Protein AF-A0A355DN98-F1 (afdb_monomer_lite)

Sequence (402 aa):
MEKRGKTINILSRFSSFFDSNSTSLLYQFIDVFGYMLEQAETDLLKIMASHHVDKADNQDSQCFSTTQKGDLDKIFALYLEAVGGTSQLMQVNPKDDSYRERLKILIQILRRGASTKQGIIDIAAANLGIIGSDEKSQTAKKQIKIEEYYPQITIIYESKLALGDEFEVNNPNPRFETPEVSITLSSPTPIRLVNPRLVNLQTGQVVEYLGEVKTPQVRLNCLTEETIPLLPPGKSRWRLESLIMAANNQPYPVACFDSSTQSFDDAIFISTEAVVTLKIRLYKLTPGTFTVKIPWHIPGFTEKFDELDKSPRHQIPAIVNRVKAAGVLAVIAYEQRFQEQHQLTDSLFFARQLVLQEEQGQEIHFQLTSQQGYRIEHQISDTLITSGVFDCTYFDSDNRFG

Structure (mmCIF, N/CA/C/O backbone):
data_AF-A0A355DN98-F1
#
_entry.id   AF-A0A355DN98-F1
#
loop_
_atom_site.group_PDB
_atom_site.id
_atom_site.type_symbol
_atom_site.label_atom_id
_atom_site.label_alt_id
_atom_site.label_comp_id
_atom_site.label_asym_id
_atom_site.label_entity_id
_atom_site.label_seq_id
_atom_site.pdbx_PDB_ins_code
_atom_site.Cartn_x
_atom_site.Cartn_y
_atom_site.Cartn_z
_atom_site.occupancy
_atom_site.B_iso_or_equiv
_atom_site.auth_seq_id
_atom_site.auth_comp_id
_atom_site.auth_asym_id
_atom_site.auth_atom_id
_atom_site.pdbx_PDB_model_num
ATOM 1 N N . MET A 1 1 ? -37.803 4.083 57.764 1.00 50.09 1 MET A N 1
ATOM 2 C CA . MET A 1 1 ? -37.881 3.804 56.316 1.00 50.09 1 MET A CA 1
ATOM 3 C C . MET A 1 1 ? -37.576 5.095 55.587 1.00 50.09 1 MET A C 1
ATOM 5 O O . MET A 1 1 ? -38.304 6.062 55.780 1.00 50.09 1 MET A O 1
ATOM 9 N N . GLU A 1 2 ? -36.474 5.137 54.843 1.00 52.38 2 GLU A N 1
ATOM 10 C CA . GLU A 1 2 ? -36.189 6.243 53.922 1.00 52.38 2 GLU A CA 1
ATOM 11 C C . GLU A 1 2 ? -37.317 6.337 52.894 1.00 52.38 2 GLU A C 1
ATOM 13 O O . GLU A 1 2 ? -37.722 5.329 52.314 1.00 52.38 2 GLU A O 1
ATOM 18 N N . LYS A 1 3 ? -37.874 7.536 52.708 1.00 60.72 3 LYS A N 1
ATOM 19 C CA . LYS A 1 3 ? -38.922 7.755 51.712 1.00 60.72 3 LYS A CA 1
ATOM 20 C C . LYS A 1 3 ? -38.268 7.867 50.335 1.00 60.72 3 LYS A C 1
ATOM 22 O O . LYS A 1 3 ? -37.460 8.765 50.115 1.00 60.72 3 LYS A O 1
ATOM 27 N N . ARG A 1 4 ? -38.625 6.964 49.420 1.00 76.50 4 ARG A N 1
ATOM 28 C CA . ARG A 1 4 ? -38.100 6.924 48.046 1.00 76.50 4 ARG A CA 1
ATOM 29 C C . ARG A 1 4 ? -38.695 8.036 47.180 1.00 76.50 4 ARG A C 1
ATOM 31 O O . ARG A 1 4 ? -39.863 8.405 47.337 1.00 76.50 4 ARG A O 1
ATOM 38 N N . GLY A 1 5 ? -37.894 8.564 46.257 1.00 80.38 5 GLY A N 1
ATOM 39 C CA . GLY A 1 5 ? -38.235 9.747 45.464 1.00 80.38 5 GLY A CA 1
ATOM 40 C C . GLY A 1 5 ? -39.434 9.532 44.538 1.00 80.38 5 GLY A C 1
ATOM 41 O O . GLY A 1 5 ? -40.313 10.396 44.461 1.00 80.38 5 GLY A O 1
ATOM 42 N N . LYS A 1 6 ? -39.530 8.372 43.871 1.00 83.62 6 LYS A N 1
ATOM 43 C CA . LYS A 1 6 ? -40.670 8.076 42.984 1.00 83.62 6 LYS A CA 1
ATOM 44 C C . LYS A 1 6 ? -41.941 7.723 43.739 1.00 83.62 6 LYS A C 1
ATOM 46 O O . LYS A 1 6 ? -43.009 8.160 43.318 1.00 83.62 6 LYS A O 1
ATOM 51 N N . THR A 1 7 ? -41.835 7.053 44.885 1.00 84.56 7 THR A N 1
ATOM 52 C CA . THR A 1 7 ? -42.971 6.805 45.788 1.00 84.56 7 THR A CA 1
ATOM 53 C C . THR A 1 7 ? -43.636 8.125 46.197 1.00 84.56 7 THR A C 1
ATOM 55 O O . THR A 1 7 ? -44.849 8.277 46.059 1.00 84.56 7 THR A O 1
ATOM 58 N N . ILE A 1 8 ? -42.846 9.127 46.608 1.00 84.81 8 ILE A N 1
ATOM 59 C CA . ILE A 1 8 ? -43.357 10.460 46.974 1.00 84.81 8 ILE A CA 1
ATOM 60 C C . ILE A 1 8 ? -43.976 11.180 45.767 1.00 84.81 8 ILE A C 1
ATOM 62 O O . ILE A 1 8 ? -45.058 11.751 45.887 1.00 84.81 8 ILE A O 1
ATOM 66 N N . ASN A 1 9 ? -43.319 11.144 44.604 1.00 85.56 9 ASN A N 1
ATOM 67 C CA . ASN A 1 9 ? -43.817 11.789 43.382 1.00 85.56 9 ASN A CA 1
ATOM 68 C C . ASN A 1 9 ? -45.117 11.178 42.848 1.00 85.56 9 ASN A C 1
ATOM 70 O O . ASN A 1 9 ? -45.882 11.861 42.169 1.00 85.56 9 ASN A O 1
ATOM 74 N N . ILE A 1 10 ? -45.351 9.892 43.096 1.00 85.81 10 ILE A N 1
ATOM 75 C CA . ILE A 1 10 ? -46.599 9.226 42.727 1.00 85.81 10 ILE A CA 1
ATOM 76 C C . ILE A 1 10 ? -47.684 9.599 43.736 1.00 85.81 10 ILE A C 1
ATOM 78 O O . ILE A 1 10 ? -48.760 10.029 43.330 1.00 85.81 10 ILE A O 1
ATOM 82 N N . LEU A 1 11 ? -47.383 9.524 45.037 1.00 85.19 11 LEU A N 1
ATOM 83 C CA . LEU A 1 11 ? -48.310 9.903 46.109 1.00 85.19 11 LEU A CA 1
ATOM 84 C C . LEU A 1 11 ? -48.767 11.363 46.014 1.00 85.19 11 LEU A C 1
ATOM 86 O O . LEU A 1 11 ? -49.936 11.639 46.259 1.00 85.19 11 LEU A O 1
ATOM 90 N N . SER A 1 12 ? -47.894 12.287 45.604 1.00 84.31 12 SER A N 1
ATOM 91 C CA . SER A 1 12 ? -48.244 13.707 45.441 1.00 84.31 12 SER A CA 1
ATOM 92 C C . SER A 1 12 ? -49.243 13.979 44.311 1.00 84.31 12 SER A C 1
ATOM 94 O O . SER A 1 12 ? -49.835 15.055 44.266 1.00 84.31 12 SER A O 1
ATOM 96 N N . ARG A 1 13 ? -49.446 13.016 43.403 1.00 86.12 13 ARG A N 1
ATOM 97 C CA . ARG A 1 13 ? -50.433 13.095 42.315 1.00 86.12 13 ARG A CA 1
ATOM 98 C C . ARG A 1 13 ? -51.794 12.522 42.703 1.00 86.12 13 ARG A C 1
ATOM 100 O O . ARG A 1 13 ? -52.754 12.711 41.959 1.00 86.12 13 ARG A O 1
ATOM 107 N N . PHE A 1 14 ? -51.888 11.825 43.834 1.00 82.62 14 PHE A N 1
ATOM 108 C CA . PHE A 1 14 ? -53.159 11.345 44.360 1.00 82.62 14 PHE A CA 1
ATOM 109 C C . PHE A 1 14 ? -53.879 12.455 45.132 1.00 82.62 14 PHE A C 1
ATOM 111 O O . PHE A 1 14 ? -53.266 13.309 45.769 1.00 82.62 14 PHE A O 1
ATOM 118 N N . SER A 1 15 ? -55.210 12.446 45.071 1.00 81.44 15 SER A N 1
ATOM 119 C CA . SER A 1 15 ? -56.051 13.363 45.844 1.00 81.44 15 SER A CA 1
ATOM 120 C C . SER A 1 15 ? -55.847 13.177 47.352 1.00 81.44 15 SER A C 1
ATOM 122 O O . SER A 1 15 ? -55.664 12.050 47.811 1.00 81.44 15 SER A O 1
ATOM 124 N N . SER A 1 16 ? -55.998 14.252 48.132 1.00 77.31 16 SER A N 1
ATOM 125 C CA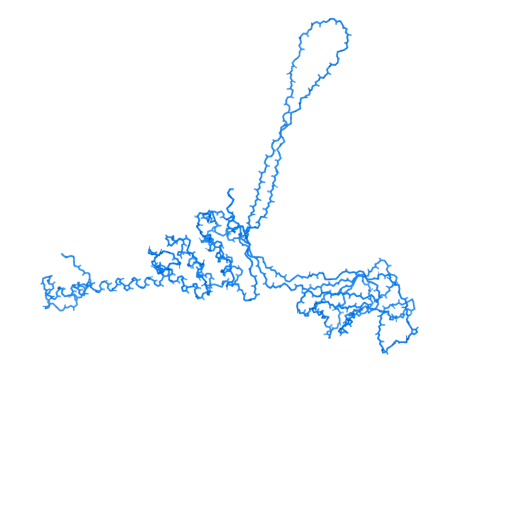 . SER A 1 16 ? -55.793 14.286 49.595 1.00 77.31 16 SER A CA 1
ATOM 126 C C . SER A 1 16 ? -56.647 13.308 50.415 1.00 77.31 16 SER A C 1
ATOM 128 O O . SER A 1 16 ? -56.370 13.104 51.592 1.00 77.31 16 SER A O 1
ATOM 130 N N . PHE A 1 17 ? -57.672 12.701 49.811 1.00 77.25 17 PHE A N 1
ATOM 131 C CA . PHE A 1 17 ? -58.485 11.645 50.420 1.00 77.25 17 PHE A CA 1
ATOM 132 C C . PHE A 1 17 ? -57.703 10.345 50.681 1.00 77.25 17 PHE A C 1
ATOM 134 O O . PHE A 1 17 ? -58.065 9.571 51.563 1.00 77.25 17 PHE A O 1
ATOM 141 N N . PHE A 1 18 ? -56.642 10.081 49.918 1.00 76.12 18 PHE A N 1
ATOM 142 C CA . PHE A 1 18 ? -55.855 8.864 50.065 1.00 76.12 18 PHE A CA 1
ATOM 143 C C . PHE A 1 18 ? -54.837 8.990 51.205 1.00 76.12 18 PHE A C 1
ATOM 145 O O . PHE A 1 18 ? -54.026 9.916 51.225 1.00 76.12 18 PHE A O 1
ATOM 152 N N . ASP A 1 19 ? -54.862 8.038 52.143 1.00 72.44 19 ASP A N 1
ATOM 153 C CA . ASP A 1 19 ? -53.947 8.035 53.285 1.00 72.44 19 ASP A CA 1
ATOM 154 C C . ASP A 1 19 ? -52.502 7.768 52.830 1.00 72.44 19 ASP A C 1
ATOM 156 O O . ASP A 1 19 ? -52.163 6.687 52.335 1.00 72.44 19 ASP A O 1
ATOM 160 N N . SER A 1 20 ? -51.651 8.778 53.008 1.00 69.81 20 SER A N 1
ATOM 161 C CA . SER A 1 20 ? -50.230 8.777 52.647 1.00 69.81 20 SER A CA 1
ATOM 162 C C . SER A 1 20 ? -49.320 8.313 53.791 1.00 69.81 20 SER A C 1
ATOM 164 O O . SER A 1 20 ? -48.092 8.363 53.665 1.00 69.81 20 SER A O 1
ATOM 166 N N . ASN A 1 21 ? -49.898 7.848 54.903 1.00 79.75 21 ASN A N 1
ATOM 167 C CA . ASN A 1 21 ? -49.143 7.249 55.995 1.00 79.75 21 ASN A CA 1
ATOM 168 C C . ASN A 1 21 ? -48.441 5.963 55.555 1.00 79.75 21 ASN A C 1
ATOM 170 O O . ASN A 1 21 ? -49.008 5.131 54.854 1.00 79.75 21 ASN A O 1
ATOM 174 N N . SER A 1 22 ? -47.222 5.748 56.057 1.00 74.31 22 SER A N 1
ATOM 175 C CA . SER A 1 22 ? -46.389 4.585 55.714 1.00 74.31 22 SER A CA 1
ATOM 176 C C . SER A 1 22 ? -46.975 3.230 56.132 1.00 74.31 22 SER A C 1
ATOM 178 O O . SER A 1 22 ? -46.481 2.180 55.729 1.00 74.31 22 SER A O 1
ATOM 180 N N . THR A 1 23 ? -48.008 3.248 56.971 1.00 79.88 23 THR A N 1
ATOM 181 C CA . THR A 1 23 ? -48.762 2.077 57.425 1.00 79.88 23 THR A CA 1
ATOM 182 C C . THR A 1 23 ? -49.963 1.757 56.536 1.00 79.88 23 THR A C 1
ATOM 184 O O . THR A 1 23 ? -50.540 0.683 56.688 1.00 79.88 23 THR A O 1
ATOM 187 N N . SER A 1 24 ? -50.352 2.650 55.618 1.00 85.00 24 SER A N 1
ATOM 188 C CA . SER A 1 24 ? -51.492 2.423 54.734 1.00 85.00 24 SER A CA 1
ATOM 189 C C . SER A 1 24 ? -51.141 1.386 53.660 1.00 85.00 24 SER A C 1
ATOM 191 O O . SER A 1 24 ? -50.040 1.379 53.102 1.00 85.00 24 SER A O 1
ATOM 193 N N . LEU A 1 25 ? -52.092 0.500 53.345 1.00 84.12 25 LEU A N 1
ATOM 194 C CA . LEU A 1 25 ? -51.934 -0.495 52.273 1.00 84.12 25 LEU A CA 1
ATOM 195 C C . LEU A 1 25 ? -51.647 0.173 50.923 1.00 84.12 25 LEU A C 1
ATOM 197 O O . LEU A 1 25 ? -50.867 -0.342 50.125 1.00 84.12 25 LEU A O 1
ATOM 201 N N . LEU A 1 26 ? -52.244 1.344 50.690 1.00 83.88 26 LEU A N 1
ATOM 202 C CA . LEU A 1 26 ? -52.003 2.133 49.491 1.00 83.88 26 LEU A CA 1
ATOM 203 C C . LEU A 1 26 ? -50.554 2.628 49.429 1.00 83.88 26 LEU A C 1
ATOM 205 O O . LEU A 1 26 ? -49.921 2.493 48.387 1.00 83.88 26 LEU A O 1
ATOM 209 N N . TYR A 1 27 ? -50.017 3.166 50.529 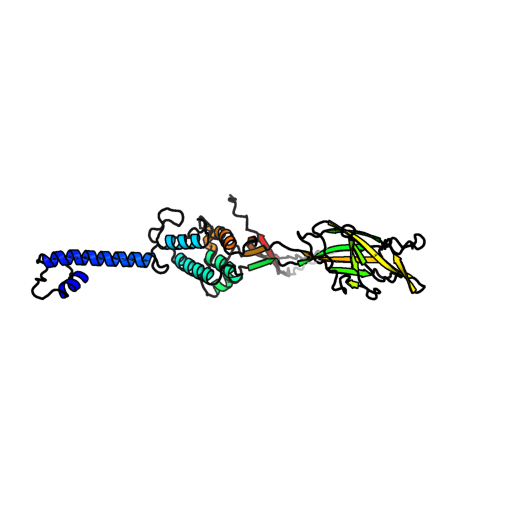1.00 86.25 27 TYR A N 1
ATOM 210 C CA . TYR A 1 27 ? -48.623 3.596 50.583 1.00 86.25 27 TYR A CA 1
ATOM 211 C C . TYR A 1 27 ? -47.682 2.421 50.326 1.00 86.25 27 TYR A C 1
ATOM 213 O O . TYR A 1 27 ? -46.773 2.546 49.516 1.00 86.25 27 TYR A O 1
ATOM 221 N N . GLN A 1 28 ? -47.909 1.272 50.970 1.00 86.00 28 GLN A N 1
ATOM 222 C CA . GLN A 1 28 ? -47.073 0.080 50.781 1.00 86.00 28 GLN A CA 1
ATOM 223 C C . GLN A 1 28 ? -47.104 -0.414 49.329 1.00 86.00 28 GLN A C 1
ATOM 225 O O . GLN A 1 28 ? -46.059 -0.736 48.766 1.00 86.00 28 GLN A O 1
ATOM 230 N N . PHE A 1 29 ? -48.282 -0.417 48.697 1.00 87.00 29 PHE A N 1
ATOM 231 C CA . PHE A 1 29 ? -48.418 -0.757 47.282 1.00 87.00 29 PHE A CA 1
ATOM 232 C C . PHE A 1 29 ? -47.672 0.235 46.379 1.00 87.00 29 PHE A C 1
ATOM 234 O O . PHE A 1 29 ? -46.901 -0.173 45.508 1.00 87.00 29 PHE A O 1
ATOM 241 N N . ILE A 1 30 ? -47.859 1.539 46.606 1.00 88.06 30 ILE A N 1
ATOM 242 C CA . ILE A 1 30 ? -47.183 2.586 45.833 1.00 88.06 30 ILE A CA 1
ATOM 243 C C . ILE A 1 30 ? -45.672 2.561 46.078 1.00 88.06 30 ILE A C 1
ATOM 245 O O . ILE A 1 30 ? -44.919 2.867 45.160 1.00 88.06 30 ILE A O 1
ATOM 249 N N . ASP A 1 31 ? -45.204 2.154 47.257 1.00 87.56 31 ASP A N 1
ATOM 250 C CA . ASP A 1 31 ? -43.776 2.045 47.550 1.00 87.56 31 ASP A CA 1
ATOM 251 C C . ASP A 1 31 ? -43.107 0.879 46.816 1.00 87.56 31 ASP A C 1
ATOM 253 O O . ASP A 1 31 ? -42.021 1.047 46.259 1.00 87.56 31 ASP A O 1
ATOM 257 N N . VAL A 1 32 ? -43.771 -0.279 46.730 1.00 88.94 32 VAL A N 1
ATOM 258 C CA . VAL A 1 32 ? -43.299 -1.398 45.896 1.00 88.94 32 VAL A CA 1
ATOM 259 C C . VAL A 1 32 ? -43.279 -0.989 44.424 1.00 88.94 32 VAL A C 1
ATOM 261 O O . VAL A 1 32 ? -42.291 -1.224 43.728 1.00 88.94 32 VAL A O 1
ATOM 264 N N . PHE A 1 33 ? -44.337 -0.334 43.945 1.00 88.25 33 PHE A N 1
ATOM 265 C CA . PHE A 1 33 ? -44.407 0.130 42.561 1.00 88.25 33 PHE A CA 1
ATOM 266 C C . PHE A 1 33 ? -43.367 1.220 42.252 1.00 88.25 33 PHE A C 1
ATOM 268 O O . PHE A 1 33 ? -42.702 1.170 41.218 1.00 88.25 33 PHE A O 1
ATOM 275 N N . GLY A 1 34 ? -43.175 2.175 43.163 1.00 88.75 34 GLY A N 1
ATOM 276 C CA . GLY A 1 34 ? -42.166 3.227 43.070 1.00 88.75 34 GLY A CA 1
ATOM 277 C C . GLY A 1 34 ? -40.752 2.657 43.017 1.00 88.75 34 GLY A C 1
ATOM 278 O O . GLY A 1 34 ? -39.965 3.070 42.168 1.00 88.75 34 GLY A O 1
ATOM 279 N N . TYR A 1 35 ? -40.462 1.646 43.839 1.00 89.19 35 TYR A N 1
ATOM 280 C CA . TYR A 1 35 ? -39.198 0.915 43.791 1.00 89.19 35 TYR A CA 1
ATOM 281 C C . TYR A 1 35 ? -38.984 0.201 42.454 1.00 89.19 35 TYR A C 1
ATOM 283 O O . TYR A 1 35 ? -37.920 0.337 41.855 1.00 89.19 35 TYR A O 1
ATOM 291 N N . MET A 1 36 ? -39.996 -0.511 41.950 1.00 89.94 36 MET A N 1
ATOM 292 C CA . MET A 1 36 ? -39.909 -1.178 40.646 1.00 89.94 36 MET A CA 1
ATOM 293 C C . MET A 1 36 ? -39.672 -0.179 39.507 1.00 89.94 36 MET A C 1
ATOM 295 O O . MET A 1 36 ? -38.906 -0.472 38.593 1.00 89.94 36 MET A O 1
ATOM 299 N N . LEU A 1 37 ? -40.277 1.012 39.566 1.00 90.62 37 LEU A N 1
ATOM 300 C CA . LEU A 1 37 ? -40.038 2.075 38.587 1.00 90.62 37 LEU A CA 1
ATOM 301 C C . LEU A 1 37 ? -38.636 2.688 38.689 1.00 90.62 37 LEU A C 1
ATOM 303 O O . LEU A 1 37 ? -38.056 3.020 37.658 1.00 90.62 37 LEU A O 1
ATOM 307 N N . GLU A 1 38 ? -38.089 2.850 39.895 1.00 90.69 38 GLU A N 1
ATOM 308 C CA . GLU A 1 38 ? -36.702 3.302 40.093 1.00 90.69 38 GLU A CA 1
ATOM 309 C C . GLU A 1 38 ? -35.698 2.269 39.562 1.00 90.69 38 GLU A C 1
ATOM 311 O O . GLU A 1 38 ? -34.734 2.636 38.887 1.00 90.69 38 GLU A O 1
ATOM 316 N N . GLN A 1 39 ? -35.950 0.976 39.794 1.00 90.12 39 GLN A N 1
ATOM 317 C CA . GLN A 1 39 ? -35.142 -0.103 39.217 1.00 90.12 39 GLN A CA 1
ATOM 318 C C . GLN A 1 39 ? -35.245 -0.114 37.689 1.00 90.12 39 GLN A C 1
ATOM 320 O O . GLN A 1 39 ? -34.222 -0.082 37.014 1.00 90.12 39 GLN A O 1
ATOM 325 N N . ALA A 1 40 ? -36.459 -0.044 37.135 1.00 90.38 40 ALA A N 1
ATOM 326 C CA . ALA A 1 40 ? -36.666 -0.022 35.689 1.00 90.38 40 ALA A CA 1
ATOM 327 C C . ALA A 1 40 ? -35.998 1.188 35.011 1.00 90.38 40 ALA A C 1
ATOM 329 O O . ALA A 1 40 ? -35.423 1.052 33.934 1.00 90.38 40 ALA A O 1
ATOM 330 N N . GLU A 1 41 ? -36.040 2.372 35.629 1.00 91.44 41 GLU A N 1
ATOM 331 C CA . GLU A 1 41 ? -35.318 3.551 35.136 1.00 91.44 41 GLU A CA 1
ATOM 332 C C . GLU A 1 41 ? -33.802 3.352 35.193 1.00 91.44 41 GLU A C 1
ATOM 334 O O . GLU A 1 41 ? -33.106 3.677 34.232 1.00 91.44 41 GLU A O 1
ATOM 339 N N . THR A 1 42 ? -33.290 2.787 36.287 1.00 90.00 42 THR A N 1
ATOM 340 C CA . THR A 1 42 ? -31.861 2.485 36.437 1.00 90.00 42 THR A CA 1
ATOM 341 C C . THR A 1 42 ? -31.393 1.495 35.371 1.00 90.00 42 THR A C 1
ATOM 343 O O . THR A 1 42 ? -30.356 1.708 34.741 1.00 90.00 42 THR A O 1
ATOM 346 N N . ASP A 1 43 ? -32.173 0.447 35.121 1.00 88.62 43 ASP A N 1
ATOM 347 C CA . ASP A 1 43 ? -31.885 -0.551 34.095 1.00 88.62 43 ASP A CA 1
ATOM 348 C C . ASP A 1 43 ? -31.950 0.051 32.690 1.00 88.62 43 ASP A C 1
ATOM 350 O O . ASP A 1 43 ? -31.058 -0.180 31.874 1.00 88.62 43 ASP A O 1
ATOM 354 N N . LEU A 1 44 ? -32.942 0.900 32.409 1.00 90.12 44 LEU A N 1
ATOM 355 C CA . LEU A 1 44 ? -33.051 1.583 31.123 1.00 90.12 44 LEU A CA 1
ATOM 356 C C . LEU A 1 44 ? -31.875 2.541 30.890 1.00 90.12 44 LEU A C 1
ATOM 358 O O . LEU A 1 44 ? -31.314 2.562 29.795 1.00 90.12 44 LEU A O 1
ATOM 362 N N . LEU A 1 45 ? -31.441 3.280 31.915 1.00 88.56 45 LEU A N 1
ATOM 363 C CA . LEU A 1 45 ? -30.249 4.129 31.843 1.00 88.56 45 LEU A CA 1
ATOM 364 C C . LEU A 1 45 ? -28.974 3.312 31.597 1.00 88.56 45 LEU A C 1
ATOM 366 O O . LEU A 1 45 ? -28.141 3.735 30.792 1.00 88.56 45 LEU A O 1
ATOM 370 N N . LYS A 1 46 ? -28.831 2.138 32.228 1.00 86.56 46 LYS A N 1
ATOM 371 C CA . LYS A 1 46 ? -27.718 1.210 31.962 1.00 86.56 46 LYS A CA 1
ATOM 372 C C . LYS A 1 46 ? -27.739 0.706 30.521 1.00 86.56 46 LYS A C 1
ATOM 374 O O . LYS A 1 46 ? -26.713 0.760 29.847 1.00 86.56 46 LYS A O 1
ATOM 379 N N . ILE A 1 47 ? -28.902 0.294 30.014 1.00 87.31 47 ILE A N 1
ATOM 380 C CA . ILE A 1 47 ? -29.053 -0.146 28.621 1.00 87.31 47 ILE A CA 1
ATOM 381 C C . ILE A 1 47 ? -28.696 0.996 27.668 1.00 87.31 47 ILE A C 1
ATOM 383 O O . ILE A 1 47 ? -27.896 0.799 26.758 1.00 87.31 47 ILE A O 1
ATOM 387 N N . MET A 1 48 ? -29.208 2.208 27.883 1.00 85.69 48 MET A N 1
ATOM 388 C CA . MET A 1 48 ? -28.843 3.357 27.051 1.00 85.69 48 MET A CA 1
ATOM 389 C C . MET A 1 48 ? -27.333 3.632 27.092 1.00 85.69 48 MET A C 1
ATOM 391 O O . MET A 1 48 ? -26.718 3.835 26.048 1.00 85.69 48 MET A O 1
ATOM 395 N N . ALA A 1 49 ? -26.714 3.589 28.275 1.00 85.38 49 ALA A N 1
ATOM 396 C CA . ALA A 1 49 ? -25.274 3.777 28.435 1.00 85.38 49 ALA A CA 1
ATOM 397 C C . ALA A 1 49 ? -24.448 2.704 27.702 1.00 85.38 49 ALA A C 1
ATOM 399 O O . ALA A 1 49 ? -23.456 3.051 27.062 1.00 85.38 49 ALA A O 1
ATOM 400 N N . SER A 1 50 ? -24.888 1.440 27.724 1.00 85.19 50 SER A N 1
ATOM 401 C CA . SER A 1 50 ? -24.203 0.308 27.078 1.00 85.19 50 SER A CA 1
ATOM 402 C C . SER A 1 50 ? -24.060 0.435 25.556 1.00 85.19 50 SER A C 1
ATOM 404 O O . SER A 1 50 ? -23.175 -0.188 24.983 1.00 85.19 50 SER A O 1
ATOM 406 N N . HIS A 1 51 ? -24.875 1.272 24.901 1.00 83.56 51 HIS A N 1
ATOM 407 C CA . HIS A 1 51 ? -24.835 1.491 23.448 1.00 83.56 51 HIS A CA 1
ATOM 408 C C . HIS A 1 51 ? -23.958 2.681 23.026 1.00 83.56 51 HIS A C 1
ATOM 410 O O . HIS A 1 51 ? -23.756 2.911 21.832 1.00 83.56 51 HIS A O 1
ATOM 416 N N . HIS A 1 52 ? -23.424 3.453 23.976 1.00 81.50 52 HIS A N 1
ATOM 417 C CA . HIS A 1 52 ? -22.603 4.627 23.688 1.00 81.50 52 HIS A CA 1
ATOM 418 C C . HIS A 1 52 ? -21.138 4.384 24.051 1.00 81.50 52 HIS A C 1
ATOM 420 O O . HIS A 1 52 ? -20.823 4.111 25.204 1.00 81.50 52 HIS A O 1
ATOM 426 N N . VAL A 1 53 ? -20.220 4.602 23.100 1.00 78.00 53 VAL A N 1
ATOM 427 C CA . VAL A 1 53 ? -18.761 4.439 23.304 1.00 78.00 53 VAL A CA 1
ATOM 428 C C . VAL A 1 53 ? -18.234 5.248 24.492 1.00 78.00 53 VAL A C 1
ATOM 430 O O . VAL A 1 53 ? -17.260 4.837 25.107 1.00 78.00 53 VAL A O 1
ATOM 433 N N . ASP A 1 54 ? -18.865 6.364 24.860 1.00 79.56 54 ASP A N 1
ATOM 434 C CA . ASP A 1 54 ? -18.456 7.185 26.009 1.00 79.56 54 ASP A CA 1
ATOM 435 C C . ASP A 1 54 ? -18.857 6.607 27.372 1.00 79.56 54 ASP A C 1
ATOM 437 O O . ASP A 1 54 ? -18.205 6.905 28.367 1.00 79.56 54 ASP A O 1
ATOM 441 N N . LYS A 1 55 ? -19.925 5.802 27.428 1.00 81.25 55 LYS A N 1
ATOM 442 C CA . LYS A 1 55 ? -20.550 5.354 28.685 1.00 81.25 55 LYS A CA 1
ATOM 443 C C . LYS A 1 55 ? -20.644 3.838 28.838 1.00 81.25 55 LYS A C 1
ATOM 445 O O . LYS A 1 55 ? -20.928 3.375 29.935 1.00 81.25 55 LYS A O 1
ATOM 450 N N . ALA A 1 56 ? -20.402 3.080 27.769 1.00 81.56 56 ALA A N 1
ATOM 451 C CA . ALA A 1 56 ? -20.457 1.627 27.789 1.00 81.56 56 ALA A CA 1
ATOM 452 C C . ALA A 1 56 ? -19.429 1.072 28.774 1.00 81.56 56 ALA A C 1
ATOM 454 O O . ALA A 1 56 ? -18.282 1.533 28.793 1.00 81.56 56 ALA A O 1
ATOM 455 N N . ASP A 1 57 ? -19.851 0.113 29.589 1.00 78.75 57 ASP A N 1
ATOM 456 C CA . ASP A 1 57 ? -19.008 -0.504 30.605 1.00 78.75 57 ASP A CA 1
ATOM 457 C C . ASP A 1 57 ? -18.179 -1.656 30.011 1.00 78.75 57 ASP A C 1
ATOM 459 O O . ASP A 1 57 ? -18.547 -2.271 29.003 1.00 78.75 57 ASP A O 1
ATOM 463 N N . ASN A 1 58 ? -17.035 -1.926 30.633 1.00 74.31 58 ASN A N 1
ATOM 464 C CA . ASN A 1 58 ? -16.130 -3.016 30.291 1.00 74.31 58 ASN A CA 1
ATOM 465 C C . ASN A 1 58 ? -15.629 -3.801 31.521 1.00 74.31 58 ASN A C 1
ATOM 467 O O . ASN A 1 58 ? -14.724 -4.621 31.377 1.00 74.31 58 ASN A O 1
ATOM 471 N N . GLN A 1 59 ? -16.186 -3.555 32.717 1.00 66.25 59 GLN A N 1
ATOM 472 C CA . GLN A 1 59 ? -15.696 -4.100 33.996 1.00 66.25 59 GLN A CA 1
ATOM 473 C C . GLN A 1 59 ? -15.591 -5.635 34.047 1.00 66.25 59 GLN A C 1
ATOM 475 O O . GLN A 1 59 ? -14.631 -6.145 34.629 1.00 66.25 59 GLN A O 1
ATOM 480 N N . ASP A 1 60 ? -16.494 -6.356 33.376 1.00 64.44 60 ASP A N 1
ATOM 481 C CA . ASP A 1 60 ? -16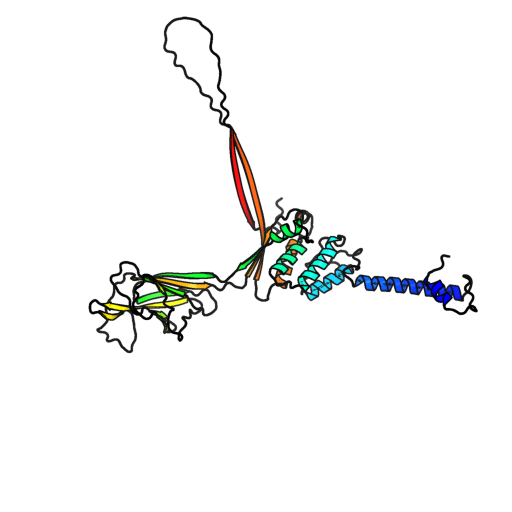.539 -7.828 33.373 1.00 64.44 60 ASP A CA 1
ATOM 482 C C . ASP A 1 60 ? -15.959 -8.473 32.101 1.00 64.44 60 ASP A C 1
ATOM 484 O O . ASP A 1 60 ? -16.081 -9.683 31.899 1.00 64.44 60 ASP A O 1
ATOM 488 N N . SER A 1 61 ? -15.343 -7.689 31.210 1.00 67.31 61 SER A N 1
ATOM 489 C CA . SER A 1 61 ? -14.829 -8.239 29.956 1.00 67.31 61 SER A CA 1
ATOM 490 C C . SER A 1 61 ? -13.551 -9.049 30.168 1.00 67.31 61 SER A C 1
ATOM 492 O O . SER A 1 61 ? -12.552 -8.539 30.680 1.00 67.31 61 SER A O 1
ATOM 494 N N . GLN A 1 62 ? -13.553 -10.300 29.703 1.00 60.66 62 GLN A N 1
ATOM 495 C CA . GLN A 1 62 ? -12.376 -11.178 29.680 1.00 60.66 62 GLN A CA 1
ATOM 496 C C . GLN A 1 62 ? -11.695 -11.179 28.306 1.00 60.66 62 GLN A C 1
ATOM 498 O O . GLN A 1 62 ? -11.246 -12.214 27.813 1.00 60.66 62 GLN A O 1
ATOM 503 N N . CYS A 1 63 ? -11.635 -10.018 27.664 1.00 56.12 63 CYS A N 1
ATOM 504 C CA . CYS A 1 63 ? -11.087 -9.827 26.328 1.00 56.12 63 CYS A CA 1
ATOM 505 C C . CYS A 1 63 ? -11.961 -10.295 25.160 1.00 56.12 63 CYS A C 1
ATOM 507 O O . CYS A 1 63 ? -12.855 -11.130 25.268 1.00 56.12 63 CYS A O 1
ATOM 509 N N . PHE A 1 64 ? -11.645 -9.758 23.978 1.00 57.81 64 PHE A N 1
ATOM 510 C CA . PHE A 1 64 ? -12.413 -9.927 22.741 1.00 57.81 64 PHE A CA 1
ATOM 511 C C . PHE A 1 64 ? -12.584 -11.391 22.271 1.00 57.81 64 PHE A C 1
ATOM 513 O O . PHE A 1 64 ? -13.473 -11.676 21.465 1.00 57.81 64 PHE A O 1
ATOM 520 N N . SER A 1 65 ? -11.745 -12.321 22.750 1.00 55.09 65 SER A N 1
ATOM 521 C CA . SER A 1 65 ? -11.757 -13.737 22.346 1.00 55.09 65 SER A CA 1
ATOM 522 C C . SER A 1 65 ? -12.607 -14.653 23.226 1.00 55.09 65 SER A C 1
ATOM 524 O O . SER A 1 65 ? -12.700 -15.839 22.919 1.00 55.09 65 SER A O 1
ATOM 526 N N . THR A 1 66 ? -13.198 -14.155 24.311 1.00 58.69 66 THR A N 1
ATOM 527 C CA . THR A 1 66 ? -14.071 -14.961 25.174 1.00 58.69 66 THR A CA 1
ATOM 528 C C . THR A 1 66 ? -15.543 -14.696 24.855 1.00 58.69 66 THR A C 1
ATOM 530 O O . THR A 1 66 ? -15.911 -13.709 24.212 1.00 58.69 66 THR A O 1
ATOM 533 N N . THR A 1 67 ? -16.420 -15.607 25.277 1.00 61.97 67 THR A N 1
ATOM 534 C CA . THR A 1 67 ? -17.878 -15.423 25.201 1.00 61.97 67 THR A CA 1
ATOM 535 C C . THR A 1 67 ? -18.375 -14.318 26.141 1.00 61.97 67 THR A C 1
ATOM 537 O O . THR A 1 67 ? -19.471 -13.799 25.940 1.00 61.97 67 THR A O 1
ATOM 540 N N . GLN A 1 68 ? -17.568 -13.915 27.129 1.00 66.19 68 GLN A N 1
ATOM 541 C CA . GLN A 1 68 ? -17.859 -12.836 28.073 1.00 66.19 68 GLN A CA 1
ATOM 542 C C . GLN A 1 68 ? -17.257 -11.511 27.593 1.00 66.19 68 GLN A C 1
ATOM 544 O O . GLN A 1 68 ? -16.199 -11.074 28.043 1.00 66.19 68 GLN A O 1
ATOM 549 N N . LYS A 1 69 ? -17.967 -10.872 26.659 1.00 70.88 69 LYS A N 1
ATOM 550 C CA . LYS A 1 69 ? -17.640 -9.530 26.163 1.00 70.88 69 LYS A CA 1
ATOM 551 C C . LYS A 1 69 ? -18.349 -8.467 26.997 1.00 70.88 69 LYS A C 1
ATOM 553 O O . LYS A 1 69 ? -19.569 -8.544 27.167 1.00 70.88 69 LYS A O 1
ATOM 558 N N . GLY A 1 70 ? -17.606 -7.453 27.438 1.00 77.12 70 GLY A N 1
ATOM 559 C CA . GLY A 1 70 ? -18.181 -6.205 27.945 1.00 77.12 70 GLY A CA 1
ATOM 560 C C . GLY A 1 70 ? -18.936 -5.443 26.853 1.00 77.12 70 GLY A C 1
ATOM 561 O O . GLY A 1 70 ? -18.819 -5.745 25.662 1.00 77.12 70 GLY A O 1
ATOM 562 N N . ASP A 1 71 ? -19.729 -4.446 27.232 1.00 80.38 71 ASP A N 1
ATOM 563 C CA . ASP A 1 71 ? -20.572 -3.720 26.277 1.00 80.38 71 ASP A CA 1
ATOM 564 C C . ASP A 1 71 ? -19.740 -2.897 25.288 1.00 80.38 71 ASP A C 1
ATOM 566 O O . ASP A 1 71 ? -20.025 -2.889 24.087 1.00 80.38 71 ASP A O 1
ATOM 570 N N . LEU A 1 72 ? -18.637 -2.304 25.756 1.00 77.25 72 LEU A N 1
ATOM 571 C CA . LEU A 1 72 ? -17.678 -1.616 24.889 1.00 77.25 72 LEU A CA 1
ATOM 572 C C . LEU A 1 72 ? -17.071 -2.562 23.836 1.00 77.25 72 LEU A C 1
ATOM 574 O O . LEU A 1 72 ? -16.886 -2.176 22.681 1.00 77.25 72 LEU A O 1
ATOM 578 N N . ASP A 1 73 ? -16.829 -3.821 24.203 1.00 74.00 73 ASP A N 1
ATOM 579 C CA . ASP A 1 73 ? -16.296 -4.835 23.290 1.00 74.00 73 ASP A CA 1
ATOM 580 C C . ASP A 1 73 ? -17.316 -5.363 22.302 1.00 74.00 73 ASP A C 1
ATOM 582 O O . ASP A 1 73 ? -16.950 -5.708 21.179 1.00 74.00 73 ASP A O 1
ATOM 586 N N . LYS A 1 74 ? -18.594 -5.404 22.679 1.00 77.81 74 LYS A N 1
ATOM 587 C CA . LYS A 1 74 ? -19.677 -5.701 21.737 1.00 77.81 74 LYS A CA 1
ATOM 588 C C . LYS A 1 74 ? -19.796 -4.592 20.693 1.00 77.81 74 LYS A C 1
ATOM 590 O O . LYS A 1 74 ? -19.873 -4.901 19.506 1.00 77.81 74 LYS A O 1
ATOM 595 N N . ILE A 1 75 ? -19.730 -3.320 21.106 1.00 77.12 75 ILE A N 1
ATOM 596 C CA . ILE A 1 75 ? -19.702 -2.184 20.169 1.00 77.12 75 ILE A CA 1
ATOM 597 C C . ILE A 1 75 ? -18.484 -2.289 19.252 1.00 77.12 75 ILE A C 1
ATOM 599 O O . ILE A 1 75 ? -18.609 -2.145 18.034 1.00 77.12 75 ILE A O 1
ATOM 603 N N . PHE A 1 76 ? -17.309 -2.573 19.816 1.00 73.19 76 PHE A N 1
ATOM 604 C CA . PHE A 1 76 ? -16.115 -2.745 19.004 1.00 73.19 76 PHE A CA 1
ATOM 605 C C . PHE A 1 76 ? -16.246 -3.929 18.048 1.00 73.19 76 PHE A C 1
ATOM 607 O O . PHE A 1 76 ? -15.853 -3.813 16.895 1.00 73.19 76 PHE A O 1
ATOM 614 N N . ALA A 1 77 ? -16.855 -5.037 18.467 1.00 70.69 77 ALA A N 1
ATOM 615 C CA . ALA A 1 77 ? -17.040 -6.199 17.608 1.00 70.69 77 ALA A CA 1
ATOM 616 C C . ALA A 1 77 ? -17.894 -5.890 16.383 1.00 70.69 77 ALA A C 1
ATOM 618 O O . ALA A 1 77 ? -17.498 -6.237 15.274 1.00 70.69 77 ALA A O 1
ATOM 619 N N . LEU A 1 78 ? -19.003 -5.177 16.579 1.00 71.06 78 LEU A N 1
ATOM 620 C CA . LEU A 1 78 ? -19.842 -4.694 15.483 1.00 71.06 78 LEU A CA 1
ATOM 621 C C . LEU A 1 78 ? -19.062 -3.762 14.553 1.00 71.06 78 LEU A C 1
ATOM 623 O O . LEU A 1 78 ? -19.192 -3.829 13.334 1.00 71.06 78 LEU A O 1
ATOM 627 N N . TYR A 1 79 ? -18.219 -2.905 15.126 1.00 68.44 79 TYR A N 1
ATOM 628 C CA . TYR A 1 79 ? -17.373 -2.005 14.356 1.00 68.44 79 TYR A CA 1
ATOM 629 C C . TYR A 1 79 ? -16.337 -2.761 13.516 1.00 68.44 79 TYR A C 1
ATOM 631 O O . TYR A 1 79 ? -16.134 -2.444 12.347 1.00 68.44 79 TYR A O 1
ATOM 639 N N . LEU A 1 80 ? -15.714 -3.793 14.085 1.00 63.75 80 LEU A N 1
ATOM 640 C CA . LEU A 1 80 ? -14.809 -4.667 13.353 1.00 63.75 80 LEU A CA 1
ATOM 641 C C . LEU A 1 80 ? -15.535 -5.397 12.235 1.00 63.75 80 LEU A C 1
ATOM 643 O O . LEU A 1 80 ? -15.053 -5.380 11.110 1.00 63.75 80 LEU A O 1
ATOM 647 N N . GLU A 1 81 ? -16.694 -5.980 12.520 1.00 64.31 81 GLU A N 1
ATOM 648 C CA . GLU A 1 81 ? -17.507 -6.698 11.541 1.00 64.31 81 GLU A CA 1
ATOM 649 C C . GLU A 1 81 ? -17.909 -5.799 10.364 1.00 64.31 81 GLU A C 1
ATOM 651 O O . GLU A 1 81 ? -17.715 -6.178 9.209 1.00 64.31 81 GLU A O 1
ATOM 656 N N . ALA A 1 82 ? -18.347 -4.565 10.633 1.00 57.72 82 ALA A N 1
ATOM 657 C CA . ALA A 1 82 ? -18.691 -3.583 9.603 1.00 57.72 82 ALA A CA 1
ATOM 658 C C . ALA A 1 82 ? -17.492 -3.173 8.724 1.00 57.72 82 ALA A C 1
ATOM 660 O O . ALA A 1 82 ? -17.658 -2.837 7.553 1.00 57.72 82 ALA A O 1
ATOM 661 N N . VAL A 1 83 ? -16.275 -3.227 9.269 1.00 56.16 83 VAL A N 1
ATOM 662 C CA . VAL A 1 83 ? -15.013 -2.963 8.551 1.00 56.16 83 VAL A CA 1
ATOM 663 C C . VAL A 1 83 ? -14.476 -4.245 7.880 1.00 56.16 83 VAL A C 1
ATOM 665 O O . VAL A 1 83 ? -13.424 -4.240 7.244 1.00 56.16 83 VAL A O 1
ATOM 668 N N . GLY A 1 84 ? -15.207 -5.361 7.983 1.00 45.50 84 GLY A N 1
ATOM 669 C CA . GLY A 1 84 ? -14.860 -6.671 7.427 1.00 45.50 84 GLY A CA 1
ATOM 670 C C . GLY A 1 84 ? -13.879 -7.484 8.282 1.00 45.50 84 GLY A C 1
ATOM 671 O O . GLY A 1 84 ? -13.310 -8.451 7.778 1.00 45.50 84 GLY A O 1
ATOM 672 N N . GLY A 1 85 ? -13.653 -7.064 9.531 1.00 42.69 85 GLY A N 1
ATOM 673 C CA . GLY A 1 85 ? -12.671 -7.456 10.549 1.00 42.69 85 GLY A CA 1
ATOM 674 C C . GLY A 1 85 ? -12.763 -8.879 11.113 1.00 42.69 85 GLY A C 1
ATOM 675 O O . GLY A 1 85 ? -13.805 -9.313 11.582 1.00 42.69 85 GLY A O 1
ATOM 676 N N . THR A 1 86 ? -11.629 -9.579 11.143 1.00 40.66 86 THR A N 1
ATOM 677 C CA . THR A 1 86 ? -11.402 -10.861 11.829 1.00 40.66 86 THR A CA 1
ATOM 678 C C . THR A 1 86 ? -11.116 -10.625 13.315 1.00 40.66 86 THR A C 1
ATOM 680 O O . THR A 1 86 ? -10.657 -9.552 13.705 1.00 40.66 86 THR A O 1
ATOM 683 N N . SER A 1 87 ? -11.303 -11.668 14.126 1.00 40.12 87 SER A N 1
ATOM 684 C CA . SER A 1 87 ? -11.071 -11.801 15.580 1.00 40.12 87 SER A CA 1
ATOM 685 C C . SER A 1 87 ? -9.664 -11.448 16.111 1.00 40.12 87 SER A C 1
ATOM 687 O O . SER A 1 87 ? -9.352 -11.729 17.265 1.00 40.12 87 SER A O 1
ATOM 689 N N . GLN A 1 88 ? -8.802 -10.842 15.292 1.00 39.25 88 GLN A N 1
ATOM 690 C CA . GLN A 1 88 ? -7.386 -10.582 15.574 1.00 39.25 88 GLN A CA 1
ATOM 691 C C . GLN A 1 88 ? -7.111 -9.185 16.137 1.00 39.25 88 GLN A C 1
ATOM 693 O O . GLN A 1 88 ? -6.010 -8.930 16.619 1.00 39.25 88 GLN A O 1
ATOM 698 N N . LEU A 1 89 ? -8.100 -8.290 16.127 1.00 46.62 89 LEU A N 1
ATOM 699 C CA . LEU A 1 89 ? -8.048 -7.014 16.843 1.00 46.62 89 LEU A CA 1
ATOM 700 C C . LEU A 1 89 ? -8.340 -7.262 18.318 1.00 46.62 89 LEU A C 1
ATOM 702 O O . LEU A 1 89 ? -9.391 -6.923 18.851 1.00 46.62 89 LEU A O 1
ATOM 706 N N . MET A 1 90 ? -7.414 -7.976 18.949 1.00 49.00 90 MET A N 1
ATOM 707 C CA . MET A 1 90 ? -7.500 -8.317 20.354 1.00 49.00 90 MET A CA 1
ATOM 708 C C . MET A 1 90 ? -7.038 -7.137 21.201 1.00 49.00 90 MET A C 1
ATOM 710 O O . MET A 1 90 ? -6.067 -6.447 20.879 1.00 49.00 90 MET A O 1
ATOM 714 N N . GLN A 1 91 ? -7.769 -6.924 22.289 1.00 50.59 91 GLN A N 1
ATOM 715 C CA . GLN A 1 91 ? -7.447 -5.950 23.315 1.00 50.59 91 GLN A CA 1
ATOM 716 C C . GLN A 1 91 ? -6.022 -6.111 23.827 1.00 50.59 91 GLN A C 1
ATOM 718 O O . GLN A 1 91 ? -5.557 -7.222 24.073 1.00 50.59 91 GLN A O 1
ATOM 723 N N . VAL A 1 92 ? -5.382 -4.966 24.041 1.00 48.69 92 VAL A N 1
ATOM 724 C CA . VAL A 1 92 ? -4.102 -4.871 24.742 1.00 48.69 92 VAL A CA 1
ATOM 725 C C . VAL A 1 92 ? -4.323 -4.900 26.260 1.00 48.69 92 VAL A C 1
ATOM 727 O O . VAL A 1 92 ? -3.494 -5.448 26.971 1.00 48.69 92 VAL A O 1
ATOM 730 N N . ASN A 1 93 ? -5.470 -4.403 26.750 1.00 51.53 93 ASN A N 1
ATOM 731 C CA . ASN A 1 93 ? -5.981 -4.622 28.109 1.00 51.53 93 ASN A CA 1
ATOM 732 C C . ASN A 1 93 ? -7.433 -4.077 28.218 1.00 51.53 93 ASN A C 1
ATOM 734 O O . ASN A 1 93 ? -7.627 -2.899 27.912 1.00 51.53 93 ASN A O 1
ATOM 738 N N . PRO A 1 94 ? -8.457 -4.852 28.633 1.00 50.66 94 PRO A N 1
ATOM 739 C CA . PRO A 1 94 ? -9.846 -4.370 28.761 1.00 50.66 94 PRO A CA 1
ATOM 740 C C . PRO A 1 94 ? -10.043 -3.251 29.791 1.00 50.66 94 PRO A C 1
ATOM 742 O O . PRO A 1 94 ? -11.034 -2.524 29.719 1.00 50.66 94 PRO A O 1
ATOM 745 N N . LYS A 1 95 ? -9.129 -3.132 30.762 1.00 52.97 95 LYS A N 1
ATOM 746 C CA . LYS A 1 95 ? -9.252 -2.230 31.920 1.00 52.97 95 LYS A CA 1
ATOM 747 C C . LYS A 1 95 ? -8.519 -0.897 31.763 1.00 52.97 95 LYS A C 1
ATOM 749 O O . LYS A 1 95 ? -8.505 -0.111 32.703 1.00 52.97 95 LYS A O 1
ATOM 754 N N . ASP A 1 96 ? -7.887 -0.659 30.619 1.00 60.19 96 ASP A N 1
ATOM 755 C CA . ASP A 1 96 ? -7.121 0.562 30.383 1.00 60.19 96 ASP A CA 1
ATOM 756 C C . ASP A 1 96 ? -8.014 1.646 29.759 1.00 60.19 96 ASP A C 1
ATOM 758 O O . ASP A 1 96 ? -8.628 1.430 28.710 1.00 60.19 96 ASP A O 1
ATOM 762 N N . ASP A 1 97 ? -8.066 2.830 30.376 1.00 61.31 97 ASP A N 1
ATOM 763 C CA . ASP A 1 97 ? -8.756 4.010 29.837 1.00 61.31 97 ASP A CA 1
ATOM 764 C C . ASP A 1 97 ? -8.259 4.364 28.421 1.00 61.31 97 ASP A C 1
ATOM 766 O O . ASP A 1 97 ? -9.017 4.886 27.593 1.00 61.31 97 ASP A O 1
ATOM 770 N N . SER A 1 98 ? -7.013 3.992 28.093 1.00 64.06 98 SER A N 1
ATOM 771 C CA . SER A 1 98 ? -6.431 4.145 26.756 1.00 64.06 98 SER A CA 1
ATOM 772 C C . SER A 1 98 ? -7.196 3.376 25.668 1.00 64.06 98 SER A C 1
ATOM 774 O O . SER A 1 98 ? -7.215 3.798 24.508 1.00 64.06 98 SER A O 1
ATOM 776 N N . TYR A 1 99 ? -7.889 2.285 26.017 1.00 69.06 99 TYR A N 1
ATOM 777 C CA . TYR A 1 99 ? -8.648 1.471 25.068 1.00 69.06 99 TYR A CA 1
ATOM 778 C C . TYR A 1 99 ? -9.861 2.222 24.513 1.00 69.06 99 TYR A C 1
ATOM 780 O O . TYR A 1 99 ? -10.073 2.250 23.297 1.00 69.06 99 TYR A O 1
ATOM 788 N N . ARG A 1 100 ? -10.630 2.893 25.381 1.00 74.50 100 ARG A N 1
ATOM 789 C CA . ARG A 1 100 ? -11.795 3.688 24.961 1.00 74.50 100 ARG A CA 1
ATOM 790 C C . ARG A 1 100 ? -11.371 4.830 24.039 1.00 74.50 100 ARG A C 1
ATOM 792 O O . ARG A 1 100 ? -12.001 5.058 23.006 1.00 74.50 100 ARG A O 1
ATOM 799 N N . GLU A 1 101 ? -10.281 5.515 24.372 1.00 73.69 101 GLU A N 1
ATOM 800 C CA . GLU A 1 101 ? -9.747 6.600 23.543 1.00 73.69 101 GLU A CA 1
ATOM 801 C C . GLU A 1 101 ? -9.194 6.092 22.203 1.00 73.69 101 GLU A C 1
ATOM 803 O O . GLU A 1 101 ? -9.488 6.671 21.153 1.00 73.69 101 GLU A O 1
ATOM 808 N N . ARG A 1 102 ? -8.508 4.943 22.185 1.00 72.06 102 ARG A N 1
ATOM 809 C CA . ARG A 1 102 ? -8.084 4.280 20.941 1.00 72.06 102 ARG A CA 1
ATOM 810 C C . ARG A 1 102 ? -9.270 3.967 20.028 1.00 72.06 102 ARG A C 1
ATOM 812 O O . ARG A 1 102 ? -9.195 4.229 18.827 1.00 72.06 102 ARG A O 1
ATOM 819 N N . LEU A 1 103 ? -10.372 3.456 20.582 1.00 73.81 103 LEU A N 1
ATOM 820 C CA . LEU A 1 103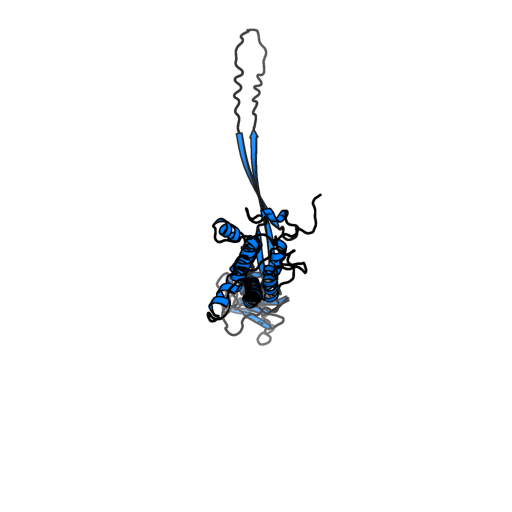 ? -11.597 3.172 19.826 1.00 73.81 103 LEU A CA 1
ATOM 821 C C . LEU A 1 103 ? -12.200 4.430 19.205 1.00 73.81 103 LEU A C 1
ATOM 823 O O . LEU A 1 103 ? -12.522 4.434 18.016 1.00 73.81 103 LEU A O 1
ATOM 827 N N . LYS A 1 104 ? -12.311 5.517 19.976 1.00 78.19 104 LYS A N 1
ATOM 828 C CA . LYS A 1 104 ? -12.807 6.803 19.465 1.00 78.19 104 LYS A CA 1
ATOM 829 C C . LYS A 1 104 ? -11.959 7.310 18.306 1.00 78.19 104 LYS A C 1
ATOM 831 O O . LYS A 1 104 ? -12.511 7.744 17.294 1.00 78.19 104 LYS A O 1
ATOM 836 N N . ILE A 1 105 ? -10.636 7.232 18.430 1.00 76.31 105 ILE A N 1
ATOM 837 C CA . ILE A 1 105 ? -9.713 7.661 17.377 1.00 76.31 105 ILE A CA 1
ATOM 838 C C . ILE A 1 105 ? -9.874 6.792 16.130 1.00 76.31 105 ILE A C 1
ATOM 840 O O . ILE A 1 105 ? -10.022 7.336 15.038 1.00 76.31 105 ILE A O 1
ATOM 844 N N . LEU A 1 106 ? -9.924 5.464 16.270 1.00 75.00 106 LEU A N 1
ATOM 845 C CA . LEU A 1 106 ? -10.155 4.561 15.137 1.00 75.00 106 LEU A CA 1
ATOM 846 C C . LEU A 1 106 ? -11.479 4.876 14.424 1.00 75.00 106 LEU A C 1
ATOM 848 O O . LEU A 1 106 ? -11.500 4.952 13.195 1.00 75.00 106 LEU A O 1
ATOM 852 N N . ILE A 1 107 ? -12.554 5.144 15.176 1.00 74.56 107 ILE A N 1
ATOM 853 C CA . ILE A 1 107 ? -13.847 5.609 14.643 1.00 74.56 107 ILE A CA 1
ATOM 854 C C . ILE A 1 107 ? -13.701 6.907 13.854 1.00 74.56 107 ILE A C 1
ATOM 856 O O . ILE A 1 107 ? -14.195 7.020 12.730 1.00 74.56 107 ILE A O 1
ATOM 860 N N . GLN A 1 108 ? -12.999 7.893 14.405 1.00 79.69 108 GLN A N 1
ATOM 861 C CA . GLN A 1 108 ? -12.776 9.160 13.715 1.00 79.69 108 GLN A CA 1
ATOM 862 C C . GLN A 1 108 ? -11.945 8.999 12.437 1.00 79.69 108 GLN A C 1
ATOM 864 O O . GLN A 1 108 ? -12.260 9.646 11.437 1.00 79.69 108 GLN A O 1
ATOM 869 N N . ILE A 1 109 ? -10.920 8.141 12.441 1.00 77.94 109 ILE A N 1
ATOM 870 C CA . ILE A 1 109 ? -10.073 7.916 11.266 1.00 77.94 109 ILE A CA 1
ATOM 871 C C . ILE A 1 109 ? -10.877 7.261 10.143 1.00 77.94 109 ILE A C 1
ATOM 873 O O . ILE A 1 109 ? -10.845 7.755 9.015 1.00 77.94 109 ILE A O 1
ATOM 877 N N . LEU A 1 110 ? -11.653 6.208 10.433 1.00 72.50 110 LEU A N 1
ATOM 878 C CA . LEU A 1 110 ? -12.455 5.573 9.382 1.00 72.50 110 LEU A CA 1
ATOM 879 C C . LEU A 1 110 ? -13.521 6.529 8.834 1.00 72.50 110 LEU A C 1
ATOM 881 O O . LEU A 1 110 ? -13.709 6.579 7.621 1.00 72.50 110 LEU A O 1
ATOM 885 N N . ARG A 1 111 ? -14.144 7.359 9.687 1.00 75.75 111 ARG A N 1
ATOM 886 C CA . ARG A 1 111 ? -15.094 8.399 9.245 1.00 75.75 111 ARG A CA 1
ATOM 887 C C . ARG A 1 111 ? -14.471 9.442 8.315 1.00 75.75 111 ARG A C 1
ATOM 889 O O . ARG A 1 111 ? -15.179 9.988 7.476 1.00 75.75 111 ARG A O 1
ATOM 896 N N . ARG A 1 112 ? -13.182 9.756 8.481 1.00 79.44 112 ARG A N 1
ATOM 897 C CA . ARG A 1 112 ? -12.454 10.732 7.647 1.00 79.44 112 ARG A CA 1
ATOM 898 C C . ARG A 1 112 ? -11.909 10.136 6.347 1.00 79.44 112 ARG A C 1
ATOM 900 O O . ARG A 1 112 ? -11.590 10.895 5.440 1.00 79.44 112 ARG A O 1
ATOM 907 N N . GLY A 1 113 ? -11.812 8.811 6.254 1.00 76.88 113 GLY A N 1
ATOM 908 C CA . GLY A 1 113 ? -11.272 8.107 5.092 1.00 76.88 113 GLY A CA 1
ATOM 909 C C . GLY A 1 113 ? -9.986 7.352 5.421 1.00 76.88 113 GLY A C 1
ATOM 910 O O . GLY A 1 113 ? -8.877 7.879 5.317 1.00 76.88 113 GLY A O 1
ATOM 911 N N . ALA A 1 114 ? -10.153 6.076 5.757 1.00 78.00 114 ALA A N 1
ATOM 912 C CA . ALA A 1 114 ? -9.083 5.151 6.131 1.00 78.00 114 ALA A CA 1
ATOM 913 C C . ALA A 1 114 ? -8.114 4.800 4.995 1.00 78.00 114 ALA A C 1
ATOM 915 O O . ALA A 1 114 ? -6.958 4.479 5.241 1.00 78.00 114 ALA A O 1
ATOM 916 N N . SER A 1 115 ? -8.597 4.859 3.753 1.00 77.50 115 SER A N 1
ATOM 917 C CA . SER A 1 115 ? -7.870 4.446 2.547 1.00 77.50 115 SER A CA 1
ATOM 918 C C . SER A 1 115 ? -6.888 5.495 2.021 1.00 77.50 115 SER A C 1
ATOM 920 O O . SER A 1 115 ? -6.313 5.322 0.951 1.00 77.50 115 SER A O 1
ATOM 922 N N . THR A 1 116 ? -6.714 6.607 2.736 1.00 83.81 116 THR A N 1
ATOM 923 C CA . THR A 1 116 ? -5.745 7.651 2.387 1.00 83.81 116 THR A CA 1
ATOM 924 C C . THR A 1 116 ? -4.381 7.346 3.006 1.00 83.81 116 THR A C 1
ATOM 926 O O . THR A 1 116 ? -4.301 6.679 4.037 1.00 83.81 116 THR A O 1
ATOM 929 N N . LYS A 1 117 ? -3.297 7.890 2.435 1.00 85.06 117 LYS A N 1
ATOM 930 C CA . LYS A 1 117 ? -1.941 7.780 3.009 1.00 85.06 117 LYS A CA 1
ATOM 931 C C . LYS A 1 117 ? -1.915 8.176 4.490 1.00 85.06 117 LYS A C 1
ATOM 933 O O . LYS A 1 117 ? -1.374 7.453 5.321 1.00 85.06 117 LYS A O 1
ATOM 938 N N . GLN A 1 118 ? -2.555 9.297 4.819 1.00 86.56 118 GLN A N 1
ATOM 939 C CA . GLN A 1 118 ? -2.651 9.781 6.192 1.00 86.56 118 GLN A CA 1
ATOM 940 C C . GLN A 1 118 ? -3.532 8.872 7.063 1.00 86.56 118 GLN A C 1
ATOM 942 O O . GLN A 1 118 ? -3.144 8.554 8.181 1.00 86.56 118 GLN A O 1
ATOM 947 N N . GLY A 1 119 ? -4.661 8.382 6.539 1.00 83.88 119 GLY A N 1
ATOM 948 C CA . GLY A 1 119 ? -5.538 7.447 7.246 1.00 83.88 119 GLY A CA 1
ATOM 949 C C . GLY A 1 119 ? -4.843 6.136 7.625 1.00 83.88 119 GLY A C 1
ATOM 950 O O . GLY A 1 119 ? -4.978 5.681 8.758 1.00 83.88 119 GLY A O 1
ATOM 951 N N . ILE A 1 120 ? -4.035 5.568 6.725 1.00 84.06 120 ILE A N 1
ATOM 952 C CA . ILE A 1 120 ? -3.248 4.353 6.991 1.00 84.06 120 ILE A CA 1
ATOM 953 C C . ILE A 1 120 ? -2.199 4.609 8.083 1.00 84.06 120 ILE A C 1
ATOM 955 O O . ILE A 1 120 ? -2.062 3.793 8.997 1.00 84.06 120 ILE A O 1
ATOM 959 N N . ILE A 1 121 ? -1.495 5.748 8.029 1.00 88.00 121 ILE A N 1
ATOM 960 C CA . ILE A 1 121 ? -0.540 6.155 9.074 1.00 88.00 121 ILE A CA 1
ATOM 961 C C . ILE A 1 121 ? -1.254 6.310 10.418 1.00 88.00 121 ILE A C 1
ATOM 963 O O . ILE A 1 121 ? -0.778 5.799 11.428 1.00 88.00 121 ILE A O 1
ATOM 967 N N . ASP A 1 122 ? -2.406 6.980 10.440 1.00 84.50 122 ASP A N 1
ATOM 968 C CA . ASP A 1 122 ? -3.155 7.232 11.668 1.00 84.50 122 ASP A CA 1
ATOM 969 C C . ASP A 1 122 ? -3.705 5.943 12.290 1.00 84.50 122 ASP A C 1
ATOM 971 O O . ASP A 1 122 ? -3.700 5.810 13.512 1.00 84.50 122 ASP A O 1
ATOM 975 N N . ILE A 1 123 ? -4.121 4.970 11.476 1.00 80.94 123 ILE A N 1
ATOM 976 C CA . ILE A 1 123 ? -4.544 3.645 11.948 1.00 80.94 123 ILE A CA 1
ATOM 977 C C . ILE A 1 123 ? -3.368 2.876 12.545 1.00 80.94 123 ILE A C 1
ATOM 979 O O . ILE A 1 123 ? -3.489 2.321 13.639 1.00 80.94 123 ILE A O 1
ATOM 983 N N . ALA A 1 124 ? -2.228 2.847 11.846 1.00 82.31 124 ALA A N 1
ATOM 984 C CA . ALA A 1 124 ? -1.022 2.203 12.354 1.00 82.31 124 ALA A CA 1
ATOM 985 C C . ALA A 1 124 ? -0.581 2.852 13.676 1.00 82.31 124 ALA A C 1
ATOM 987 O O . ALA A 1 124 ? -0.321 2.150 14.649 1.00 82.31 124 ALA A O 1
ATOM 988 N N . ALA A 1 125 ? -0.592 4.184 13.750 1.00 83.38 125 ALA A N 1
ATOM 989 C CA . ALA A 1 125 ? -0.240 4.941 14.945 1.00 83.38 125 ALA A CA 1
ATOM 990 C C . ALA A 1 125 ? -1.197 4.686 16.119 1.00 83.38 125 ALA A C 1
ATOM 992 O O . ALA A 1 125 ? -0.744 4.411 17.229 1.00 83.38 125 ALA A O 1
ATOM 993 N N . ALA A 1 126 ? -2.512 4.715 15.878 1.00 78.38 126 ALA A N 1
ATOM 994 C CA . ALA A 1 126 ? -3.515 4.428 16.901 1.00 78.38 126 ALA A CA 1
ATOM 995 C C . ALA A 1 126 ? -3.359 3.005 17.459 1.00 78.38 126 ALA A C 1
ATOM 997 O O . ALA A 1 126 ? -3.531 2.782 18.657 1.00 78.38 126 ALA A O 1
ATOM 998 N N . ASN A 1 127 ? -2.977 2.044 16.612 1.00 76.25 127 ASN A N 1
ATOM 999 C CA . ASN A 1 127 ? -2.681 0.684 17.053 1.00 76.25 127 ASN A CA 1
ATOM 1000 C C . ASN A 1 127 ? -1.440 0.559 17.926 1.00 76.25 127 ASN A C 1
ATOM 1002 O O . ASN A 1 127 ? -1.414 -0.287 18.817 1.00 76.25 127 ASN A O 1
ATOM 1006 N N . LEU A 1 128 ? -0.441 1.402 17.686 1.00 75.69 128 LEU A N 1
ATOM 1007 C CA . LEU A 1 128 ? 0.770 1.492 18.496 1.00 75.69 128 LEU A CA 1
ATOM 1008 C C . LEU A 1 128 ? 0.560 2.340 19.765 1.00 75.69 128 LEU A C 1
ATOM 1010 O O . LEU A 1 128 ? 1.529 2.684 20.430 1.00 75.69 128 LEU A O 1
ATOM 1014 N N . GLY A 1 129 ? -0.681 2.707 20.104 1.00 72.19 129 GLY A N 1
ATOM 1015 C CA . GLY A 1 129 ? -0.977 3.509 21.294 1.00 72.19 129 GLY A CA 1
ATOM 1016 C C . GLY A 1 129 ? -0.575 4.981 21.172 1.00 72.19 129 GLY A C 1
ATOM 1017 O O . GLY A 1 129 ? -0.589 5.699 22.168 1.00 72.19 129 GLY A O 1
ATOM 1018 N N . ILE A 1 130 ? -0.256 5.462 19.964 1.00 76.88 130 ILE A N 1
ATOM 1019 C CA . ILE A 1 130 ? 0.066 6.870 19.703 1.00 76.88 130 ILE A CA 1
ATOM 1020 C C . ILE A 1 130 ? -1.247 7.662 19.605 1.00 76.88 130 ILE A C 1
ATOM 1022 O O . ILE A 1 130 ? -1.770 7.951 18.523 1.00 76.88 130 ILE A O 1
ATOM 1026 N N . ILE A 1 131 ? -1.814 7.940 20.778 1.00 69.94 131 ILE A N 1
ATOM 1027 C CA . ILE A 1 131 ? -3.142 8.516 21.002 1.00 69.94 131 ILE A CA 1
ATOM 1028 C C . ILE A 1 131 ? -2.942 9.962 21.469 1.00 69.94 131 ILE A C 1
ATOM 1030 O O . ILE A 1 131 ? -2.690 10.210 22.642 1.00 69.94 131 ILE A O 1
ATOM 1034 N N . GLY A 1 132 ? -3.032 10.927 20.551 1.00 69.44 132 GLY A N 1
ATOM 1035 C CA . GLY A 1 132 ? -2.912 12.340 20.911 1.00 69.44 132 GLY A CA 1
ATOM 1036 C C . GLY A 1 132 ? -2.449 13.255 19.783 1.00 69.44 132 GLY A C 1
ATOM 1037 O O . GLY A 1 132 ? -1.961 12.814 18.739 1.00 69.44 132 GLY A O 1
ATOM 1038 N N . SER A 1 133 ? -2.628 14.555 20.016 1.00 71.69 133 SER A N 1
ATOM 1039 C CA . SER A 1 133 ? -2.129 15.648 19.166 1.00 71.69 133 SER A CA 1
ATOM 1040 C C . SER A 1 133 ? -0.936 16.370 19.799 1.00 71.69 133 SER A C 1
ATOM 1042 O O . SER A 1 133 ? -0.519 17.410 19.293 1.00 71.69 133 SER A O 1
ATOM 1044 N N . ASP A 1 134 ? -0.415 15.849 20.908 1.00 83.25 134 ASP A N 1
ATOM 1045 C CA . ASP A 1 134 ? 0.765 16.359 21.593 1.00 83.25 134 ASP A CA 1
ATOM 1046 C C . ASP A 1 134 ? 2.023 16.213 20.727 1.00 83.25 134 ASP A C 1
ATOM 1048 O O . ASP A 1 134 ? 2.090 15.412 19.791 1.00 83.25 134 ASP A O 1
ATOM 1052 N N . GLU A 1 135 ? 3.042 17.009 21.040 1.00 83.56 135 GLU A N 1
ATOM 1053 C CA . GLU A 1 135 ? 4.267 17.086 20.244 1.00 83.56 135 GLU A CA 1
ATOM 1054 C C . GLU A 1 135 ? 5.009 15.740 20.178 1.00 83.56 135 GLU A C 1
ATOM 1056 O O . GLU A 1 135 ? 5.564 15.391 19.130 1.00 83.56 135 GLU A O 1
ATOM 1061 N N . LYS A 1 136 ? 4.947 14.928 21.246 1.00 83.69 136 LYS A N 1
ATOM 1062 C CA . LYS A 1 136 ? 5.538 13.581 21.267 1.00 83.69 136 LYS A CA 1
ATOM 1063 C C . LYS A 1 136 ? 4.787 12.642 20.328 1.00 83.69 136 LYS A C 1
ATOM 1065 O O . LYS A 1 136 ? 5.423 12.014 19.482 1.00 83.69 136 LYS A O 1
ATOM 1070 N N . SER A 1 137 ? 3.455 12.607 20.395 1.00 82.25 137 SER A N 1
ATOM 1071 C CA . SER A 1 137 ? 2.629 11.802 19.485 1.00 82.25 137 SER A CA 1
ATOM 1072 C C . SER A 1 137 ? 2.786 12.214 18.022 1.00 82.25 137 SER A C 1
ATOM 1074 O O . SER A 1 137 ? 2.892 11.357 17.145 1.00 82.25 137 SER A O 1
ATOM 1076 N N . GLN A 1 138 ? 2.859 13.514 17.725 1.00 83.81 138 GLN A N 1
ATOM 1077 C CA . GLN A 1 138 ? 3.093 13.983 16.356 1.00 83.81 138 GLN A CA 1
ATOM 1078 C C . GLN A 1 138 ? 4.481 13.590 15.846 1.00 83.81 138 GLN A C 1
ATOM 1080 O O . GLN A 1 138 ? 4.624 13.176 14.693 1.00 83.81 138 GLN A O 1
ATOM 1085 N N . THR A 1 139 ? 5.502 13.700 16.697 1.00 85.12 139 THR A N 1
ATOM 1086 C CA . THR A 1 139 ? 6.868 13.299 16.351 1.00 85.12 139 THR A CA 1
ATOM 1087 C C . THR A 1 139 ? 6.942 11.798 16.104 1.00 85.12 139 THR A C 1
ATOM 1089 O O . THR A 1 139 ? 7.504 11.389 15.094 1.00 85.12 139 THR A O 1
ATOM 1092 N N . ALA A 1 140 ? 6.303 10.987 16.950 1.00 84.56 140 ALA A N 1
ATOM 1093 C CA . ALA A 1 140 ? 6.185 9.543 16.778 1.00 84.56 140 ALA A CA 1
ATOM 1094 C C . ALA A 1 140 ? 5.460 9.167 15.473 1.00 84.56 140 ALA A C 1
ATOM 1096 O O . ALA A 1 140 ? 5.972 8.369 14.688 1.00 84.56 140 ALA A O 1
ATOM 1097 N N . LYS A 1 141 ? 4.317 9.804 15.173 1.00 85.81 141 LYS A N 1
ATOM 1098 C CA . LYS A 1 141 ? 3.567 9.587 13.922 1.00 85.81 141 LYS A CA 1
ATOM 1099 C C . LYS A 1 141 ? 4.400 9.869 12.674 1.00 85.81 141 LYS A C 1
ATOM 1101 O O . LYS A 1 141 ? 4.333 9.102 11.721 1.00 85.81 141 LYS A O 1
ATOM 1106 N N . LYS A 1 142 ? 5.213 10.932 12.680 1.00 87.00 142 LYS A N 1
ATOM 1107 C CA . LYS A 1 142 ? 6.092 11.295 11.551 1.00 87.00 142 LYS A CA 1
ATOM 1108 C C . LYS A 1 142 ? 7.178 10.254 11.260 1.00 87.00 142 LYS A C 1
ATOM 1110 O O . LYS A 1 142 ? 7.760 10.279 10.174 1.00 87.00 142 LYS A O 1
ATOM 1115 N N . GLN A 1 143 ? 7.474 9.362 12.205 1.00 86.25 143 GLN A N 1
ATOM 1116 C CA . GLN A 1 143 ? 8.430 8.280 11.981 1.00 86.25 143 GLN A CA 1
ATOM 1117 C C . GLN A 1 143 ? 7.829 7.136 11.153 1.00 86.25 143 GLN A C 1
ATOM 1119 O O . GLN A 1 143 ? 8.581 6.428 10.487 1.00 86.25 143 GLN A O 1
ATOM 1124 N N . ILE A 1 144 ? 6.498 6.983 11.146 1.00 87.00 144 ILE A N 1
ATOM 1125 C CA . ILE A 1 144 ? 5.793 6.018 10.296 1.00 87.00 144 ILE A CA 1
ATOM 1126 C C . ILE A 1 144 ? 5.720 6.587 8.880 1.00 87.00 144 ILE A C 1
ATOM 1128 O O . ILE A 1 144 ? 5.193 7.680 8.659 1.00 87.00 144 ILE A O 1
ATOM 1132 N N . LYS A 1 145 ? 6.246 5.850 7.901 1.00 88.62 145 LYS A N 1
ATOM 1133 C CA . LYS A 1 145 ? 6.338 6.311 6.510 1.00 88.62 145 LYS A CA 1
ATOM 1134 C C . LYS A 1 145 ? 5.648 5.345 5.569 1.00 88.62 145 LYS A C 1
ATOM 1136 O O . LYS A 1 145 ? 5.694 4.140 5.769 1.00 88.62 145 LYS A O 1
ATOM 1141 N N . ILE A 1 146 ? 5.040 5.882 4.516 1.00 86.50 146 ILE A N 1
ATOM 1142 C CA . ILE A 1 146 ? 4.508 5.086 3.410 1.00 86.50 146 ILE A CA 1
ATOM 1143 C C . ILE A 1 146 ? 5.321 5.403 2.161 1.00 86.50 146 ILE A C 1
ATOM 1145 O O . ILE A 1 146 ? 5.357 6.558 1.719 1.00 86.50 146 ILE A O 1
ATOM 1149 N N . GLU A 1 147 ? 5.963 4.371 1.626 1.00 83.88 147 GLU A N 1
ATOM 1150 C CA . GLU A 1 147 ? 6.691 4.379 0.361 1.00 83.88 147 GLU A CA 1
ATOM 1151 C C . GLU A 1 147 ? 5.802 3.755 -0.717 1.00 83.88 147 GLU A C 1
ATOM 1153 O O . GLU A 1 147 ? 5.442 2.582 -0.644 1.00 83.88 147 GLU A O 1
ATOM 1158 N N . GLU A 1 148 ? 5.410 4.560 -1.700 1.00 80.19 148 GLU A N 1
ATOM 1159 C CA . GLU A 1 148 ? 4.589 4.129 -2.833 1.00 80.19 148 GLU A CA 1
ATOM 1160 C C . GLU A 1 148 ? 5.499 3.795 -4.016 1.00 80.19 148 GLU A C 1
ATOM 1162 O O . GLU A 1 148 ? 6.434 4.541 -4.323 1.00 80.19 148 GLU A O 1
ATOM 1167 N N . TYR A 1 149 ? 5.224 2.682 -4.694 1.00 70.62 149 TYR A N 1
ATOM 1168 C CA . TYR A 1 149 ? 5.977 2.291 -5.880 1.00 70.62 149 TYR A CA 1
ATOM 1169 C C . TYR A 1 149 ? 5.318 2.894 -7.122 1.00 70.62 149 TYR A C 1
ATOM 1171 O O . TYR A 1 149 ? 4.267 2.441 -7.576 1.00 70.62 149 TYR A O 1
ATOM 1179 N N . TYR A 1 150 ? 5.941 3.945 -7.654 1.00 65.31 150 TYR A N 1
ATOM 1180 C CA . TYR A 1 150 ? 5.517 4.604 -8.887 1.00 65.31 150 TYR A CA 1
ATOM 1181 C C . TYR A 1 150 ? 6.101 3.898 -10.121 1.00 65.31 150 TYR A C 1
ATOM 1183 O O . TYR A 1 150 ? 7.224 3.394 -10.047 1.00 65.31 150 TYR A O 1
ATOM 1191 N N . PRO A 1 151 ? 5.401 3.904 -11.272 1.00 68.06 151 PRO A N 1
ATOM 1192 C CA . PRO A 1 151 ? 5.966 3.435 -12.532 1.00 68.06 151 PRO A CA 1
ATOM 1193 C C . PRO A 1 151 ? 7.250 4.204 -12.857 1.00 68.06 151 PRO A C 1
ATOM 1195 O O . PRO A 1 151 ? 7.248 5.434 -12.919 1.00 68.06 151 PRO A O 1
ATOM 1198 N N . GLN A 1 152 ? 8.350 3.484 -13.072 1.00 75.88 152 GLN A N 1
ATOM 1199 C CA . GLN A 1 152 ? 9.645 4.080 -13.400 1.00 75.88 152 GLN A CA 1
ATOM 1200 C C . GLN A 1 152 ? 9.992 3.828 -14.866 1.00 75.88 152 GLN A C 1
ATOM 1202 O O . GLN A 1 152 ? 9.851 2.709 -15.373 1.00 75.88 152 GLN A O 1
ATOM 1207 N N . ILE A 1 153 ? 10.491 4.869 -15.539 1.00 82.56 153 ILE A N 1
ATOM 1208 C CA . ILE A 1 153 ? 11.092 4.726 -16.867 1.00 82.56 153 ILE A CA 1
ATOM 1209 C C . ILE A 1 153 ? 12.368 3.903 -16.703 1.00 82.56 153 ILE A C 1
ATOM 1211 O O . ILE A 1 153 ? 13.321 4.339 -16.060 1.00 82.56 153 ILE A O 1
ATOM 1215 N N . THR A 1 154 ? 12.383 2.713 -17.292 1.00 85.75 154 THR A N 1
ATOM 1216 C CA . THR A 1 154 ? 13.517 1.788 -17.239 1.00 85.75 154 THR A CA 1
ATOM 1217 C C . THR A 1 154 ? 14.080 1.591 -18.639 1.00 85.75 154 THR A C 1
ATOM 1219 O O . THR A 1 154 ? 13.333 1.558 -19.617 1.00 85.75 154 THR A O 1
ATOM 1222 N N . ILE A 1 155 ? 15.403 1.459 -18.745 1.00 89.88 155 ILE A N 1
ATOM 1223 C CA . ILE A 1 155 ? 16.072 1.087 -19.995 1.00 89.88 155 ILE A CA 1
ATOM 1224 C C . ILE A 1 155 ? 15.919 -0.423 -20.160 1.00 89.88 155 ILE A C 1
ATOM 1226 O O . ILE A 1 155 ? 16.388 -1.186 -19.320 1.00 89.88 155 ILE A O 1
ATOM 1230 N N . ILE A 1 156 ? 15.248 -0.845 -21.225 1.00 89.69 156 ILE A N 1
ATOM 1231 C CA . ILE A 1 156 ? 15.012 -2.266 -21.521 1.00 89.69 156 ILE A CA 1
ATOM 1232 C C . ILE A 1 156 ? 15.950 -2.822 -22.582 1.00 89.69 156 ILE A C 1
ATOM 1234 O O . ILE A 1 156 ? 16.104 -4.034 -22.693 1.00 89.69 156 ILE A O 1
ATOM 1238 N N . TYR A 1 157 ? 16.565 -1.939 -23.363 1.00 89.94 157 TYR A N 1
ATOM 1239 C CA . TYR A 1 157 ? 17.525 -2.309 -24.382 1.00 89.94 157 TYR A CA 1
ATOM 1240 C C . TYR A 1 157 ? 18.503 -1.159 -24.603 1.00 89.94 157 TYR A C 1
ATOM 1242 O O . TYR A 1 157 ? 18.091 -0.006 -24.762 1.00 89.94 157 TYR A O 1
ATOM 1250 N N . GLU A 1 158 ? 19.791 -1.483 -24.614 1.00 92.81 158 GLU A N 1
ATOM 1251 C CA . GLU A 1 158 ? 20.876 -0.571 -24.957 1.00 92.81 158 GLU A CA 1
ATOM 1252 C C . GLU A 1 158 ? 21.985 -1.380 -25.628 1.00 92.81 158 GLU A C 1
ATOM 1254 O O . GLU A 1 158 ? 22.595 -2.238 -24.993 1.00 92.81 158 GLU A O 1
ATOM 1259 N N . SER A 1 159 ? 22.213 -1.151 -26.920 1.00 90.38 159 SER A N 1
ATOM 1260 C CA . SER A 1 159 ? 23.268 -1.839 -27.670 1.00 90.38 159 SER A CA 1
ATOM 1261 C C . SER A 1 159 ? 23.760 -1.002 -28.840 1.00 90.38 159 SER A C 1
ATOM 1263 O O . SER A 1 159 ? 23.048 -0.136 -29.351 1.00 90.38 159 SER A O 1
ATOM 1265 N N . LYS A 1 160 ? 24.985 -1.293 -29.277 1.00 89.31 160 LYS A N 1
ATOM 1266 C CA . LYS A 1 160 ? 25.542 -0.798 -30.533 1.00 89.31 160 LYS A CA 1
ATOM 1267 C C . LYS A 1 160 ? 25.096 -1.727 -31.661 1.00 89.31 160 LYS A C 1
ATOM 1269 O O . LYS A 1 160 ? 25.256 -2.935 -31.530 1.00 89.31 160 LYS A O 1
ATOM 1274 N N . LEU A 1 161 ? 24.539 -1.161 -32.726 1.00 86.56 161 LEU A N 1
ATOM 1275 C CA . LEU A 1 161 ? 23.964 -1.884 -33.856 1.00 86.56 161 LEU A CA 1
ATOM 1276 C C . LEU A 1 161 ? 24.537 -1.366 -35.177 1.00 86.56 161 LEU A C 1
ATOM 1278 O O . LEU A 1 161 ? 24.718 -0.155 -35.363 1.00 86.56 161 LEU A O 1
ATOM 1282 N N . ALA A 1 162 ? 24.811 -2.293 -36.088 1.00 85.50 162 ALA A N 1
ATOM 1283 C CA . ALA A 1 162 ? 25.004 -2.031 -37.505 1.00 85.50 162 ALA A CA 1
ATOM 1284 C C . ALA A 1 162 ? 23.644 -1.947 -38.221 1.00 85.50 162 ALA A C 1
ATOM 1286 O O . ALA A 1 162 ? 22.594 -2.298 -37.677 1.00 85.50 162 ALA A O 1
ATOM 1287 N N . LEU A 1 163 ? 23.646 -1.433 -39.450 1.00 83.31 163 LEU A N 1
ATOM 1288 C CA . LEU A 1 163 ? 22.435 -1.398 -40.270 1.00 83.31 163 LEU A CA 1
ATOM 1289 C C . LEU A 1 163 ? 22.099 -2.817 -40.740 1.00 83.31 163 LEU A C 1
ATOM 1291 O O . LEU A 1 163 ? 22.958 -3.512 -41.270 1.00 83.31 163 LEU A O 1
ATOM 1295 N N . GLY A 1 164 ? 20.847 -3.230 -40.557 1.00 81.19 164 GLY A N 1
ATOM 1296 C CA . GLY A 1 164 ? 20.377 -4.586 -40.835 1.00 81.19 164 GLY A CA 1
ATOM 1297 C C . GLY A 1 164 ? 20.477 -5.559 -39.666 1.00 81.19 164 GLY A C 1
ATOM 1298 O O . GLY A 1 164 ? 19.931 -6.655 -39.778 1.00 81.19 164 GLY A O 1
ATOM 1299 N N . ASP A 1 165 ? 21.085 -5.163 -38.543 1.00 85.75 165 ASP A N 1
ATOM 1300 C CA . ASP A 1 165 ? 21.131 -6.006 -37.351 1.00 85.75 165 ASP A CA 1
ATOM 1301 C C . ASP A 1 165 ? 19.722 -6.287 -36.819 1.00 85.75 165 ASP A C 1
ATOM 1303 O O . ASP A 1 165 ? 18.888 -5.386 -36.654 1.00 85.75 165 ASP A O 1
ATOM 1307 N N . GLU A 1 166 ? 19.490 -7.559 -36.506 1.00 89.94 166 GLU A N 1
ATOM 1308 C CA . GLU A 1 166 ? 18.308 -8.021 -35.794 1.00 89.94 166 GLU A CA 1
ATOM 1309 C C . GLU A 1 166 ? 18.592 -8.089 -34.294 1.00 89.94 166 GLU A C 1
ATOM 1311 O O . GLU A 1 166 ? 19.634 -8.576 -33.851 1.00 89.94 166 GLU A O 1
ATOM 1316 N N . PHE A 1 167 ? 17.640 -7.633 -33.489 1.00 90.06 167 PHE A N 1
ATOM 1317 C CA . PHE A 1 167 ? 17.751 -7.649 -32.039 1.00 90.06 167 PHE A CA 1
ATOM 1318 C C . PHE A 1 167 ? 16.423 -8.002 -31.375 1.00 90.06 167 PHE A C 1
ATOM 1320 O O . PHE A 1 167 ? 15.338 -7.825 -31.931 1.00 90.06 167 PHE A O 1
ATOM 1327 N N . GLU A 1 168 ? 16.517 -8.527 -30.155 1.00 91.69 168 GLU A N 1
ATOM 1328 C CA . GLU A 1 168 ? 15.362 -8.904 -29.349 1.00 91.69 168 GLU A CA 1
ATOM 1329 C C . GLU A 1 168 ? 15.148 -7.892 -28.223 1.00 91.69 168 GLU A C 1
ATOM 1331 O O . GLU A 1 168 ? 16.069 -7.550 -27.480 1.00 91.69 168 GLU A O 1
ATOM 1336 N N . VAL A 1 169 ? 13.907 -7.438 -28.086 1.00 89.88 169 VAL A N 1
ATOM 1337 C CA . VAL A 1 169 ? 13.469 -6.515 -27.044 1.00 89.88 169 VAL A CA 1
ATOM 1338 C C . VAL A 1 169 ? 12.411 -7.205 -26.199 1.00 89.88 169 VAL A C 1
ATOM 1340 O O . VAL A 1 169 ? 11.434 -7.734 -26.731 1.00 89.88 169 VAL A O 1
ATOM 1343 N N . ASN A 1 170 ? 12.591 -7.181 -24.880 1.00 89.69 170 ASN A N 1
ATOM 1344 C CA . ASN A 1 170 ? 11.643 -7.761 -23.937 1.00 89.69 170 ASN A CA 1
ATOM 1345 C C . ASN A 1 170 ? 10.807 -6.668 -23.260 1.00 89.69 170 ASN A C 1
ATOM 1347 O O . ASN A 1 170 ? 11.348 -5.855 -22.509 1.00 89.69 170 ASN A O 1
ATOM 1351 N N . ASN A 1 171 ? 9.494 -6.677 -23.483 1.00 88.75 171 ASN A N 1
ATOM 1352 C CA . ASN A 1 171 ? 8.549 -5.897 -22.696 1.00 88.75 171 ASN A CA 1
ATOM 1353 C C . ASN A 1 171 ? 8.207 -6.663 -21.403 1.00 88.75 171 ASN A C 1
ATOM 1355 O O . ASN A 1 171 ? 7.551 -7.705 -21.474 1.00 88.75 171 ASN A O 1
ATOM 1359 N N . PRO A 1 172 ? 8.610 -6.169 -20.216 1.00 83.62 172 PRO A N 1
ATOM 1360 C CA . PRO A 1 172 ? 8.290 -6.810 -18.947 1.00 83.62 172 PRO A CA 1
ATOM 1361 C C . PRO A 1 172 ? 6.828 -6.599 -18.520 1.00 83.62 172 PRO A C 1
ATOM 1363 O O . PRO A 1 172 ? 6.401 -7.200 -17.535 1.00 83.62 172 PRO A O 1
ATOM 1366 N N . ASN A 1 173 ? 6.071 -5.733 -19.202 1.00 85.31 173 ASN A N 1
ATOM 1367 C CA . ASN A 1 173 ? 4.680 -5.457 -18.870 1.00 85.31 173 ASN A CA 1
ATOM 1368 C C . ASN A 1 173 ? 3.746 -6.529 -19.461 1.00 85.31 173 ASN A C 1
ATOM 1370 O O . ASN A 1 173 ? 3.999 -7.044 -20.551 1.00 85.31 173 ASN A O 1
ATOM 1374 N N . PRO A 1 174 ? 2.614 -6.826 -18.796 1.00 80.81 174 PRO A N 1
ATOM 1375 C CA . PRO A 1 174 ? 1.634 -7.801 -19.280 1.00 80.81 174 PRO A CA 1
ATOM 1376 C C . PRO A 1 174 ? 0.757 -7.279 -20.432 1.00 80.81 174 PRO A C 1
ATOM 1378 O O . PRO A 1 174 ? -0.113 -8.000 -20.915 1.00 80.81 174 PRO A O 1
ATOM 1381 N N . ARG A 1 175 ? 0.942 -6.025 -20.856 1.00 83.81 175 ARG A N 1
ATOM 1382 C CA . ARG A 1 175 ? 0.158 -5.362 -21.903 1.00 83.81 175 ARG A CA 1
ATOM 1383 C C . ARG A 1 175 ? 1.078 -4.613 -22.872 1.00 83.81 175 ARG A C 1
ATOM 1385 O O . ARG A 1 175 ? 2.273 -4.470 -22.616 1.00 83.81 175 ARG A O 1
ATOM 1392 N N . PHE A 1 176 ? 0.509 -4.164 -23.988 1.00 85.12 176 PHE A N 1
ATOM 1393 C CA . PHE A 1 176 ? 1.215 -3.328 -24.955 1.00 85.12 176 PHE A CA 1
ATOM 1394 C C . PHE A 1 176 ? 1.536 -1.967 -24.341 1.00 85.12 176 PHE A C 1
ATOM 1396 O O . PHE A 1 176 ? 0.647 -1.312 -23.797 1.00 85.12 176 PHE A O 1
ATOM 1403 N N . GLU A 1 177 ? 2.782 -1.527 -24.483 1.00 84.50 177 GLU A N 1
ATOM 1404 C CA . GLU A 1 177 ? 3.219 -0.218 -24.001 1.00 84.50 177 GLU A CA 1
ATOM 1405 C C . GLU A 1 177 ? 3.947 0.558 -25.091 1.00 84.50 177 GLU A C 1
ATOM 1407 O O . GLU A 1 177 ? 4.498 -0.023 -26.028 1.00 84.50 177 GLU A O 1
ATOM 1412 N N . THR A 1 178 ? 3.963 1.878 -24.940 1.00 86.56 178 THR A N 1
ATOM 1413 C CA . THR A 1 178 ? 4.636 2.802 -25.847 1.00 86.56 178 THR A CA 1
ATOM 1414 C C . THR A 1 178 ? 6.077 3.027 -25.377 1.00 86.56 178 THR A C 1
ATOM 1416 O O . THR A 1 178 ? 6.298 3.667 -24.344 1.00 86.56 178 THR A O 1
ATOM 1419 N N . PRO A 1 179 ? 7.092 2.473 -26.066 1.00 87.62 179 PRO A N 1
ATOM 1420 C CA . PRO A 1 179 ? 8.476 2.676 -25.667 1.00 87.62 179 PRO A CA 1
ATOM 1421 C C . PRO A 1 179 ? 8.967 4.043 -26.144 1.00 87.62 179 PRO A C 1
ATOM 1423 O O . PRO A 1 179 ? 8.583 4.478 -27.219 1.00 87.62 179 PRO A O 1
ATOM 1426 N N . GLU A 1 180 ? 9.876 4.687 -25.416 1.00 88.31 180 GLU A N 1
ATOM 1427 C CA . GLU A 1 180 ? 10.709 5.780 -25.919 1.00 88.31 180 GLU A CA 1
ATOM 1428 C C . GLU A 1 180 ? 11.929 5.206 -26.639 1.00 88.31 180 GLU A C 1
ATOM 1430 O O . GLU A 1 180 ? 12.813 4.610 -26.013 1.00 88.31 180 GLU A O 1
ATOM 1435 N N . VAL A 1 181 ? 11.995 5.409 -27.952 1.00 87.81 181 VAL A N 1
ATOM 1436 C CA . VAL A 1 181 ? 13.103 4.931 -28.778 1.00 87.81 181 VAL A CA 1
ATOM 1437 C C . VAL A 1 181 ? 14.016 6.092 -29.148 1.00 87.81 181 VAL A C 1
ATOM 1439 O O . VAL A 1 181 ? 13.585 7.100 -29.714 1.00 87.81 181 VAL A O 1
ATOM 1442 N N . SER A 1 182 ? 15.302 5.943 -28.846 1.00 88.38 182 SER A N 1
ATOM 1443 C CA . SER A 1 182 ? 16.333 6.904 -29.228 1.00 88.38 182 SER A CA 1
ATOM 1444 C C . SER A 1 182 ? 17.537 6.205 -29.836 1.00 88.38 182 SER A C 1
ATOM 1446 O O . SER A 1 182 ? 17.957 5.154 -29.356 1.00 88.38 182 SER A O 1
ATOM 1448 N N . ILE A 1 183 ? 18.095 6.813 -30.875 1.00 87.69 183 ILE A N 1
ATOM 1449 C CA . ILE A 1 183 ? 19.342 6.394 -31.506 1.00 87.69 183 ILE A CA 1
ATOM 1450 C C . ILE A 1 183 ? 20.402 7.463 -31.272 1.00 87.69 183 ILE A C 1
ATOM 1452 O O . ILE A 1 183 ? 20.114 8.660 -31.329 1.00 87.69 183 ILE A O 1
ATOM 1456 N N . THR A 1 184 ? 21.627 7.024 -31.018 1.00 87.69 184 THR A N 1
ATOM 1457 C CA . THR A 1 184 ? 22.801 7.887 -30.904 1.00 87.69 184 THR A CA 1
ATOM 1458 C C . THR A 1 184 ? 23.821 7.456 -31.949 1.00 87.69 184 THR A C 1
ATOM 1460 O O . THR A 1 184 ? 24.199 6.288 -31.980 1.00 87.69 184 THR A O 1
ATOM 1463 N N . LEU A 1 185 ? 24.271 8.367 -32.809 1.00 84.12 185 LEU A N 1
ATOM 1464 C CA . LEU A 1 185 ? 25.301 8.087 -33.807 1.00 84.12 185 LEU A CA 1
ATOM 1465 C C . LEU A 1 185 ? 26.645 7.818 -33.124 1.00 84.12 185 LEU A C 1
ATOM 1467 O O . LEU A 1 185 ? 27.101 8.604 -32.288 1.00 84.12 185 LEU A O 1
ATOM 1471 N N . SER A 1 186 ? 27.304 6.729 -33.508 1.00 76.00 186 SER A N 1
ATOM 1472 C CA . SER A 1 186 ? 28.680 6.461 -33.098 1.00 76.00 186 SER A CA 1
ATOM 1473 C C . SER A 1 186 ? 29.599 7.419 -33.865 1.00 76.00 186 SER A C 1
ATOM 1475 O O . SER A 1 186 ? 29.735 7.321 -35.082 1.00 76.00 186 SER A O 1
ATOM 1477 N N . SER A 1 187 ? 30.190 8.398 -33.180 1.00 63.94 187 SER A N 1
ATOM 1478 C CA . SER A 1 187 ? 31.157 9.321 -33.790 1.00 63.94 187 SER A CA 1
ATOM 1479 C C . SER A 1 187 ? 32.550 8.675 -33.891 1.00 63.94 187 SER A C 1
ATOM 1481 O O . SER A 1 187 ? 32.939 7.995 -32.937 1.00 63.94 187 SER A O 1
ATOM 1483 N N . PRO A 1 188 ? 33.339 8.916 -34.959 1.00 59.28 188 PRO A N 1
ATOM 1484 C CA . PRO A 1 188 ? 33.005 9.618 -36.199 1.00 59.28 188 PRO A CA 1
ATOM 1485 C C . PRO A 1 188 ? 32.622 8.619 -37.302 1.00 59.28 188 PRO A C 1
ATOM 1487 O O . PRO A 1 188 ? 33.480 7.975 -37.901 1.00 59.28 188 PRO A O 1
ATOM 1490 N N . THR A 1 189 ? 31.331 8.498 -37.600 1.00 60.38 189 THR A N 1
ATOM 1491 C CA . THR A 1 189 ? 30.862 7.724 -38.754 1.00 60.38 189 THR A CA 1
ATOM 1492 C C . THR A 1 189 ? 30.801 8.638 -39.987 1.00 60.38 189 THR A C 1
ATOM 1494 O O . THR A 1 189 ? 30.167 9.691 -39.934 1.00 60.38 189 THR A O 1
ATOM 1497 N N . PRO A 1 190 ? 31.438 8.280 -41.121 1.00 63.34 190 PRO A N 1
ATOM 1498 C CA . PRO A 1 190 ? 31.369 9.058 -42.367 1.00 63.34 190 PRO A CA 1
ATOM 1499 C C . PRO A 1 190 ? 30.004 8.946 -43.074 1.00 63.34 190 PRO A C 1
ATOM 1501 O O . PRO A 1 190 ? 29.802 9.514 -44.146 1.00 63.34 190 PRO A O 1
ATOM 1504 N N . ILE A 1 191 ? 29.074 8.192 -42.487 1.00 72.06 191 ILE A N 1
ATOM 1505 C CA . ILE A 1 191 ? 27.798 7.793 -43.067 1.00 72.06 191 ILE A CA 1
ATOM 1506 C C . ILE A 1 191 ? 26.701 8.734 -42.568 1.00 72.06 191 ILE A C 1
ATOM 1508 O O . ILE A 1 191 ? 26.476 8.862 -41.366 1.00 72.06 191 ILE A O 1
ATOM 1512 N N . ARG A 1 192 ? 25.979 9.356 -43.503 1.00 79.25 192 ARG A N 1
ATOM 1513 C CA . ARG A 1 192 ? 24.800 10.176 -43.204 1.00 79.25 192 ARG A CA 1
ATOM 1514 C C . ARG A 1 192 ? 23.546 9.309 -43.271 1.00 79.25 192 ARG A C 1
ATOM 1516 O O . ARG A 1 192 ? 23.157 8.876 -44.357 1.00 79.25 192 ARG A O 1
ATOM 1523 N N . LEU A 1 193 ? 22.940 9.056 -42.112 1.00 82.19 193 LEU A N 1
ATOM 1524 C CA . LEU A 1 193 ? 21.686 8.309 -42.002 1.00 82.19 193 LEU A CA 1
ATOM 1525 C C . LEU A 1 193 ? 20.495 9.210 -42.338 1.00 82.19 193 LEU A C 1
ATOM 1527 O O . LEU A 1 193 ? 20.345 10.297 -41.776 1.00 82.19 193 LEU A O 1
ATOM 1531 N N . VAL A 1 194 ? 19.638 8.731 -43.233 1.00 83.62 194 VAL A N 1
ATOM 1532 C CA . VAL A 1 194 ? 18.369 9.350 -43.619 1.00 83.62 194 VAL A CA 1
ATOM 1533 C C . VAL A 1 194 ? 17.250 8.347 -43.390 1.00 83.62 194 VAL A C 1
ATOM 1535 O O . VAL A 1 194 ? 17.378 7.179 -43.742 1.00 83.62 194 VAL A O 1
ATOM 1538 N N . ASN A 1 195 ? 16.147 8.803 -42.809 1.00 83.81 195 ASN A N 1
ATOM 1539 C CA . ASN A 1 195 ? 14.978 7.979 -42.514 1.00 83.81 195 ASN A CA 1
ATOM 1540 C C . ASN A 1 195 ? 15.293 6.678 -41.745 1.00 83.81 195 ASN A C 1
ATOM 1542 O O . ASN A 1 195 ? 14.907 5.597 -42.200 1.00 83.81 195 ASN A O 1
ATOM 1546 N N . PRO A 1 196 ? 16.029 6.728 -40.614 1.00 86.19 196 PRO A N 1
ATOM 1547 C CA . PRO A 1 196 ? 16.264 5.532 -39.824 1.00 86.19 196 PRO A CA 1
ATOM 1548 C C . PRO A 1 196 ? 14.939 5.030 -39.249 1.00 86.19 196 PRO A C 1
ATOM 1550 O O . PRO A 1 196 ? 14.169 5.791 -38.652 1.00 86.19 196 PRO A O 1
ATOM 1553 N N . ARG A 1 197 ? 14.698 3.732 -39.411 1.00 86.75 197 ARG A N 1
ATOM 1554 C CA . ARG A 1 197 ? 13.482 3.056 -38.979 1.00 86.75 197 ARG A CA 1
ATOM 1555 C C . ARG A 1 197 ? 13.775 1.727 -38.296 1.00 86.75 197 ARG A C 1
ATOM 1557 O O . ARG A 1 197 ? 14.725 1.026 -38.634 1.00 86.75 197 ARG A O 1
ATOM 1564 N N . LEU A 1 198 ? 12.941 1.375 -37.328 1.00 87.19 198 LEU A N 1
ATOM 1565 C CA . LEU A 1 198 ? 12.908 0.057 -36.709 1.00 87.19 198 LEU A CA 1
ATOM 1566 C C . LEU A 1 198 ? 11.684 -0.693 -37.207 1.00 87.19 198 LEU A C 1
ATOM 1568 O O . LEU A 1 198 ? 10.574 -0.177 -37.107 1.00 87.19 198 LEU A O 1
ATOM 1572 N N . VAL A 1 199 ? 11.885 -1.913 -37.691 1.00 86.75 199 VAL A N 1
ATOM 1573 C CA . VAL A 1 199 ? 10.806 -2.773 -38.184 1.00 86.75 199 VAL A CA 1
ATOM 1574 C C . VAL A 1 199 ? 10.645 -3.961 -37.249 1.00 86.75 199 VAL A C 1
ATOM 1576 O O . VAL A 1 199 ? 11.600 -4.699 -37.007 1.00 86.75 199 VAL A O 1
ATOM 1579 N N . ASN A 1 200 ? 9.442 -4.155 -36.718 1.00 86.25 200 ASN A N 1
ATOM 1580 C CA . ASN A 1 200 ? 9.086 -5.349 -35.965 1.00 86.25 200 ASN A CA 1
ATOM 1581 C C . ASN A 1 200 ? 8.856 -6.504 -36.943 1.00 86.25 200 ASN A C 1
ATOM 1583 O O . ASN A 1 200 ? 7.923 -6.473 -37.743 1.00 86.25 200 ASN A O 1
ATOM 1587 N N . LEU A 1 201 ? 9.678 -7.545 -36.855 1.00 85.62 201 LEU A N 1
ATOM 1588 C CA . LEU A 1 201 ? 9.639 -8.679 -37.783 1.00 85.62 201 LEU A CA 1
ATOM 1589 C C . LEU A 1 201 ? 8.428 -9.598 -37.566 1.00 85.62 201 LEU A C 1
ATOM 1591 O O . LEU A 1 201 ? 8.116 -10.417 -38.424 1.00 85.62 201 LEU A O 1
ATOM 1595 N N . GLN A 1 202 ? 7.753 -9.490 -36.420 1.00 84.19 202 GLN A N 1
ATOM 1596 C CA . GLN A 1 202 ? 6.581 -10.300 -36.087 1.00 84.19 202 GLN A CA 1
ATOM 1597 C C . GLN A 1 202 ? 5.273 -9.591 -36.444 1.00 84.19 202 GLN A C 1
ATOM 1599 O O . GLN A 1 202 ? 4.343 -10.236 -36.919 1.00 84.19 202 GLN A O 1
ATOM 1604 N N . THR A 1 203 ? 5.182 -8.282 -36.191 1.00 80.81 203 THR A N 1
ATOM 1605 C CA . THR A 1 203 ? 3.944 -7.507 -36.389 1.00 80.81 203 THR A CA 1
ATOM 1606 C C . THR A 1 203 ? 3.956 -6.645 -37.648 1.00 80.81 203 THR A C 1
ATOM 1608 O O . THR A 1 203 ? 2.909 -6.135 -38.034 1.00 80.81 203 THR A O 1
ATOM 1611 N N . GLY A 1 204 ? 5.119 -6.445 -38.276 1.00 80.12 204 GLY A N 1
ATOM 1612 C CA . GLY A 1 204 ? 5.297 -5.512 -39.391 1.00 80.12 204 GLY A CA 1
ATOM 1613 C C . GLY A 1 204 ? 5.253 -4.037 -38.979 1.00 80.12 204 GLY A C 1
ATOM 1614 O O . GLY A 1 204 ? 5.263 -3.164 -39.840 1.00 80.12 204 GLY A O 1
ATOM 1615 N N . GLN A 1 205 ? 5.190 -3.735 -37.677 1.00 82.69 205 GLN A N 1
ATOM 1616 C CA . GLN A 1 205 ? 5.135 -2.362 -37.186 1.00 82.69 205 GLN A CA 1
ATOM 1617 C C . GLN A 1 205 ? 6.449 -1.620 -37.442 1.00 82.69 205 GLN A C 1
ATOM 1619 O O . GLN A 1 205 ? 7.525 -2.161 -37.192 1.00 82.69 205 GLN A O 1
ATOM 1624 N N . VAL A 1 206 ? 6.350 -0.362 -37.871 1.00 83.00 206 VAL A N 1
ATOM 1625 C CA . VAL A 1 206 ? 7.500 0.491 -38.187 1.00 83.00 206 VAL A CA 1
ATOM 1626 C C . VAL A 1 206 ? 7.559 1.684 -37.233 1.00 83.00 206 VAL A C 1
ATOM 1628 O O . VAL A 1 206 ? 6.534 2.291 -36.926 1.00 83.00 206 VAL A O 1
ATOM 1631 N N . VAL A 1 207 ? 8.761 2.008 -36.752 1.00 84.25 207 VAL A N 1
ATOM 1632 C CA . VAL A 1 207 ? 9.058 3.206 -35.950 1.00 84.25 207 VAL A CA 1
ATOM 1633 C C . VAL A 1 207 ? 10.154 3.980 -36.655 1.00 84.25 207 VAL A C 1
ATOM 1635 O O . VAL A 1 207 ? 11.290 3.515 -36.685 1.00 84.25 207 VAL A O 1
ATOM 1638 N N . GLU A 1 208 ? 9.835 5.131 -37.232 1.00 83.75 208 GLU A N 1
ATOM 1639 C CA . GLU A 1 208 ? 10.757 5.856 -38.104 1.00 83.75 208 GLU A CA 1
ATOM 1640 C C . GLU A 1 208 ? 10.943 7.316 -37.703 1.00 83.75 208 GLU A C 1
ATOM 1642 O O . GLU A 1 208 ? 10.023 7.985 -37.242 1.00 83.75 208 GLU A O 1
ATOM 1647 N N . TYR A 1 209 ? 12.154 7.820 -37.920 1.00 82.62 209 TYR A N 1
ATOM 1648 C CA . TYR A 1 209 ? 12.430 9.248 -37.896 1.00 82.62 209 TYR A CA 1
ATOM 1649 C C . TYR A 1 209 ? 12.474 9.770 -39.321 1.00 82.62 209 TYR A C 1
ATOM 1651 O O . TYR A 1 209 ? 13.288 9.304 -40.107 1.00 82.62 209 TYR A O 1
ATOM 1659 N N . LEU A 1 210 ? 11.653 10.762 -39.648 1.00 81.25 210 LEU A N 1
ATOM 1660 C CA . LEU A 1 210 ? 11.645 11.363 -40.977 1.00 81.25 210 LEU A CA 1
ATOM 1661 C C . LEU A 1 210 ? 12.724 12.448 -41.082 1.00 81.25 210 LEU A C 1
ATOM 1663 O O . LEU A 1 210 ? 12.680 13.463 -40.385 1.00 81.25 210 LEU A O 1
ATOM 1667 N N . GLY A 1 211 ? 13.678 12.248 -41.989 1.00 81.81 211 GLY A N 1
ATOM 1668 C CA . GLY A 1 211 ? 14.741 13.195 -42.307 1.00 81.81 211 GLY A CA 1
ATOM 1669 C C . GLY A 1 211 ? 16.155 12.675 -42.052 1.00 81.81 211 GLY A C 1
ATOM 1670 O O . GLY A 1 211 ? 16.392 11.517 -41.711 1.00 81.81 211 GLY A O 1
ATOM 1671 N N . GLU A 1 212 ? 17.122 13.566 -42.261 1.00 81.69 212 GLU A N 1
ATOM 1672 C CA . GLU A 1 212 ? 18.546 13.310 -42.030 1.00 81.69 212 GLU A CA 1
ATOM 1673 C C . GLU A 1 212 ? 18.895 13.464 -40.544 1.00 81.69 212 GLU A C 1
ATOM 1675 O O . GLU A 1 212 ? 18.550 14.465 -39.909 1.00 81.69 212 GLU A O 1
ATOM 1680 N N . VAL A 1 213 ? 19.633 12.498 -39.995 1.00 82.56 213 VAL A N 1
ATOM 1681 C CA . VAL A 1 213 ? 20.135 12.528 -38.616 1.00 82.56 213 VAL A CA 1
ATOM 1682 C C . VAL A 1 213 ? 21.291 13.529 -38.522 1.00 82.56 213 VAL A C 1
ATOM 1684 O O . VAL A 1 213 ? 22.456 13.187 -38.706 1.00 82.56 213 VAL A O 1
ATOM 1687 N N . LYS A 1 214 ? 20.965 14.799 -38.258 1.00 77.00 214 LYS A N 1
ATOM 1688 C CA . LYS A 1 214 ? 21.955 15.890 -38.132 1.00 77.00 214 LYS A CA 1
ATOM 1689 C C . LYS A 1 214 ? 22.539 16.024 -36.729 1.00 77.00 214 LYS A C 1
ATOM 1691 O O . LYS A 1 214 ? 23.619 16.585 -36.558 1.00 77.00 214 LYS A O 1
ATOM 1696 N N . THR A 1 215 ? 21.814 15.556 -35.718 1.00 75.56 215 THR A N 1
ATOM 1697 C CA . THR A 1 215 ? 22.233 15.595 -34.316 1.00 75.56 215 THR A CA 1
ATOM 1698 C C . THR A 1 215 ? 22.819 14.251 -33.894 1.00 75.56 215 THR A C 1
ATOM 1700 O O . THR A 1 215 ? 22.393 13.212 -34.393 1.00 75.56 215 THR A O 1
ATOM 1703 N N . PRO A 1 216 ? 23.760 14.231 -32.933 1.00 78.88 216 PRO A N 1
ATOM 1704 C CA . PRO A 1 216 ? 24.359 12.985 -32.458 1.00 78.88 216 PRO A CA 1
ATOM 1705 C C . PRO A 1 216 ? 23.337 12.052 -31.805 1.00 78.88 216 PRO A C 1
ATOM 1707 O O . PRO A 1 216 ? 23.585 10.858 -31.737 1.00 78.88 216 PRO A O 1
ATOM 1710 N N . GLN A 1 217 ? 22.197 12.572 -31.343 1.00 83.69 217 GLN A N 1
ATOM 1711 C CA . GLN A 1 217 ? 21.094 11.790 -30.801 1.00 83.69 217 GLN A CA 1
ATOM 1712 C C . GLN A 1 217 ? 19.770 12.239 -31.422 1.00 83.69 217 GLN A C 1
ATOM 1714 O O . GLN A 1 217 ? 19.513 13.440 -31.538 1.00 83.69 217 GLN A O 1
ATOM 1719 N N . VAL A 1 218 ? 18.925 11.274 -31.784 1.00 83.44 218 VAL A N 1
ATOM 1720 C CA . VAL A 1 218 ? 17.586 11.492 -32.345 1.00 83.44 218 VAL A CA 1
ATOM 1721 C C . VAL A 1 218 ? 16.587 10.533 -31.694 1.00 83.44 218 VAL A C 1
ATOM 1723 O O . VAL A 1 218 ? 16.920 9.397 -31.355 1.00 83.44 218 VAL A O 1
ATOM 1726 N N . ARG A 1 219 ? 15.351 10.999 -31.485 1.00 83.25 219 ARG A N 1
ATOM 1727 C CA . ARG A 1 219 ? 14.224 10.169 -31.037 1.00 83.25 219 ARG A CA 1
ATOM 1728 C C . ARG A 1 219 ? 13.419 9.716 -32.251 1.00 83.25 219 ARG A C 1
ATOM 1730 O O . ARG A 1 219 ? 13.025 10.558 -33.051 1.00 83.25 219 ARG A O 1
ATOM 1737 N N . LEU A 1 220 ? 13.166 8.412 -32.357 1.00 75.81 220 LEU A N 1
ATOM 1738 C CA . LEU A 1 220 ? 12.443 7.825 -33.494 1.00 75.81 220 LEU A CA 1
ATOM 1739 C C . LEU A 1 220 ? 10.914 7.954 -33.368 1.00 75.81 220 LEU A C 1
ATOM 1741 O O . LEU A 1 220 ? 10.204 7.740 -34.332 1.00 75.81 220 LEU A O 1
ATOM 1745 N N . ASN A 1 221 ? 10.387 8.342 -32.203 1.00 69.94 221 ASN A N 1
ATOM 1746 C CA . ASN A 1 221 ? 8.937 8.440 -31.964 1.00 69.94 221 ASN A CA 1
ATOM 1747 C C . ASN A 1 221 ? 8.319 9.788 -32.362 1.00 69.94 221 ASN A C 1
ATOM 1749 O O . ASN A 1 221 ? 7.229 10.135 -31.907 1.00 69.94 221 ASN A O 1
ATOM 1753 N N . CYS A 1 222 ? 9.043 10.604 -33.116 1.00 51.78 222 CYS A N 1
ATOM 1754 C CA . CYS A 1 222 ? 8.625 11.954 -33.436 1.00 51.78 222 CYS A CA 1
ATOM 1755 C C . CYS A 1 222 ? 8.187 11.981 -34.905 1.00 51.78 222 CYS A C 1
ATOM 1757 O O . CYS A 1 222 ? 9.072 11.986 -35.754 1.00 51.78 222 CYS A O 1
ATOM 1759 N N . LEU A 1 223 ? 6.871 12.080 -35.172 1.00 50.78 223 LEU A N 1
ATOM 1760 C CA . LEU A 1 223 ? 6.253 12.956 -36.204 1.00 50.78 223 LEU A CA 1
ATOM 1761 C C . LEU A 1 223 ? 5.116 12.387 -37.085 1.00 50.78 223 LEU A C 1
ATOM 1763 O O . LEU A 1 223 ? 4.676 13.109 -37.975 1.00 50.78 223 LEU A O 1
ATOM 1767 N N . THR A 1 224 ? 4.531 11.215 -36.828 1.00 46.25 224 THR A N 1
ATOM 1768 C CA . THR A 1 224 ? 3.253 10.850 -37.484 1.00 46.25 224 THR A CA 1
ATOM 1769 C C . THR A 1 224 ? 2.184 10.483 -36.456 1.00 46.25 224 THR A C 1
ATOM 1771 O O . THR A 1 224 ? 2.345 9.561 -35.662 1.00 46.25 224 THR A O 1
ATOM 1774 N N . GLU A 1 225 ? 1.077 11.234 -36.450 1.00 48.28 225 GLU A N 1
ATOM 1775 C CA . GLU A 1 225 ? -0.080 11.034 -35.559 1.00 48.28 225 GLU A CA 1
ATOM 1776 C C . GLU A 1 225 ? -0.774 9.668 -35.756 1.00 48.28 225 GLU A C 1
ATOM 1778 O O . GLU A 1 225 ? -1.628 9.290 -34.957 1.00 48.28 225 GLU A O 1
ATOM 1783 N N . GLU A 1 226 ? -0.398 8.898 -36.784 1.00 46.16 226 GLU A N 1
ATOM 1784 C CA . GLU A 1 226 ? -1.114 7.688 -37.201 1.00 46.16 226 GLU A CA 1
ATOM 1785 C C . GLU A 1 226 ? -0.547 6.371 -36.643 1.00 46.16 226 GLU A C 1
ATOM 1787 O O . GLU A 1 226 ? -1.282 5.387 -36.569 1.00 46.16 226 GLU A O 1
ATOM 1792 N N . THR A 1 227 ? 0.709 6.316 -36.183 1.00 55.75 227 THR A N 1
ATOM 1793 C CA . THR A 1 227 ? 1.303 5.055 -35.692 1.00 55.75 227 THR A CA 1
ATOM 1794 C C . THR A 1 227 ? 2.146 5.253 -34.442 1.00 55.75 227 THR A C 1
ATOM 1796 O O . THR A 1 227 ? 3.358 5.456 -34.491 1.00 55.75 227 THR A O 1
ATOM 1799 N N . ILE A 1 228 ? 1.500 5.132 -33.284 1.00 64.81 228 ILE A N 1
ATOM 1800 C CA . ILE A 1 228 ? 2.191 5.054 -31.998 1.00 64.81 228 ILE A CA 1
ATOM 1801 C C . ILE A 1 228 ? 2.911 3.690 -31.917 1.00 64.81 228 ILE A C 1
ATOM 1803 O O . ILE A 1 228 ? 2.253 2.656 -32.071 1.00 64.81 228 ILE A O 1
ATOM 1807 N N . PRO A 1 229 ? 4.234 3.643 -31.665 1.00 72.50 229 PRO A N 1
ATOM 1808 C CA . PRO A 1 229 ? 4.961 2.386 -31.515 1.00 72.50 229 PRO A CA 1
ATOM 1809 C C . PRO A 1 229 ? 4.420 1.596 -30.319 1.00 72.50 229 PRO A C 1
ATOM 1811 O O . PRO A 1 229 ? 4.369 2.123 -29.209 1.00 72.50 229 PRO A O 1
ATOM 1814 N N . LEU A 1 230 ? 4.021 0.340 -30.529 1.00 83.00 230 LEU A N 1
ATOM 1815 C CA . LEU A 1 230 ? 3.480 -0.532 -29.488 1.00 83.00 230 LEU A CA 1
ATOM 1816 C C . LEU A 1 230 ? 4.378 -1.755 -29.338 1.00 83.00 230 LEU A C 1
ATOM 1818 O O . LEU A 1 230 ? 4.513 -2.575 -30.241 1.00 83.00 230 LEU A O 1
ATOM 1822 N N . LEU A 1 231 ? 4.990 -1.897 -28.168 1.00 84.88 231 LEU A N 1
ATOM 1823 C CA . LEU A 1 231 ? 5.811 -3.057 -27.861 1.00 84.88 231 LEU A CA 1
ATOM 1824 C C . LEU A 1 231 ? 4.911 -4.174 -27.297 1.00 84.88 231 LEU A C 1
ATOM 1826 O O . LEU A 1 231 ? 4.316 -3.969 -26.233 1.00 84.88 231 LEU A O 1
ATOM 1830 N N . PRO A 1 232 ? 4.776 -5.339 -27.963 1.00 86.06 232 PRO A N 1
ATOM 1831 C CA . PRO A 1 232 ? 3.961 -6.442 -27.453 1.00 86.06 232 PRO A CA 1
ATOM 1832 C C . PRO A 1 232 ? 4.525 -6.985 -26.134 1.00 86.06 232 PRO A C 1
ATOM 1834 O O . PRO A 1 232 ? 5.724 -6.846 -25.890 1.00 86.06 232 PRO A O 1
ATOM 1837 N N . PRO A 1 233 ? 3.688 -7.595 -25.275 1.00 86.44 233 PRO A N 1
ATOM 1838 C CA . PRO A 1 233 ? 4.157 -8.210 -24.039 1.00 86.44 233 PRO A CA 1
ATOM 1839 C C . PRO A 1 233 ? 5.142 -9.352 -24.336 1.00 86.44 233 PRO A C 1
ATOM 1841 O O . PRO A 1 233 ? 4.913 -10.169 -25.229 1.00 86.44 233 PRO A O 1
ATOM 1844 N N . GLY A 1 234 ? 6.230 -9.427 -23.566 1.00 86.81 234 GLY A N 1
ATOM 1845 C CA . GLY A 1 234 ? 7.284 -10.421 -23.755 1.00 86.81 234 GLY A CA 1
ATOM 1846 C C . GLY A 1 234 ? 8.300 -10.053 -24.840 1.00 86.81 234 GLY A C 1
ATOM 1847 O O . GLY A 1 234 ? 8.630 -8.885 -25.048 1.00 86.81 234 GLY A O 1
ATOM 1848 N N . LYS A 1 235 ? 8.857 -11.074 -25.498 1.00 90.38 235 LYS A N 1
ATOM 1849 C CA . LYS A 1 235 ? 9.960 -10.931 -26.457 1.00 90.38 235 LYS A CA 1
ATOM 1850 C C . LYS A 1 235 ? 9.448 -10.562 -27.845 1.00 90.38 235 LYS A C 1
ATOM 1852 O O . LYS A 1 235 ? 8.595 -11.253 -28.396 1.00 90.38 235 LYS A O 1
ATOM 1857 N N . SER A 1 236 ? 10.044 -9.531 -28.432 1.00 89.31 236 SER A N 1
ATOM 1858 C CA . SER A 1 236 ? 9.792 -9.102 -29.807 1.00 89.31 236 SER A CA 1
ATOM 1859 C C . SER A 1 236 ? 11.089 -8.918 -30.577 1.00 89.31 236 SER A C 1
ATOM 1861 O O . SER A 1 236 ? 12.095 -8.499 -30.005 1.00 89.31 236 SER A O 1
ATOM 1863 N N . ARG A 1 237 ? 11.072 -9.250 -31.871 1.00 90.50 237 ARG A N 1
ATOM 1864 C CA . ARG A 1 237 ? 12.240 -9.138 -32.753 1.00 90.50 237 ARG A CA 1
ATOM 1865 C C . ARG A 1 237 ? 12.114 -7.930 -33.661 1.00 90.50 237 ARG A C 1
ATOM 1867 O O . ARG A 1 237 ? 11.089 -7.751 -34.317 1.00 90.50 237 ARG A O 1
ATOM 1874 N N . TRP A 1 238 ? 13.174 -7.140 -33.701 1.00 89.44 238 TRP A N 1
ATOM 1875 C CA . TRP A 1 238 ? 13.237 -5.881 -34.421 1.00 89.44 238 TRP A CA 1
ATOM 1876 C C . TRP A 1 238 ? 14.485 -5.835 -35.290 1.00 89.44 238 TRP A C 1
ATOM 1878 O O . TRP A 1 238 ? 15.501 -6.436 -34.947 1.00 89.44 238 TRP A O 1
ATOM 1888 N N . ARG A 1 239 ? 14.405 -5.098 -36.394 1.00 89.38 239 ARG A N 1
ATOM 1889 C CA . ARG A 1 239 ? 15.528 -4.839 -37.293 1.00 89.38 239 ARG A CA 1
ATOM 1890 C C . ARG A 1 239 ? 15.710 -3.344 -37.489 1.00 89.38 239 ARG A C 1
ATOM 1892 O O . ARG A 1 239 ? 14.724 -2.621 -37.635 1.00 89.38 239 ARG A O 1
ATOM 1899 N N . LEU A 1 240 ? 16.962 -2.894 -37.491 1.00 87.19 240 LEU A N 1
ATOM 1900 C CA . LEU A 1 240 ? 17.316 -1.517 -37.826 1.00 87.19 240 LEU A CA 1
ATOM 1901 C C . LEU A 1 240 ? 17.511 -1.371 -39.336 1.00 87.19 240 LEU A C 1
ATOM 1903 O O . LEU A 1 240 ? 18.368 -2.026 -39.921 1.00 87.19 240 LEU A O 1
ATOM 1907 N N . GLU A 1 241 ? 16.766 -0.460 -39.947 1.00 86.56 241 GLU A N 1
ATOM 1908 C CA . GLU A 1 241 ? 16.872 -0.119 -41.363 1.00 86.56 241 GLU A CA 1
ATOM 1909 C C . GLU A 1 241 ? 17.075 1.392 -41.505 1.00 86.56 241 GLU A C 1
ATOM 1911 O O . GLU A 1 241 ? 16.650 2.176 -40.657 1.00 86.56 241 GLU A O 1
ATOM 1916 N N . SER A 1 242 ? 17.750 1.832 -42.561 1.00 84.44 242 SER A N 1
ATOM 1917 C CA . SER A 1 242 ? 17.912 3.260 -42.846 1.00 84.44 242 SER A CA 1
ATOM 1918 C C . SER A 1 242 ? 18.228 3.453 -44.320 1.00 84.44 242 SER A C 1
ATOM 1920 O O . SER A 1 242 ? 18.752 2.557 -44.981 1.00 84.44 242 SER A O 1
ATOM 1922 N N . LEU A 1 243 ? 17.979 4.654 -44.828 1.00 84.00 243 LEU A N 1
ATOM 1923 C CA . LEU A 1 243 ? 18.609 5.119 -46.056 1.00 84.00 243 LEU A CA 1
ATOM 1924 C C . LEU A 1 243 ? 19.986 5.703 -45.712 1.00 84.00 243 LEU A C 1
ATOM 1926 O O . LEU A 1 243 ? 20.154 6.340 -44.667 1.00 84.00 243 LEU A O 1
ATOM 1930 N N . ILE A 1 244 ? 20.973 5.499 -46.579 1.00 80.44 244 ILE A N 1
ATOM 1931 C CA . ILE A 1 244 ? 22.274 6.171 -46.498 1.00 80.44 244 ILE A CA 1
ATOM 1932 C C . ILE A 1 244 ? 22.388 7.153 -47.653 1.00 80.44 244 ILE A C 1
ATOM 1934 O O . ILE A 1 244 ? 22.138 6.798 -48.803 1.00 80.44 244 ILE A O 1
ATOM 1938 N N . MET A 1 245 ? 22.824 8.376 -47.363 1.00 77.06 245 MET A N 1
ATOM 1939 C CA . MET A 1 245 ? 23.212 9.320 -48.410 1.00 77.06 245 MET A CA 1
ATOM 1940 C C . MET A 1 245 ? 24.629 9.014 -48.881 1.00 77.06 245 MET A C 1
ATOM 1942 O O . MET A 1 245 ? 25.590 9.182 -48.126 1.00 77.06 245 MET A O 1
ATOM 1946 N N . ALA A 1 246 ? 24.761 8.577 -50.131 1.00 68.56 246 ALA A N 1
ATOM 1947 C CA . ALA A 1 246 ? 26.065 8.387 -50.755 1.00 68.56 246 ALA A CA 1
ATOM 1948 C C . ALA A 1 246 ? 26.668 9.727 -51.222 1.00 68.56 246 ALA A C 1
ATOM 1950 O O . ALA A 1 246 ? 26.021 10.776 -51.207 1.00 68.56 246 ALA A O 1
ATOM 1951 N N . ALA A 1 247 ? 27.927 9.699 -51.670 1.00 67.81 247 ALA A N 1
ATOM 1952 C CA . ALA A 1 247 ? 28.663 10.889 -52.113 1.00 67.81 247 ALA A CA 1
ATOM 1953 C C . ALA A 1 247 ? 28.013 11.627 -53.303 1.00 67.81 247 ALA A C 1
ATOM 1955 O O . ALA A 1 247 ? 28.247 12.818 -53.491 1.00 67.81 247 ALA A O 1
ATOM 1956 N N . ASN A 1 248 ? 27.172 10.940 -54.083 1.00 69.44 248 ASN A N 1
ATOM 1957 C CA . ASN A 1 248 ? 26.375 11.513 -55.172 1.00 69.44 248 ASN A CA 1
ATOM 1958 C C . ASN A 1 248 ? 25.079 12.202 -54.692 1.00 69.44 248 ASN A C 1
ATOM 1960 O O . ASN A 1 248 ? 24.273 12.626 -55.517 1.00 69.44 248 ASN A O 1
ATOM 1964 N N . ASN A 1 249 ? 24.877 12.314 -53.376 1.00 71.88 249 ASN A N 1
ATOM 1965 C CA . ASN A 1 249 ? 23.706 12.914 -52.743 1.00 71.88 249 ASN A CA 1
ATOM 1966 C C . ASN A 1 249 ? 22.375 12.217 -53.097 1.00 71.88 249 ASN A C 1
ATOM 1968 O O . ASN A 1 249 ? 21.315 12.838 -53.022 1.00 71.88 249 ASN A O 1
ATOM 1972 N N . GLN A 1 250 ? 22.428 10.938 -53.481 1.00 74.75 250 GLN A N 1
ATOM 1973 C CA . GLN A 1 250 ? 21.251 10.088 -53.648 1.00 74.75 250 GLN A CA 1
ATOM 1974 C C . GLN A 1 250 ? 21.085 9.174 -52.421 1.00 74.75 250 GLN A C 1
ATOM 1976 O O . GLN A 1 250 ? 22.085 8.639 -51.924 1.00 74.75 250 GLN A O 1
ATOM 1981 N N . PRO A 1 251 ? 19.851 9.009 -51.904 1.00 74.31 251 PRO A N 1
ATOM 1982 C CA . PRO A 1 251 ? 19.574 8.091 -50.812 1.00 74.31 251 PRO A CA 1
ATOM 1983 C C . PRO A 1 251 ? 19.530 6.659 -51.341 1.00 74.31 251 PRO A C 1
ATOM 1985 O O . PRO A 1 251 ? 18.772 6.352 -52.259 1.00 74.31 251 PRO A O 1
ATOM 1988 N N . TYR A 1 252 ? 20.304 5.779 -50.722 1.00 73.88 252 TYR A N 1
ATOM 1989 C CA . TYR A 1 252 ? 20.286 4.357 -51.022 1.00 73.88 252 TYR A CA 1
ATOM 1990 C C . TYR A 1 252 ? 19.652 3.570 -49.877 1.00 73.88 252 TYR A C 1
ATOM 1992 O O . TYR A 1 252 ? 20.000 3.821 -48.718 1.00 73.88 252 TYR A O 1
ATOM 2000 N N . PRO A 1 253 ? 18.738 2.628 -50.165 1.00 70.69 253 PRO A N 1
ATOM 2001 C CA . PRO A 1 253 ? 18.141 1.784 -49.146 1.00 70.69 253 PRO A CA 1
ATOM 2002 C C . PRO A 1 253 ? 19.144 0.760 -48.626 1.00 70.69 253 PRO A C 1
ATOM 2004 O O . PRO A 1 253 ? 19.772 0.038 -49.395 1.00 70.69 253 PRO A O 1
ATOM 2007 N N . VAL A 1 254 ? 19.270 0.675 -47.303 1.00 71.00 254 VAL A N 1
ATOM 2008 C CA . VAL A 1 254 ? 20.212 -0.229 -46.641 1.00 71.00 254 VAL A CA 1
ATOM 2009 C C . VAL A 1 254 ? 19.452 -1.085 -45.664 1.00 71.00 254 VAL A C 1
ATOM 2011 O O . VAL A 1 254 ? 18.785 -0.569 -44.764 1.00 71.00 254 VAL A O 1
ATOM 2014 N N . ALA A 1 255 ? 19.539 -2.398 -45.875 1.00 66.25 255 ALA A N 1
ATOM 2015 C CA . ALA A 1 255 ? 18.780 -3.394 -45.128 1.00 66.25 255 ALA A CA 1
ATOM 2016 C C . ALA A 1 255 ? 17.260 -3.133 -45.094 1.00 66.25 255 ALA A C 1
ATOM 2018 O O . ALA A 1 255 ? 16.550 -3.707 -44.276 1.00 66.25 255 ALA A O 1
ATOM 2019 N N . CYS A 1 256 ? 16.753 -2.282 -45.991 1.00 63.31 256 CYS A N 1
ATOM 2020 C CA . CYS A 1 256 ? 15.334 -2.177 -46.282 1.00 63.31 256 CYS A CA 1
ATOM 2021 C C . CYS A 1 256 ? 14.992 -3.342 -47.205 1.00 63.31 256 CYS A C 1
ATOM 2023 O O . CYS A 1 256 ? 15.669 -3.504 -48.213 1.00 63.31 256 CYS A O 1
ATOM 2025 N N . PHE A 1 257 ? 13.973 -4.127 -46.875 1.00 62.12 257 PHE A N 1
ATOM 2026 C CA . PHE A 1 257 ? 13.503 -5.239 -47.706 1.00 62.12 257 PHE A CA 1
ATOM 2027 C C . PHE A 1 257 ? 12.034 -5.004 -48.048 1.00 62.12 257 PHE A C 1
ATOM 2029 O O . PHE A 1 257 ? 11.148 -5.675 -47.521 1.00 62.12 257 PHE A O 1
ATOM 2036 N N . ASP A 1 258 ? 11.768 -3.986 -48.865 1.00 57.88 258 ASP A N 1
ATOM 2037 C CA . ASP A 1 258 ? 10.419 -3.713 -49.356 1.00 57.88 258 ASP A CA 1
ATOM 2038 C C . ASP A 1 258 ? 10.279 -4.292 -50.766 1.00 57.88 258 ASP A C 1
ATOM 2040 O O . ASP A 1 258 ? 10.914 -3.841 -51.721 1.00 57.88 258 ASP A O 1
ATOM 2044 N N . SER A 1 259 ? 9.441 -5.323 -50.884 1.00 50.25 259 SER A N 1
ATOM 2045 C CA . SER A 1 259 ? 9.205 -6.089 -52.113 1.00 50.25 259 SER A CA 1
ATOM 2046 C C . SER A 1 259 ? 8.647 -5.271 -53.284 1.00 50.25 259 SER A C 1
ATOM 2048 O O . SER A 1 259 ? 8.569 -5.783 -54.397 1.00 50.25 259 SER A O 1
ATOM 2050 N N . SER A 1 260 ? 8.231 -4.023 -53.051 1.00 52.88 260 SER A N 1
ATOM 2051 C CA . SER A 1 260 ? 7.573 -3.188 -54.059 1.00 52.88 260 SER A CA 1
ATOM 2052 C C . SER A 1 260 ? 8.523 -2.337 -54.912 1.00 52.88 260 SER A C 1
ATOM 2054 O O . SER A 1 260 ? 8.112 -1.875 -55.976 1.00 52.88 260 SER A O 1
ATOM 2056 N N . THR A 1 261 ? 9.772 -2.112 -54.483 1.00 49.69 261 THR A N 1
ATOM 2057 C CA . THR A 1 261 ? 10.636 -1.071 -55.084 1.00 49.69 261 THR A CA 1
ATOM 2058 C C . THR A 1 261 ? 12.098 -1.461 -55.315 1.00 49.69 261 THR A C 1
ATOM 2060 O O . THR A 1 261 ? 12.856 -0.638 -55.822 1.00 49.69 261 THR A O 1
ATOM 2063 N N . GLN A 1 262 ? 12.518 -2.688 -54.997 1.00 51.75 262 GLN A N 1
ATOM 2064 C CA . GLN A 1 262 ? 13.936 -3.067 -55.052 1.00 51.75 262 GLN A CA 1
ATOM 2065 C C . GLN A 1 262 ? 14.249 -4.063 -56.174 1.00 51.75 262 GLN A C 1
ATOM 2067 O O . GLN A 1 262 ? 13.861 -5.231 -56.120 1.00 51.75 262 GLN A O 1
ATOM 2072 N N . SER A 1 263 ? 15.003 -3.604 -57.177 1.00 52.44 263 SER A N 1
ATOM 2073 C CA . SER A 1 263 ? 15.784 -4.457 -58.075 1.00 52.44 263 SER A CA 1
ATOM 2074 C C . SER A 1 263 ? 16.904 -5.137 -57.284 1.00 52.44 263 SER A C 1
ATOM 2076 O O . SER A 1 263 ? 17.588 -4.499 -56.488 1.00 52.44 263 SER A O 1
ATOM 2078 N N . PHE A 1 264 ? 17.127 -6.430 -57.529 1.00 49.75 264 PHE A N 1
ATOM 2079 C CA . PHE A 1 264 ? 18.190 -7.223 -56.891 1.00 49.75 264 PHE A CA 1
ATOM 2080 C C . PHE A 1 264 ? 19.607 -6.644 -57.130 1.00 49.75 264 PHE A C 1
ATOM 2082 O O . PHE A 1 264 ? 20.534 -6.953 -56.386 1.00 49.75 264 PHE A O 1
ATOM 2089 N N . ASP A 1 265 ? 19.751 -5.771 -58.133 1.00 49.06 265 ASP A N 1
ATOM 2090 C CA . ASP A 1 265 ? 21.010 -5.163 -58.575 1.00 49.06 265 ASP A CA 1
ATOM 2091 C C . ASP A 1 265 ? 21.427 -3.893 -57.794 1.00 49.06 265 ASP A C 1
ATOM 2093 O O . ASP A 1 265 ? 22.551 -3.426 -57.969 1.00 49.06 265 ASP A O 1
ATOM 2097 N N . ASP A 1 266 ? 20.585 -3.355 -56.897 1.00 52.88 266 ASP A N 1
ATOM 2098 C CA . ASP A 1 266 ? 20.869 -2.123 -56.125 1.00 52.88 266 ASP A CA 1
ATOM 2099 C C . ASP A 1 266 ? 21.349 -2.382 -54.680 1.00 52.88 266 ASP A C 1
ATOM 2101 O O . ASP A 1 266 ? 21.417 -1.470 -53.849 1.00 52.88 266 ASP A O 1
ATOM 2105 N N . ALA A 1 267 ? 21.682 -3.633 -54.349 1.00 49.94 267 ALA A N 1
ATOM 2106 C CA . ALA A 1 267 ? 22.116 -4.021 -53.011 1.00 49.94 267 ALA A CA 1
ATOM 2107 C C . ALA A 1 267 ? 23.513 -3.460 -52.688 1.00 49.94 267 ALA A C 1
ATOM 2109 O O . ALA A 1 267 ? 24.545 -4.027 -53.052 1.00 49.94 267 ALA A O 1
ATOM 2110 N N . ILE A 1 268 ? 23.560 -2.352 -51.950 1.00 55.31 268 ILE A N 1
ATOM 2111 C CA . ILE A 1 268 ? 24.808 -1.861 -51.365 1.00 55.31 268 ILE A CA 1
ATOM 2112 C C . ILE A 1 268 ? 25.099 -2.674 -50.101 1.00 55.31 268 ILE A C 1
ATOM 2114 O O . ILE A 1 268 ? 24.398 -2.574 -49.093 1.00 55.31 268 ILE A O 1
ATOM 2118 N N . PHE A 1 269 ? 26.167 -3.468 -50.151 1.00 53.19 269 PHE A N 1
ATOM 2119 C CA . PHE A 1 269 ? 26.734 -4.135 -48.983 1.00 53.19 269 PHE A CA 1
ATOM 2120 C C . PHE A 1 269 ? 27.386 -3.085 -48.080 1.00 53.19 269 PHE A C 1
ATOM 2122 O O . PHE A 1 269 ? 28.394 -2.481 -48.448 1.00 53.19 269 PHE A O 1
ATOM 2129 N N . ILE A 1 270 ? 26.806 -2.845 -46.906 1.00 58.03 270 ILE A N 1
ATOM 2130 C CA . ILE A 1 270 ? 27.360 -1.914 -45.921 1.00 58.03 270 ILE A CA 1
ATOM 2131 C C . ILE A 1 270 ? 28.052 -2.648 -44.789 1.00 58.03 270 ILE A C 1
ATOM 2133 O O . ILE A 1 270 ? 27.740 -3.791 -44.468 1.00 58.03 270 ILE A O 1
ATOM 2137 N N . SER A 1 271 ? 29.051 -1.946 -44.254 1.00 55.81 271 SER A N 1
ATOM 2138 C CA . SER A 1 271 ? 29.922 -2.346 -43.161 1.00 55.81 271 SER A CA 1
ATOM 2139 C C . SER A 1 271 ? 29.157 -3.026 -42.026 1.00 55.81 271 SER A C 1
ATOM 2141 O O . SER A 1 271 ? 28.158 -2.503 -41.536 1.00 55.81 271 SER A O 1
ATOM 2143 N N . THR A 1 272 ? 29.698 -4.151 -41.563 1.00 62.03 272 THR A N 1
ATOM 2144 C CA . THR A 1 272 ? 29.286 -4.866 -40.345 1.00 62.03 272 THR A CA 1
ATOM 2145 C C . THR A 1 272 ? 29.621 -4.098 -39.059 1.00 62.03 272 THR A C 1
ATOM 2147 O O . THR A 1 272 ? 29.449 -4.616 -37.959 1.00 62.03 272 THR A O 1
ATOM 2150 N N . GLU A 1 273 ? 30.171 -2.887 -39.167 1.00 72.50 273 GLU A N 1
ATOM 2151 C CA . GLU A 1 273 ? 30.509 -2.051 -38.021 1.00 72.50 273 GLU A CA 1
ATOM 2152 C C . GLU A 1 273 ? 29.278 -1.333 -37.463 1.00 72.50 273 GLU A C 1
ATOM 2154 O O . GLU A 1 273 ? 28.430 -0.820 -38.193 1.00 72.50 273 GLU A O 1
ATOM 2159 N N . ALA A 1 274 ? 29.199 -1.254 -36.135 1.00 77.06 274 ALA A N 1
ATOM 2160 C CA . ALA A 1 274 ? 28.076 -0.623 -35.465 1.00 77.06 274 ALA A CA 1
ATOM 2161 C C . ALA A 1 274 ? 28.065 0.904 -35.660 1.00 77.06 274 ALA A C 1
ATOM 2163 O O . ALA A 1 274 ? 28.901 1.631 -35.114 1.00 77.06 274 ALA A O 1
ATOM 2164 N N . VAL A 1 275 ? 27.064 1.396 -36.391 1.00 81.12 275 VAL A N 1
ATOM 2165 C CA . VAL A 1 275 ? 26.912 2.813 -36.762 1.00 81.12 275 VAL A CA 1
ATOM 2166 C C . VAL A 1 275 ? 26.115 3.587 -35.707 1.00 81.12 275 VAL A C 1
ATOM 2168 O O . VAL A 1 275 ? 26.328 4.788 -35.525 1.00 81.12 275 VAL A O 1
ATOM 2171 N N . VAL A 1 276 ? 25.228 2.911 -34.965 1.00 86.00 276 VAL A N 1
ATOM 2172 C CA . VAL A 1 276 ? 24.343 3.551 -33.979 1.00 86.00 276 VAL A CA 1
ATOM 2173 C C . VAL A 1 276 ? 24.383 2.839 -32.633 1.00 86.00 276 VAL A C 1
ATOM 2175 O O . VAL A 1 276 ? 24.595 1.636 -32.553 1.00 86.00 276 VAL A O 1
ATOM 2178 N N . THR A 1 277 ? 24.118 3.574 -31.560 1.00 89.06 277 THR A N 1
ATOM 2179 C CA . THR A 1 277 ? 23.718 3.024 -30.264 1.00 89.06 277 THR A CA 1
ATOM 2180 C C . THR A 1 277 ? 22.214 3.209 -30.120 1.00 89.06 277 THR A C 1
ATOM 2182 O O . THR A 1 277 ? 21.729 4.339 -30.064 1.00 89.06 277 THR A O 1
ATOM 2185 N N . LEU A 1 278 ? 21.473 2.106 -30.083 1.00 89.62 278 LEU A N 1
ATOM 2186 C CA . LEU A 1 278 ? 20.031 2.101 -29.883 1.00 89.62 278 LEU A CA 1
ATOM 2187 C C . LEU A 1 278 ? 19.723 2.015 -28.392 1.00 89.62 278 LEU A C 1
ATOM 2189 O O . LEU A 1 278 ? 20.226 1.128 -27.705 1.00 89.62 278 LEU A O 1
ATOM 2193 N N . LYS A 1 279 ? 18.852 2.900 -27.909 1.00 91.81 279 LYS A N 1
ATOM 2194 C CA . LYS A 1 279 ? 18.361 2.911 -26.534 1.00 91.81 279 LYS A CA 1
ATOM 2195 C C . LYS A 1 279 ? 16.841 2.957 -26.512 1.00 91.81 279 LYS A C 1
ATOM 2197 O O . LYS A 1 279 ? 16.244 3.925 -26.988 1.00 91.81 279 LYS A O 1
ATOM 2202 N N . ILE A 1 280 ? 16.240 1.936 -25.907 1.00 88.81 280 ILE A N 1
ATOM 2203 C CA . ILE A 1 280 ? 14.791 1.808 -25.737 1.00 88.81 280 ILE A CA 1
ATOM 2204 C C . ILE A 1 280 ? 14.460 1.898 -24.250 1.00 88.81 280 ILE A C 1
ATOM 2206 O O . ILE A 1 280 ? 15.014 1.160 -23.426 1.00 88.81 280 ILE A O 1
ATOM 2210 N N . ARG A 1 281 ? 13.554 2.809 -23.898 1.00 89.69 281 ARG A N 1
ATOM 2211 C CA . ARG A 1 281 ? 13.048 2.980 -22.533 1.00 89.69 281 ARG A CA 1
ATOM 2212 C C . ARG A 1 281 ? 11.549 2.742 -22.500 1.00 89.69 281 ARG A C 1
ATOM 2214 O O . ARG A 1 281 ? 10.864 3.069 -23.458 1.00 89.69 281 ARG A O 1
ATOM 2221 N N . LEU A 1 282 ? 11.024 2.209 -21.404 1.00 87.94 282 LEU A N 1
ATOM 2222 C CA . LEU A 1 282 ? 9.576 2.115 -21.207 1.00 87.94 282 LEU A CA 1
ATOM 2223 C C . LEU A 1 282 ? 9.203 2.265 -19.735 1.00 87.94 282 LEU A C 1
ATOM 2225 O O . LEU A 1 282 ? 10.029 2.045 -18.845 1.00 87.94 282 LEU A O 1
ATOM 2229 N N . TYR A 1 283 ? 7.946 2.621 -19.482 1.00 84.44 283 TYR A N 1
ATOM 2230 C CA . TYR A 1 283 ? 7.382 2.629 -18.137 1.00 84.44 283 TYR A CA 1
ATOM 2231 C C . TYR A 1 283 ? 7.134 1.203 -17.665 1.00 84.44 283 TYR A C 1
ATOM 2233 O O . TYR A 1 283 ? 6.159 0.564 -18.067 1.00 84.44 283 TYR A O 1
ATOM 2241 N N . LYS A 1 284 ? 8.004 0.698 -16.791 1.00 81.06 284 LYS A N 1
ATOM 2242 C CA . LYS A 1 284 ? 7.767 -0.595 -16.157 1.00 81.06 284 LYS A CA 1
ATOM 2243 C C . LYS A 1 284 ? 6.567 -0.457 -15.223 1.00 81.06 284 LYS A C 1
ATOM 2245 O O . LYS A 1 284 ? 6.625 0.284 -14.241 1.00 81.06 284 LYS A O 1
ATOM 2250 N N . LEU A 1 285 ? 5.487 -1.167 -15.535 1.00 72.38 285 LEU A N 1
ATOM 2251 C CA . LEU A 1 285 ? 4.309 -1.229 -14.684 1.00 72.38 285 LEU A CA 1
ATOM 2252 C C . LEU A 1 285 ? 4.640 -2.107 -13.488 1.00 72.38 285 LEU A C 1
ATOM 2254 O O . LEU A 1 285 ? 4.780 -3.325 -13.599 1.00 72.38 285 LEU A O 1
ATOM 2258 N N . THR A 1 286 ? 4.779 -1.481 -12.331 1.00 69.19 286 THR A N 1
ATOM 2259 C CA . THR A 1 286 ? 4.756 -2.201 -11.067 1.00 69.19 286 THR A CA 1
ATOM 2260 C C . THR A 1 286 ? 3.299 -2.448 -10.686 1.00 69.19 286 THR A C 1
ATOM 2262 O O . THR A 1 286 ? 2.466 -1.554 -10.878 1.00 69.19 286 THR A O 1
ATOM 2265 N N . PRO A 1 287 ? 2.950 -3.634 -10.152 1.00 68.62 287 PRO A N 1
ATOM 2266 C CA . PRO A 1 287 ? 1.664 -3.786 -9.483 1.00 68.62 287 PRO A CA 1
ATOM 2267 C C . PRO A 1 287 ? 1.525 -2.669 -8.445 1.00 68.62 287 PRO A C 1
ATOM 2269 O O . PRO A 1 287 ? 2.529 -2.225 -7.887 1.00 68.62 287 PRO A O 1
ATOM 2272 N N . GLY A 1 288 ? 0.304 -2.179 -8.220 1.00 72.81 288 GLY A N 1
ATOM 2273 C CA . GLY A 1 288 ? 0.072 -1.140 -7.223 1.00 72.81 288 GLY A CA 1
ATOM 2274 C C . GLY A 1 288 ? 0.515 -1.665 -5.866 1.00 72.81 288 GLY A C 1
ATOM 2275 O O . GLY A 1 288 ? -0.186 -2.474 -5.269 1.00 72.81 288 GLY A O 1
ATOM 2276 N N . THR A 1 289 ? 1.695 -1.269 -5.406 1.00 80.31 289 THR A N 1
ATOM 2277 C CA . THR A 1 289 ? 2.251 -1.709 -4.132 1.00 80.31 289 THR A CA 1
ATOM 2278 C C . THR A 1 289 ? 2.662 -0.497 -3.318 1.00 80.31 289 THR A C 1
ATOM 2280 O O . THR A 1 289 ? 3.090 0.522 -3.865 1.00 80.31 289 THR A O 1
ATOM 2283 N N . PHE A 1 290 ? 2.546 -0.599 -2.000 1.00 85.12 290 PHE A N 1
ATOM 2284 C CA . PHE A 1 290 ? 3.161 0.353 -1.085 1.00 85.12 290 PHE A CA 1
ATOM 2285 C C . PHE A 1 290 ? 3.684 -0.366 0.152 1.00 85.12 290 PHE A C 1
ATOM 2287 O O . PHE A 1 290 ? 3.129 -1.382 0.580 1.00 85.12 290 PHE A O 1
ATOM 2294 N N . THR A 1 291 ? 4.741 0.190 0.730 1.00 86.25 291 THR A N 1
ATOM 2295 C CA . THR A 1 291 ? 5.343 -0.303 1.966 1.00 86.25 291 THR A CA 1
ATOM 2296 C C . THR A 1 291 ? 5.089 0.697 3.084 1.00 86.25 291 THR A C 1
ATOM 2298 O O . THR A 1 291 ? 5.422 1.875 2.956 1.00 86.25 291 THR A O 1
ATOM 2301 N N . VAL A 1 292 ? 4.504 0.239 4.189 1.00 86.50 292 VAL A N 1
ATOM 2302 C CA . VAL A 1 292 ? 4.381 1.004 5.433 1.00 86.50 292 VAL A CA 1
ATOM 2303 C C . VAL A 1 292 ? 5.578 0.662 6.310 1.00 86.50 292 VAL A C 1
ATOM 2305 O O . VAL A 1 292 ? 5.658 -0.439 6.847 1.00 86.50 292 VAL A O 1
ATOM 2308 N N . LYS A 1 293 ? 6.504 1.605 6.452 1.00 88.19 293 LYS A N 1
ATOM 2309 C CA . LYS A 1 293 ? 7.679 1.497 7.313 1.00 88.19 293 LYS A CA 1
ATOM 2310 C C . LYS A 1 293 ? 7.355 1.999 8.707 1.00 88.19 293 LYS A C 1
ATOM 2312 O O . LYS A 1 293 ? 6.973 3.159 8.880 1.00 88.19 293 LYS A O 1
ATOM 2317 N N . ILE A 1 294 ? 7.520 1.125 9.689 1.00 86.12 294 ILE A N 1
ATOM 2318 C CA . ILE A 1 294 ? 7.251 1.397 11.098 1.00 86.12 294 ILE A CA 1
ATOM 2319 C C . ILE A 1 294 ? 8.550 1.157 11.874 1.00 86.12 294 ILE A C 1
ATOM 2321 O O . ILE A 1 294 ? 9.083 0.051 11.819 1.00 86.12 294 ILE A O 1
ATOM 2325 N N . PRO A 1 295 ? 9.077 2.147 12.612 1.00 85.12 295 PRO A N 1
ATOM 2326 C CA . PRO A 1 295 ? 10.226 1.914 13.476 1.00 85.12 295 PRO A CA 1
ATOM 2327 C C . PRO A 1 295 ? 9.941 0.814 14.501 1.00 85.12 295 PRO A C 1
ATOM 2329 O O . PRO A 1 295 ? 8.854 0.760 15.086 1.00 85.12 295 PRO A O 1
ATOM 2332 N N . TRP A 1 296 ? 10.926 -0.048 14.753 1.00 81.75 296 TRP A N 1
ATOM 2333 C CA . TRP A 1 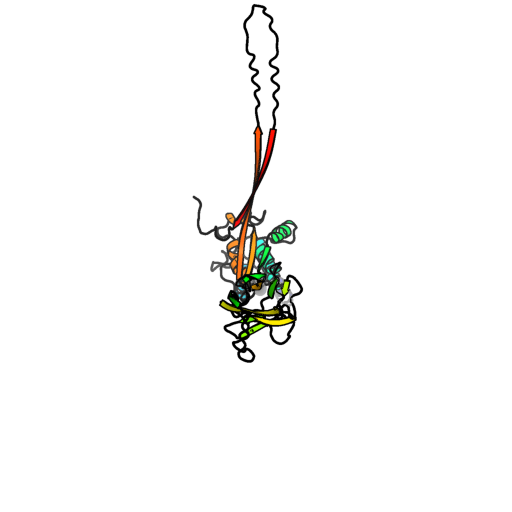296 ? 10.816 -1.058 15.795 1.00 81.75 296 TRP A CA 1
ATOM 2334 C C . TRP A 1 296 ? 10.668 -0.381 17.157 1.00 81.75 296 TRP A C 1
ATOM 2336 O O . TRP A 1 296 ? 9.711 -0.663 17.863 1.00 81.75 296 TRP A O 1
ATOM 2346 N N . HIS A 1 297 ? 11.496 0.608 17.484 1.00 81.94 297 HIS A N 1
ATOM 2347 C CA . HIS A 1 297 ? 11.356 1.368 18.725 1.00 81.94 297 HIS A CA 1
ATOM 2348 C C . HIS A 1 297 ? 10.850 2.787 18.468 1.00 81.94 297 HIS A C 1
ATOM 2350 O O . HIS A 1 297 ? 11.495 3.577 17.782 1.00 81.94 297 HIS A O 1
ATOM 2356 N N . ILE A 1 298 ? 9.703 3.110 19.064 1.00 80.62 298 ILE A N 1
ATOM 2357 C CA . ILE A 1 298 ? 9.160 4.461 19.176 1.00 80.62 298 ILE A CA 1
ATOM 2358 C C . ILE A 1 298 ? 9.148 4.813 20.676 1.00 80.62 298 ILE A C 1
ATOM 2360 O O . ILE A 1 298 ? 8.335 4.246 21.419 1.00 80.62 298 ILE A O 1
ATOM 2364 N N . PRO A 1 299 ? 10.034 5.723 21.130 1.00 76.69 299 PRO A N 1
ATOM 2365 C CA . PRO A 1 299 ? 10.199 6.050 22.546 1.00 76.69 299 PRO A CA 1
ATOM 2366 C C . PRO A 1 299 ? 8.884 6.433 23.229 1.00 76.69 299 PRO A C 1
ATOM 2368 O O . PRO A 1 299 ? 8.128 7.257 22.710 1.00 76.69 299 PRO A O 1
ATOM 2371 N N . GLY A 1 300 ? 8.618 5.840 24.392 1.00 71.38 300 GLY A N 1
ATOM 2372 C CA . GLY A 1 300 ? 7.416 6.086 25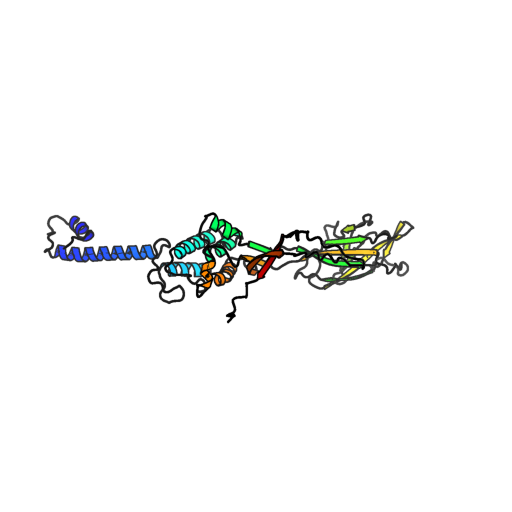.193 1.00 71.38 300 GLY A CA 1
ATOM 2373 C C . GLY A 1 300 ? 6.124 5.415 24.707 1.00 71.38 300 GLY A C 1
ATOM 2374 O O . GLY A 1 300 ? 5.115 5.514 25.403 1.00 71.38 300 GLY A O 1
ATOM 2375 N N . PHE A 1 301 ? 6.135 4.718 23.563 1.00 72.44 301 PHE A N 1
ATOM 2376 C CA . PHE A 1 301 ? 4.944 4.047 23.017 1.00 72.44 301 PHE A CA 1
ATOM 2377 C C . PHE A 1 301 ? 5.120 2.535 22.877 1.00 72.44 301 PHE A C 1
ATOM 2379 O O . PHE A 1 301 ? 4.263 1.775 23.317 1.00 72.44 301 PHE A O 1
ATOM 2386 N N . THR A 1 302 ? 6.232 2.083 22.293 1.00 67.94 302 THR A N 1
ATOM 2387 C CA . THR A 1 302 ? 6.415 0.660 21.947 1.00 67.94 302 THR A CA 1
ATOM 2388 C C . THR A 1 302 ? 7.166 -0.155 22.997 1.00 67.94 302 THR A C 1
ATOM 2390 O O . THR A 1 302 ? 7.281 -1.362 22.844 1.00 67.94 302 THR A O 1
ATOM 2393 N N . GLU A 1 303 ? 7.708 0.488 24.032 1.00 65.69 303 GLU A N 1
ATOM 2394 C CA . GLU A 1 303 ? 8.550 -0.148 25.064 1.00 65.69 303 GLU A CA 1
ATOM 2395 C C . GLU A 1 303 ? 7.791 -1.204 25.874 1.00 65.69 303 GLU A C 1
ATOM 2397 O O . GLU A 1 303 ? 8.351 -2.216 26.268 1.00 65.69 303 GLU A O 1
ATOM 2402 N N . LYS A 1 304 ? 6.485 -1.003 26.062 1.00 65.44 304 LYS A N 1
ATOM 2403 C CA . LYS A 1 304 ? 5.623 -1.907 26.834 1.00 65.44 304 LYS A CA 1
ATOM 2404 C C . LYS A 1 304 ? 5.159 -3.125 26.034 1.00 65.44 304 LYS A C 1
ATOM 2406 O O . LYS A 1 304 ? 4.374 -3.916 26.538 1.00 65.44 304 LYS A O 1
ATOM 2411 N N . PHE A 1 305 ? 5.542 -3.238 24.760 1.00 66.62 305 PHE A N 1
ATOM 2412 C CA . PHE A 1 305 ? 5.004 -4.282 23.883 1.00 66.62 305 PHE A CA 1
ATOM 2413 C C . PHE A 1 305 ? 5.676 -5.631 24.071 1.00 66.62 305 PHE A C 1
ATOM 2415 O O . PHE A 1 305 ? 5.024 -6.642 23.832 1.00 66.62 305 PHE A O 1
ATOM 2422 N N . ASP A 1 306 ? 6.917 -5.636 24.549 1.00 61.66 306 ASP A N 1
ATOM 2423 C CA . ASP A 1 306 ? 7.671 -6.859 24.825 1.00 61.66 306 ASP A CA 1
ATOM 2424 C C . ASP A 1 306 ? 7.154 -7.565 26.098 1.00 61.66 306 ASP A C 1
ATOM 2426 O O . ASP A 1 306 ? 7.370 -8.756 26.291 1.00 61.66 306 ASP A O 1
ATOM 2430 N N . GLU A 1 307 ? 6.407 -6.844 26.944 1.00 60.59 307 GLU A N 1
ATOM 2431 C CA . GLU A 1 307 ? 5.754 -7.361 28.156 1.00 60.59 307 GLU A CA 1
ATOM 2432 C C . GLU A 1 307 ? 4.361 -7.964 27.881 1.00 60.59 307 GLU A C 1
ATOM 2434 O O . GLU A 1 307 ? 3.742 -8.546 28.773 1.00 60.59 307 GLU A O 1
ATOM 2439 N N . LEU A 1 308 ? 3.834 -7.806 26.661 1.00 60.34 308 LEU A N 1
ATOM 2440 C CA . LEU A 1 308 ? 2.504 -8.279 26.282 1.00 60.34 308 LEU A CA 1
ATOM 2441 C C . LEU A 1 308 ? 2.590 -9.648 25.602 1.00 60.34 308 LEU A C 1
ATOM 2443 O O . LEU A 1 308 ? 3.266 -9.792 24.589 1.00 60.34 308 LEU A O 1
ATOM 2447 N N . ASP A 1 309 ? 1.771 -10.606 26.049 1.00 55.97 309 ASP A N 1
ATOM 2448 C CA . ASP A 1 309 ? 1.619 -11.929 25.408 1.00 55.97 309 ASP A CA 1
ATOM 2449 C C . ASP A 1 309 ? 1.297 -11.849 23.901 1.00 55.97 309 ASP A C 1
ATOM 2451 O O . ASP A 1 309 ? 1.542 -12.791 23.147 1.00 55.97 309 ASP A O 1
ATOM 2455 N N . LYS A 1 310 ? 0.698 -10.740 23.441 1.00 61.22 310 LYS A N 1
ATOM 2456 C CA . LYS A 1 310 ? 0.398 -10.484 22.026 1.00 61.22 310 LYS A CA 1
ATOM 2457 C C . LYS A 1 310 ? 0.696 -9.036 21.658 1.00 61.22 310 LYS A C 1
ATOM 2459 O O . LYS A 1 310 ? -0.063 -8.127 21.995 1.00 61.22 310 LYS A O 1
ATOM 2464 N N . SER A 1 311 ? 1.759 -8.838 20.883 1.00 66.81 311 SER A N 1
ATOM 2465 C CA . SER A 1 311 ? 2.164 -7.513 20.410 1.00 66.81 311 SER A CA 1
ATOM 2466 C C . SER A 1 311 ? 1.104 -6.867 19.492 1.00 66.81 311 SER A C 1
ATOM 2468 O O . SER A 1 311 ? 0.640 -7.514 18.542 1.00 66.81 311 SER A O 1
ATOM 2470 N N . PRO A 1 312 ? 0.759 -5.574 19.687 1.00 68.56 312 PRO A N 1
ATOM 2471 C CA . PRO A 1 312 ? -0.140 -4.820 18.801 1.00 68.56 312 PRO A CA 1
ATOM 2472 C C . PRO A 1 312 ? 0.328 -4.759 17.339 1.00 68.56 312 PRO A C 1
ATOM 2474 O O . PRO A 1 312 ? -0.478 -4.511 16.438 1.00 68.56 312 PRO A O 1
ATOM 2477 N N . ARG A 1 313 ? 1.621 -5.006 17.086 1.00 74.31 313 ARG A N 1
ATOM 2478 C CA . ARG A 1 313 ? 2.228 -5.015 15.747 1.00 74.31 313 ARG A CA 1
ATOM 2479 C C . ARG A 1 313 ? 1.560 -6.026 14.818 1.00 74.31 313 ARG A C 1
ATOM 2481 O O . ARG A 1 313 ? 1.215 -5.676 13.694 1.00 74.31 313 ARG A O 1
ATOM 2488 N N . HIS A 1 314 ? 1.248 -7.222 15.317 1.00 72.56 314 HIS A N 1
ATOM 2489 C CA . HIS A 1 314 ? 0.626 -8.297 14.535 1.00 72.56 314 HIS A CA 1
ATOM 2490 C C . HIS A 1 314 ? -0.732 -7.920 13.923 1.00 72.56 314 HIS A C 1
ATOM 2492 O O . HIS A 1 314 ? -1.189 -8.540 12.965 1.00 72.56 314 HIS A O 1
ATOM 2498 N N . GLN A 1 315 ? -1.382 -6.881 14.450 1.00 69.94 315 GLN A N 1
ATOM 2499 C CA . GLN A 1 315 ? -2.700 -6.439 14.001 1.00 69.94 315 GLN A CA 1
ATOM 2500 C C . GLN A 1 315 ? -2.623 -5.461 12.819 1.00 69.94 315 GLN A C 1
ATOM 2502 O O . GLN A 1 315 ? -3.579 -5.336 12.051 1.00 69.94 315 GLN A O 1
ATOM 2507 N N . ILE A 1 316 ? -1.495 -4.761 12.653 1.00 76.00 316 ILE A N 1
ATOM 2508 C CA . ILE A 1 316 ? -1.339 -3.698 11.652 1.00 76.00 316 ILE A CA 1
ATOM 2509 C C . ILE A 1 316 ? -1.461 -4.241 10.218 1.00 76.00 316 ILE A C 1
ATOM 2511 O O . ILE A 1 316 ? -2.260 -3.675 9.466 1.00 76.00 316 ILE A O 1
ATOM 2515 N N . PRO A 1 317 ? -0.795 -5.350 9.823 1.00 77.69 317 PRO A N 1
ATOM 2516 C CA . PRO A 1 317 ? -0.937 -5.896 8.471 1.00 77.69 317 PRO A CA 1
ATOM 2517 C C . PRO A 1 317 ? -2.386 -6.224 8.103 1.00 77.69 317 PRO A C 1
ATOM 2519 O O . PRO A 1 317 ? -2.841 -5.889 7.008 1.00 77.69 317 PRO A O 1
ATOM 2522 N N . ALA A 1 318 ? -3.139 -6.825 9.029 1.00 72.12 318 ALA A N 1
ATOM 2523 C CA . ALA A 1 318 ? -4.529 -7.208 8.801 1.00 72.12 318 ALA A CA 1
ATOM 2524 C C . ALA A 1 318 ? -5.447 -5.995 8.588 1.00 72.12 318 ALA A C 1
ATOM 2526 O O . ALA A 1 318 ? -6.352 -6.049 7.755 1.00 72.12 318 ALA A O 1
ATOM 2527 N N . ILE A 1 319 ? -5.222 -4.892 9.310 1.00 73.50 319 ILE A N 1
ATOM 2528 C CA . ILE A 1 319 ? -6.040 -3.686 9.145 1.00 73.50 319 ILE A CA 1
ATOM 2529 C C . ILE A 1 319 ? -5.667 -2.935 7.878 1.00 73.50 319 ILE A C 1
ATOM 2531 O O . ILE A 1 319 ? -6.559 -2.579 7.108 1.00 73.50 319 ILE A O 1
ATOM 2535 N N . VAL A 1 320 ? -4.371 -2.722 7.630 1.00 78.12 320 VAL A N 1
ATOM 2536 C CA . VAL A 1 320 ? -3.909 -2.022 6.424 1.00 78.12 320 VAL A CA 1
ATOM 2537 C C . VAL A 1 320 ? -4.407 -2.742 5.170 1.00 78.12 320 VAL A C 1
ATOM 2539 O O . VAL A 1 320 ? -4.898 -2.096 4.246 1.00 78.12 320 VAL A O 1
ATOM 2542 N N . ASN A 1 321 ? -4.401 -4.080 5.170 1.00 76.88 321 ASN A N 1
ATOM 2543 C CA . ASN A 1 321 ? -4.922 -4.870 4.057 1.00 76.88 321 ASN A CA 1
ATOM 2544 C C . ASN A 1 321 ? -6.427 -4.722 3.796 1.00 76.88 321 ASN A C 1
ATOM 2546 O O . ASN A 1 321 ? -6.860 -5.020 2.682 1.00 76.88 321 ASN A O 1
ATOM 2550 N N . ARG A 1 322 ? -7.215 -4.262 4.772 1.00 74.44 322 ARG A N 1
ATOM 2551 C CA . ARG A 1 322 ? -8.651 -4.003 4.595 1.00 74.44 322 ARG A CA 1
ATOM 2552 C C . ARG A 1 322 ? -8.958 -2.583 4.163 1.00 74.44 322 ARG A C 1
ATOM 2554 O O . ARG A 1 322 ? -9.891 -2.374 3.401 1.00 74.44 322 ARG A O 1
ATOM 2561 N N . VAL A 1 323 ? -8.190 -1.617 4.658 1.00 76.38 323 VAL A N 1
ATOM 2562 C CA . VAL A 1 323 ? -8.418 -0.206 4.326 1.00 76.38 323 VAL A CA 1
ATOM 2563 C C . VAL A 1 323 ? -7.743 0.200 3.019 1.00 76.38 323 VAL A C 1
ATOM 2565 O O . VAL A 1 323 ? -8.141 1.200 2.428 1.00 76.38 323 VAL A O 1
ATOM 2568 N N . LYS A 1 324 ? -6.749 -0.560 2.536 1.00 79.94 324 LYS A N 1
ATOM 2569 C CA . LYS A 1 324 ? -6.139 -0.332 1.219 1.00 79.94 324 LYS A CA 1
ATOM 2570 C C . LYS A 1 324 ? -7.156 -0.503 0.088 1.00 79.94 324 LYS A C 1
ATOM 2572 O O . LYS A 1 324 ? -8.118 -1.261 0.198 1.00 79.94 324 LYS A O 1
ATOM 2577 N N . ALA A 1 325 ? -6.885 0.146 -1.039 1.00 77.25 325 ALA A N 1
ATOM 2578 C CA . ALA A 1 325 ? -7.666 -0.055 -2.251 1.00 77.25 325 ALA A CA 1
ATOM 2579 C C . ALA A 1 325 ? -7.597 -1.518 -2.738 1.00 77.25 325 ALA A C 1
ATOM 2581 O O . ALA A 1 325 ? -6.579 -2.209 -2.594 1.00 77.25 325 ALA A O 1
ATOM 2582 N N . ALA A 1 326 ? -8.689 -1.992 -3.339 1.00 74.06 326 ALA A N 1
ATOM 2583 C CA . ALA A 1 326 ? -8.735 -3.308 -3.966 1.00 74.06 326 ALA A CA 1
ATOM 2584 C C . ALA A 1 326 ? -7.668 -3.418 -5.073 1.00 74.06 326 ALA A C 1
ATOM 2586 O O . ALA A 1 326 ? -7.436 -2.470 -5.818 1.00 74.06 326 ALA A O 1
ATOM 2587 N N . GLY A 1 327 ? -6.997 -4.569 -5.163 1.00 68.38 327 GLY A N 1
ATOM 2588 C CA . GLY A 1 327 ? -5.932 -4.808 -6.147 1.00 68.38 327 GLY A CA 1
ATOM 2589 C C . GLY A 1 327 ? -4.559 -4.207 -5.807 1.00 68.38 327 GLY A C 1
ATOM 2590 O O . GLY A 1 327 ? -3.592 -4.521 -6.493 1.00 68.38 327 GLY A O 1
ATOM 2591 N N . VAL A 1 328 ? -4.440 -3.407 -4.741 1.00 79.25 328 VAL A N 1
ATOM 2592 C CA . VAL A 1 328 ? -3.149 -2.885 -4.257 1.00 79.25 328 VAL A CA 1
ATOM 2593 C C . VAL A 1 328 ? -2.539 -3.861 -3.249 1.00 79.25 328 VAL A C 1
ATOM 2595 O O . VAL A 1 328 ? -3.254 -4.345 -2.378 1.00 79.25 328 VAL A O 1
ATOM 2598 N N . LEU A 1 329 ? -1.245 -4.164 -3.316 1.00 80.69 329 LEU A N 1
ATOM 2599 C CA . LEU A 1 329 ? -0.538 -4.941 -2.291 1.00 80.69 329 LEU A CA 1
ATOM 2600 C C . LEU A 1 329 ? 0.065 -3.992 -1.246 1.00 80.69 329 LEU A C 1
ATOM 2602 O O . LEU A 1 329 ? 0.789 -3.064 -1.597 1.00 80.69 329 LEU A O 1
ATOM 2606 N N . ALA A 1 330 ? -0.207 -4.232 0.034 1.00 81.94 330 ALA A N 1
ATOM 2607 C CA . ALA A 1 330 ? 0.431 -3.503 1.124 1.00 81.94 330 ALA A CA 1
ATOM 2608 C C . ALA A 1 330 ? 1.447 -4.407 1.822 1.00 81.94 330 ALA A C 1
ATOM 2610 O O . ALA A 1 330 ? 1.115 -5.529 2.207 1.00 81.94 330 ALA A O 1
ATOM 2611 N N . VAL A 1 331 ? 2.663 -3.905 2.005 1.00 84.06 331 VAL A N 1
ATOM 2612 C CA . VAL A 1 331 ? 3.712 -4.557 2.794 1.00 84.06 331 VAL A CA 1
ATOM 2613 C C . VAL A 1 331 ? 3.921 -3.730 4.056 1.00 84.06 331 VAL A C 1
ATOM 2615 O O . VAL A 1 331 ? 4.042 -2.511 3.984 1.00 84.06 331 VAL A O 1
ATOM 2618 N N . ILE A 1 332 ? 3.933 -4.368 5.223 1.00 83.19 332 ILE A N 1
ATOM 2619 C CA . ILE A 1 332 ? 4.296 -3.703 6.478 1.00 83.19 332 ILE A CA 1
ATOM 2620 C C . ILE A 1 332 ? 5.727 -4.103 6.783 1.00 83.19 332 ILE A C 1
ATOM 2622 O O . ILE A 1 332 ? 5.995 -5.294 6.880 1.00 83.19 332 ILE A O 1
ATOM 2626 N N . ALA A 1 333 ? 6.618 -3.124 6.900 1.00 84.69 333 ALA A N 1
ATOM 2627 C CA . ALA A 1 333 ? 8.018 -3.342 7.215 1.00 84.69 333 ALA A CA 1
ATOM 2628 C C . ALA A 1 333 ? 8.338 -2.731 8.577 1.00 84.69 333 ALA A C 1
ATOM 2630 O O . ALA A 1 333 ? 8.060 -1.547 8.805 1.00 84.69 333 ALA A O 1
ATOM 2631 N N . TYR A 1 334 ? 8.928 -3.520 9.471 1.00 82.75 334 TYR A N 1
ATOM 2632 C CA . TYR A 1 334 ? 9.416 -3.010 10.745 1.00 82.75 334 TYR A CA 1
ATOM 2633 C C . TYR A 1 334 ? 10.926 -2.785 10.688 1.00 82.75 334 TYR A C 1
ATOM 2635 O O . TYR A 1 334 ? 11.674 -3.719 10.428 1.00 82.75 334 TYR A O 1
ATOM 2643 N N . GLU A 1 335 ? 11.379 -1.556 10.939 1.00 82.12 335 GLU A N 1
ATOM 2644 C CA . GLU A 1 335 ? 12.798 -1.188 10.837 1.00 82.12 335 GLU A CA 1
ATOM 2645 C C . GLU A 1 335 ? 13.396 -0.890 12.212 1.00 82.12 335 GLU A C 1
ATOM 2647 O O . GLU A 1 335 ? 12.963 0.047 12.888 1.00 82.12 335 GLU A O 1
ATOM 2652 N N . GLN A 1 336 ? 14.443 -1.609 12.609 1.00 78.94 336 GLN A N 1
ATOM 2653 C CA . GLN A 1 336 ? 15.255 -1.234 13.765 1.00 78.94 336 GLN A CA 1
ATOM 2654 C C . GLN A 1 336 ? 16.521 -0.526 13.296 1.00 78.94 336 GLN A C 1
ATOM 2656 O O . GLN A 1 336 ? 17.302 -1.059 12.508 1.00 78.94 336 GLN A O 1
ATOM 2661 N N . ARG A 1 337 ? 16.713 0.706 13.769 1.00 71.62 337 ARG A N 1
ATOM 2662 C CA . ARG A 1 337 ? 17.915 1.489 13.488 1.00 71.62 337 ARG A CA 1
ATOM 2663 C C . ARG A 1 337 ? 18.847 1.387 14.674 1.00 71.62 337 ARG A C 1
ATOM 2665 O O . ARG A 1 337 ? 18.458 1.736 15.784 1.00 71.62 337 ARG A O 1
ATOM 2672 N N . PHE A 1 338 ? 20.065 0.948 14.410 1.00 68.00 338 PHE A N 1
ATOM 2673 C CA . PHE A 1 338 ? 21.136 0.948 15.388 1.00 68.00 338 PHE A CA 1
ATOM 2674 C C . PHE A 1 338 ? 22.091 2.072 15.040 1.00 68.00 338 PHE A C 1
ATOM 2676 O O . PHE A 1 338 ? 22.431 2.277 13.872 1.00 68.00 338 PHE A O 1
ATOM 2683 N N . GLN A 1 339 ? 22.499 2.803 16.064 1.00 63.12 339 GLN A N 1
ATOM 2684 C CA . GLN A 1 339 ? 23.576 3.765 15.974 1.00 63.12 339 GLN A CA 1
ATOM 2685 C C . GLN A 1 339 ? 24.444 3.553 17.205 1.00 63.12 339 GLN A C 1
ATOM 2687 O O . GLN A 1 339 ? 24.045 3.902 18.313 1.00 63.12 339 GLN A O 1
ATOM 2692 N N . GLU A 1 340 ? 25.606 2.942 17.008 1.00 57.88 340 GLU A N 1
ATOM 2693 C CA . GLU A 1 340 ? 26.592 2.786 18.068 1.00 57.88 340 GLU A CA 1
ATOM 2694 C C . GLU A 1 340 ? 27.697 3.814 17.867 1.00 57.88 340 GLU A C 1
ATOM 2696 O O . GLU A 1 340 ? 28.319 3.897 16.802 1.00 57.88 340 GLU A O 1
ATOM 2701 N N . GLN A 1 341 ? 27.928 4.607 18.909 1.00 61.06 341 GLN A N 1
ATOM 2702 C CA . GLN A 1 341 ? 29.043 5.534 18.979 1.00 61.06 341 GLN A CA 1
ATOM 2703 C C . GLN A 1 341 ? 30.137 4.900 19.833 1.00 61.06 341 GLN A C 1
ATOM 2705 O O . GLN A 1 341 ? 29.992 4.769 21.047 1.00 61.06 341 GLN A O 1
ATOM 2710 N N . HIS A 1 342 ? 31.237 4.526 19.191 1.00 57.84 342 HIS A N 1
ATOM 2711 C CA . HIS A 1 342 ? 32.425 4.010 19.857 1.00 57.84 342 HIS A CA 1
ATOM 2712 C C . HIS A 1 342 ? 33.401 5.167 20.066 1.00 57.84 342 HIS A C 1
ATOM 2714 O O . HIS A 1 342 ? 33.841 5.799 19.103 1.00 57.84 342 HIS A O 1
ATOM 2720 N N . GLN A 1 343 ? 33.709 5.473 21.328 1.00 53.66 343 GLN A N 1
ATOM 2721 C CA . GLN A 1 343 ? 34.810 6.369 21.680 1.00 53.66 343 GLN A CA 1
ATOM 2722 C C . GLN A 1 343 ? 36.068 5.519 21.823 1.00 53.66 343 GLN A C 1
ATOM 2724 O O . GLN A 1 343 ? 36.199 4.751 22.776 1.00 53.66 343 GLN A O 1
ATOM 2729 N N . LEU A 1 344 ? 36.965 5.626 20.848 1.00 58.97 344 LEU A N 1
ATOM 2730 C CA . LEU A 1 344 ? 38.266 4.979 20.906 1.00 58.97 344 LEU A CA 1
ATOM 2731 C C . LEU A 1 344 ? 39.242 5.982 21.508 1.00 58.97 344 LEU A C 1
ATOM 2733 O O . LEU A 1 344 ? 39.583 6.983 20.879 1.00 58.97 344 LEU A O 1
ATOM 2737 N N . THR A 1 345 ? 39.660 5.720 22.742 1.00 51.09 345 THR A N 1
ATOM 2738 C CA . THR A 1 345 ? 40.715 6.487 23.402 1.00 51.09 345 THR A CA 1
ATOM 2739 C C . THR A 1 345 ? 41.954 5.616 23.425 1.00 51.09 345 THR A C 1
ATOM 2741 O O . THR A 1 345 ? 41.998 4.637 24.170 1.00 51.09 345 THR A O 1
ATOM 2744 N N . ASP A 1 346 ? 42.943 5.955 22.603 1.00 46.91 346 ASP A N 1
ATOM 2745 C CA . ASP A 1 346 ? 44.229 5.265 22.607 1.00 46.91 346 ASP A CA 1
ATOM 2746 C C . ASP A 1 346 ? 45.317 6.192 23.163 1.00 46.91 346 ASP A C 1
ATOM 2748 O O . ASP A 1 346 ? 45.312 7.406 22.928 1.00 46.91 346 ASP A O 1
ATOM 2752 N N . SER A 1 347 ? 46.234 5.624 23.947 1.00 48.06 347 SER A N 1
ATOM 2753 C CA . SER A 1 347 ? 47.323 6.370 24.591 1.00 48.06 347 SER A CA 1
ATOM 2754 C C . SER A 1 347 ? 48.662 5.830 24.107 1.00 48.06 347 SER A C 1
ATOM 2756 O O . SER A 1 347 ? 49.098 4.742 24.479 1.00 48.06 347 SER A O 1
ATOM 2758 N N . LEU A 1 348 ? 49.326 6.599 23.243 1.00 42.50 348 LEU A N 1
ATOM 2759 C CA . LEU A 1 348 ? 50.645 6.243 22.726 1.00 42.50 348 LEU A CA 1
ATOM 2760 C C . LEU A 1 348 ? 51.732 6.739 23.682 1.00 42.50 348 LEU A C 1
ATOM 2762 O O . LEU A 1 348 ? 51.918 7.943 23.868 1.00 42.50 348 LEU A O 1
ATOM 2766 N N . PHE A 1 349 ? 52.486 5.801 24.259 1.00 45.56 349 PHE A N 1
ATOM 2767 C CA . PHE A 1 349 ? 53.637 6.098 25.109 1.00 45.56 349 PHE A CA 1
ATOM 2768 C C . PHE A 1 349 ? 54.934 6.030 24.300 1.00 45.56 349 PHE A C 1
ATOM 2770 O O . PHE A 1 349 ? 55.413 4.951 23.955 1.00 45.56 349 PHE A O 1
ATOM 2777 N N . PHE A 1 350 ? 55.547 7.185 24.038 1.00 42.62 350 PHE A N 1
ATOM 2778 C CA . PHE A 1 350 ? 56.891 7.247 23.466 1.00 42.62 350 PHE A CA 1
ATOM 2779 C C . PHE A 1 350 ? 57.943 7.251 24.581 1.00 42.62 350 PHE A C 1
ATOM 2781 O O . PHE A 1 350 ? 58.197 8.277 25.211 1.00 42.62 350 PHE A O 1
ATOM 2788 N N . ALA A 1 351 ? 58.593 6.110 24.812 1.00 43.94 351 ALA A N 1
ATOM 2789 C CA . ALA A 1 351 ? 59.805 6.045 25.624 1.00 43.94 351 ALA A CA 1
ATOM 2790 C C . ALA A 1 351 ? 61.028 6.264 24.720 1.00 43.94 351 ALA A C 1
ATOM 2792 O O . ALA A 1 351 ? 61.426 5.383 23.960 1.00 43.94 351 ALA A O 1
ATOM 2793 N N . ARG A 1 352 ? 61.632 7.455 24.775 1.00 41.69 352 ARG A N 1
ATOM 2794 C CA . ARG A 1 352 ? 62.883 7.734 24.059 1.00 41.69 352 ARG A CA 1
ATOM 2795 C C . ARG A 1 352 ? 64.052 7.184 24.876 1.00 41.69 352 ARG A C 1
ATOM 2797 O O . ARG A 1 352 ? 64.469 7.803 25.850 1.00 41.69 352 ARG A O 1
ATOM 2804 N N . GLN A 1 353 ? 64.582 6.028 24.490 1.00 43.28 353 GLN A N 1
ATOM 2805 C CA . GLN A 1 353 ? 65.802 5.488 25.088 1.00 43.28 353 GLN A CA 1
ATOM 2806 C C . GLN A 1 353 ? 67.011 6.158 24.414 1.00 43.28 353 GLN A C 1
ATOM 2808 O O . GLN A 1 353 ? 67.324 5.886 23.257 1.00 43.28 353 GLN A O 1
ATOM 2813 N N . LEU A 1 354 ? 67.650 7.101 25.110 1.00 40.75 354 LEU A N 1
ATOM 2814 C CA . LEU A 1 354 ? 68.939 7.658 24.698 1.00 40.75 354 LEU A CA 1
ATOM 2815 C C . LEU A 1 354 ? 70.013 6.592 24.939 1.00 40.75 354 LEU A C 1
ATOM 2817 O O . LEU A 1 354 ? 70.352 6.305 26.084 1.00 40.75 354 LEU A O 1
ATOM 2821 N N . VAL A 1 355 ? 70.527 5.996 23.866 1.00 39.22 355 VAL A N 1
ATOM 2822 C CA . VAL A 1 355 ? 71.719 5.143 23.922 1.00 39.22 355 VAL A CA 1
ATOM 2823 C C . VAL A 1 355 ? 72.933 6.050 23.739 1.00 39.22 355 VAL A C 1
ATOM 2825 O O . VAL A 1 355 ? 73.175 6.548 22.642 1.00 39.22 355 VAL A O 1
ATOM 2828 N N . LEU A 1 356 ? 73.669 6.298 24.822 1.00 38.62 356 LEU A N 1
ATOM 2829 C CA . LEU A 1 356 ? 75.017 6.863 24.767 1.00 38.62 356 LEU A CA 1
ATOM 2830 C C . LEU A 1 356 ? 76.002 5.695 24.630 1.00 38.62 356 LEU A C 1
ATOM 2832 O O . LEU A 1 356 ? 76.057 4.831 25.501 1.00 38.62 356 LEU A O 1
ATOM 2836 N N . GLN A 1 357 ? 76.736 5.647 23.519 1.00 36.28 357 GLN A N 1
ATOM 2837 C CA . GLN A 1 357 ? 77.887 4.759 23.351 1.00 36.28 357 GLN A CA 1
ATOM 2838 C C . GLN A 1 357 ? 79.084 5.364 24.094 1.00 36.28 357 GLN A C 1
ATOM 2840 O O . GLN A 1 357 ? 79.532 6.458 23.756 1.00 36.28 357 GLN A O 1
ATOM 2845 N N . GLU A 1 358 ? 79.584 4.658 25.107 1.00 38.25 358 GLU A N 1
ATOM 2846 C CA . GLU A 1 358 ? 80.855 4.957 25.770 1.00 38.25 358 GLU A CA 1
ATOM 2847 C C . GLU A 1 358 ? 82.023 4.469 24.895 1.00 38.25 358 GLU A C 1
ATOM 2849 O O . GLU A 1 358 ? 82.197 3.265 24.702 1.00 38.25 358 GLU A O 1
ATOM 2854 N N . GLU A 1 359 ? 82.844 5.393 24.388 1.00 37.53 359 GLU A N 1
ATOM 2855 C CA . GLU A 1 359 ? 84.230 5.103 24.005 1.00 37.53 359 GLU A CA 1
ATOM 2856 C C . GLU A 1 359 ? 85.173 5.470 25.162 1.00 37.53 359 GLU A C 1
ATOM 2858 O O . GLU A 1 359 ? 84.983 6.452 25.877 1.00 37.53 359 GLU A O 1
ATOM 2863 N N . GLN A 1 360 ? 86.168 4.610 25.365 1.00 37.91 360 GLN A N 1
ATOM 2864 C CA . GLN A 1 360 ? 87.065 4.541 26.516 1.00 37.91 360 GLN A CA 1
ATOM 2865 C C . GLN A 1 360 ? 87.958 5.781 26.696 1.00 37.91 360 GLN A C 1
ATOM 2867 O O . GLN A 1 360 ? 88.591 6.231 25.744 1.00 37.91 360 GLN A O 1
ATOM 2872 N N . GLY A 1 361 ? 88.150 6.220 27.948 1.00 31.86 361 GLY A N 1
ATOM 2873 C CA . GLY A 1 361 ? 89.308 7.044 28.317 1.00 31.86 361 GLY A CA 1
ATOM 2874 C C . GLY A 1 361 ? 89.193 7.841 29.621 1.00 31.86 361 GLY A C 1
ATOM 2875 O O . GLY A 1 361 ? 88.783 8.989 29.582 1.00 31.86 361 GLY A O 1
ATOM 2876 N N . GLN A 1 362 ? 89.675 7.247 30.720 1.00 35.69 362 GLN A N 1
ATOM 2877 C CA . GLN A 1 362 ? 90.164 7.870 31.970 1.00 35.69 362 GLN A CA 1
ATOM 2878 C C . GLN A 1 362 ? 89.213 8.721 32.847 1.00 35.69 362 GLN A C 1
ATOM 2880 O O . GLN A 1 362 ? 88.342 9.453 32.401 1.00 35.69 362 GLN A O 1
ATOM 2885 N N . GLU A 1 363 ? 89.415 8.556 34.158 1.00 41.38 363 GLU A N 1
ATOM 2886 C CA . GLU A 1 363 ? 88.596 9.019 35.283 1.00 41.38 363 GLU A CA 1
ATOM 2887 C C . GLU A 1 363 ? 88.264 10.520 35.273 1.00 41.38 363 GLU A C 1
ATOM 2889 O O . GLU A 1 363 ? 89.153 11.339 35.077 1.00 41.38 363 GLU A O 1
ATOM 2894 N N . ILE A 1 364 ? 87.016 10.860 35.628 1.00 33.38 364 ILE A N 1
ATOM 2895 C CA . ILE A 1 364 ? 86.651 11.840 36.672 1.00 33.38 364 ILE A CA 1
ATOM 2896 C C . ILE A 1 364 ? 85.192 11.574 37.087 1.00 33.38 364 ILE A C 1
ATOM 2898 O O . ILE A 1 364 ? 84.271 11.541 36.273 1.00 33.38 364 ILE A O 1
ATOM 2902 N N . HIS A 1 365 ? 84.982 11.413 38.391 1.00 38.62 365 HIS A N 1
ATOM 2903 C CA . HIS A 1 365 ? 83.675 11.373 39.038 1.00 38.62 365 HIS A CA 1
ATOM 2904 C C . HIS A 1 365 ? 83.063 12.785 39.058 1.00 38.62 365 HIS A C 1
ATOM 2906 O O . HIS A 1 365 ? 83.601 13.650 39.740 1.00 38.62 365 HIS A O 1
ATOM 2912 N N . PHE A 1 366 ? 81.912 13.005 38.415 1.00 31.73 366 PHE A N 1
ATOM 2913 C CA . PHE A 1 366 ? 80.937 14.017 38.849 1.00 31.73 366 PHE A CA 1
ATOM 2914 C C . PHE A 1 366 ? 79.505 13.537 38.579 1.00 31.73 366 PHE A C 1
ATOM 2916 O O . PHE A 1 366 ? 79.079 13.357 37.442 1.00 31.73 366 PHE A O 1
ATOM 2923 N N . GLN A 1 367 ? 78.763 13.323 39.669 1.00 41.25 367 GLN A N 1
ATOM 2924 C CA . GLN A 1 367 ? 77.311 13.172 39.669 1.00 41.25 367 GLN A CA 1
ATOM 2925 C C . GLN A 1 367 ? 76.664 14.512 39.315 1.00 41.25 367 GLN A C 1
ATOM 2927 O O . GLN A 1 367 ? 76.831 15.475 40.054 1.00 41.25 367 GLN A O 1
ATOM 2932 N N . LEU A 1 368 ? 75.880 14.541 38.241 1.00 32.78 368 LEU A N 1
ATOM 2933 C CA . LEU A 1 368 ? 74.589 15.226 38.136 1.00 32.78 368 LEU A CA 1
ATOM 2934 C C . LEU A 1 368 ? 74.073 14.978 36.718 1.00 32.78 368 LEU A C 1
ATOM 2936 O O . LEU A 1 368 ? 74.733 15.376 35.766 1.00 32.78 368 LEU A O 1
ATOM 2940 N N . THR A 1 369 ? 72.887 14.390 36.561 1.00 30.27 369 THR A N 1
ATOM 2941 C CA . THR A 1 369 ? 71.841 14.993 35.718 1.00 30.27 369 THR A CA 1
ATOM 2942 C C . THR A 1 369 ? 70.524 14.227 35.801 1.00 30.27 369 THR A C 1
ATOM 2944 O O . THR A 1 369 ? 70.424 13.020 35.606 1.00 30.27 369 THR A O 1
ATOM 2947 N N . SER A 1 370 ? 69.508 15.014 36.126 1.00 37.53 370 SER A N 1
ATOM 2948 C CA . SER A 1 370 ? 68.075 14.783 36.041 1.00 37.53 370 SER A CA 1
ATOM 2949 C C . SER A 1 370 ? 67.610 13.825 34.939 1.00 37.53 370 SER A C 1
ATOM 2951 O O . SER A 1 370 ? 67.706 14.141 33.752 1.00 37.53 370 SER A O 1
ATOM 2953 N N . GLN A 1 371 ? 66.919 12.753 35.330 1.00 36.41 371 GLN A N 1
ATOM 2954 C CA . GLN A 1 371 ? 65.899 12.145 34.475 1.00 36.41 371 GLN A CA 1
ATOM 2955 C C . GLN A 1 371 ? 64.661 13.056 34.455 1.00 36.41 371 GLN A C 1
ATOM 2957 O O . GLN A 1 371 ? 63.644 12.770 35.079 1.00 36.41 371 GLN A O 1
ATOM 2962 N N . GLN A 1 372 ? 64.733 14.183 33.744 1.00 39.56 372 GLN A N 1
ATOM 2963 C CA . GLN A 1 372 ? 63.516 14.824 33.246 1.00 39.56 372 GLN A CA 1
ATOM 2964 C C . GLN A 1 372 ? 63.077 14.063 31.995 1.00 39.56 372 GLN A C 1
ATOM 2966 O O . GLN A 1 372 ? 63.361 14.450 30.863 1.00 39.56 372 GLN A O 1
ATOM 2971 N N . GLY A 1 373 ? 62.410 12.930 32.209 1.00 37.00 373 GLY A N 1
ATOM 2972 C CA . GLY A 1 373 ? 61.623 12.303 31.159 1.00 37.00 373 GLY A CA 1
ATOM 2973 C C . GLY A 1 373 ? 60.446 13.217 30.836 1.00 37.00 373 GLY A C 1
ATOM 2974 O O . GLY A 1 373 ? 59.490 13.281 31.605 1.00 37.00 373 GLY A O 1
ATOM 2975 N N . TYR A 1 374 ? 60.516 13.946 29.722 1.00 42.38 374 TYR A N 1
ATOM 2976 C CA . TYR A 1 374 ? 59.346 14.620 29.166 1.00 42.38 374 TYR A CA 1
ATOM 2977 C C . TYR A 1 374 ? 58.324 13.550 28.775 1.00 42.38 374 TYR A C 1
ATOM 2979 O O . TYR A 1 374 ? 58.473 12.865 27.764 1.00 42.38 374 TYR A O 1
ATOM 2987 N N . ARG A 1 375 ? 57.295 13.384 29.609 1.00 40.78 375 ARG A N 1
ATOM 2988 C CA . ARG A 1 375 ? 56.133 12.545 29.325 1.00 40.78 375 ARG A CA 1
ATOM 2989 C C . ARG A 1 375 ? 55.183 13.365 28.462 1.00 40.78 375 ARG A C 1
ATOM 2991 O O . ARG A 1 375 ? 54.432 14.184 28.978 1.00 40.78 375 ARG A O 1
ATOM 2998 N N . ILE A 1 376 ? 55.267 13.190 27.148 1.00 45.50 376 ILE A N 1
ATOM 2999 C CA . ILE A 1 376 ? 54.282 13.760 26.228 1.00 45.50 376 ILE A CA 1
ATOM 3000 C C . ILE A 1 376 ? 53.187 12.711 26.067 1.00 45.50 376 ILE A C 1
ATOM 3002 O O . ILE A 1 376 ? 53.395 11.673 25.444 1.00 45.50 376 ILE A O 1
ATOM 3006 N N . GLU A 1 377 ? 52.047 12.959 26.700 1.00 44.62 377 GLU A N 1
ATOM 3007 C CA . GLU A 1 377 ? 50.850 12.140 26.558 1.00 44.62 377 GLU A CA 1
ATOM 3008 C C . GLU A 1 377 ? 50.035 12.697 25.389 1.00 44.62 377 GLU A C 1
ATOM 3010 O O . GLU A 1 377 ? 49.484 13.794 25.468 1.00 44.62 377 GLU A O 1
ATOM 3015 N N . HIS A 1 378 ? 50.002 11.966 24.277 1.00 44.94 378 HIS A N 1
ATOM 3016 C CA . HIS A 1 378 ? 49.079 12.261 23.190 1.00 44.94 378 HIS A CA 1
ATOM 3017 C C . HIS A 1 378 ? 47.809 11.448 23.417 1.00 44.94 378 HIS A C 1
ATOM 3019 O O . HIS A 1 378 ? 47.806 10.233 23.228 1.00 44.94 378 HIS A O 1
ATOM 3025 N N . GLN A 1 379 ? 46.737 12.124 23.830 1.00 45.72 379 GLN A N 1
ATOM 3026 C CA . GLN A 1 379 ? 45.396 11.552 23.803 1.00 45.72 379 GLN A CA 1
ATOM 3027 C C . GLN A 1 379 ? 44.878 11.647 22.370 1.00 45.72 379 GLN A C 1
ATOM 3029 O O . GLN A 1 379 ? 44.603 12.741 21.876 1.00 45.72 379 GLN A O 1
ATOM 3034 N N . ILE A 1 380 ? 44.784 10.507 21.692 1.00 52.19 380 ILE A N 1
ATOM 3035 C CA . ILE A 1 380 ? 44.064 10.412 20.425 1.00 52.19 380 ILE A CA 1
ATOM 3036 C C . ILE A 1 380 ? 42.671 9.895 20.774 1.00 52.19 380 ILE A C 1
ATOM 3038 O O . ILE A 1 380 ? 42.509 8.740 21.164 1.00 52.19 380 ILE A O 1
ATOM 3042 N N . SER A 1 381 ? 41.680 10.781 20.692 1.00 48.28 381 SER A N 1
ATOM 3043 C CA . SER A 1 381 ? 40.266 10.422 20.773 1.00 48.28 381 SER A CA 1
ATOM 3044 C C . SER A 1 381 ? 39.692 10.364 19.365 1.00 48.28 381 SER A C 1
ATOM 3046 O O . SER A 1 381 ? 39.592 11.401 18.705 1.00 48.28 381 SER A O 1
ATOM 3048 N N . ASP A 1 382 ? 39.301 9.178 18.916 1.00 52.06 382 ASP A N 1
ATOM 3049 C CA . ASP A 1 382 ? 38.552 9.017 17.674 1.00 52.06 382 ASP A CA 1
ATOM 3050 C C . ASP A 1 382 ? 37.109 8.601 17.984 1.00 52.06 382 ASP A C 1
ATOM 3052 O O . ASP A 1 382 ? 36.822 7.946 18.992 1.00 52.06 382 ASP A O 1
ATOM 3056 N N . THR A 1 383 ? 36.180 9.023 17.131 1.00 48.44 383 THR A N 1
ATOM 3057 C CA . THR A 1 383 ? 34.755 8.705 17.276 1.00 48.44 383 THR A CA 1
ATOM 3058 C C . THR A 1 383 ? 34.294 7.932 16.058 1.00 48.44 383 THR A C 1
ATOM 3060 O O . THR A 1 383 ? 34.063 8.501 14.993 1.00 48.44 383 THR A O 1
ATOM 3063 N N . LEU A 1 384 ? 34.116 6.624 16.231 1.00 51.31 384 LEU A N 1
ATOM 3064 C CA . LEU A 1 384 ? 33.556 5.762 15.202 1.00 51.31 384 LEU A CA 1
ATOM 3065 C C . LEU A 1 384 ? 32.040 5.678 15.399 1.00 51.31 384 LEU A C 1
ATOM 3067 O O . LEU A 1 384 ? 31.560 5.167 16.411 1.00 51.31 384 LEU A O 1
ATOM 3071 N N . ILE A 1 385 ? 31.280 6.171 14.421 1.00 54.84 385 ILE A N 1
ATOM 3072 C CA . ILE A 1 385 ? 29.825 6.005 14.374 1.00 54.84 385 ILE A CA 1
ATOM 3073 C C . ILE A 1 385 ? 29.526 4.859 13.414 1.00 54.84 385 ILE A C 1
ATOM 3075 O O . ILE A 1 385 ? 29.694 4.997 12.202 1.00 54.84 385 ILE A O 1
ATOM 3079 N N . THR A 1 386 ? 29.056 3.736 13.948 1.00 59.03 386 THR A N 1
ATOM 3080 C CA . THR A 1 386 ? 28.503 2.653 13.130 1.00 59.03 386 THR A CA 1
ATOM 3081 C C . THR A 1 386 ? 26.985 2.772 13.133 1.00 59.03 386 THR A C 1
ATOM 3083 O O . THR A 1 386 ? 26.367 3.026 14.167 1.00 59.03 386 THR A O 1
ATOM 3086 N N . SER A 1 387 ? 26.367 2.665 11.957 1.00 54.50 387 SER A N 1
ATOM 3087 C CA . SER A 1 387 ? 24.911 2.704 11.839 1.00 54.50 387 SER A CA 1
ATOM 3088 C C . SER A 1 387 ? 24.418 1.630 10.883 1.00 54.50 387 SER A C 1
ATOM 3090 O O . SER A 1 387 ? 25.058 1.350 9.870 1.00 54.50 387 SER A O 1
ATOM 3092 N N . GLY A 1 388 ? 23.289 1.018 11.226 1.00 52.94 388 GLY A N 1
ATOM 3093 C CA . GLY A 1 388 ? 22.676 -0.061 10.460 1.00 52.94 388 GLY A CA 1
ATOM 3094 C C . GLY A 1 388 ? 21.157 -0.029 10.576 1.00 52.94 388 GLY A C 1
ATOM 3095 O O . GLY A 1 388 ? 20.609 0.451 11.570 1.00 52.94 388 GLY A O 1
ATOM 3096 N N . VAL A 1 389 ? 20.474 -0.526 9.544 1.00 67.06 389 VAL A N 1
ATOM 3097 C CA . VAL A 1 389 ? 19.017 -0.698 9.530 1.00 67.06 389 VAL A CA 1
ATOM 3098 C C . VAL A 1 389 ? 18.728 -2.182 9.354 1.00 67.06 389 VAL A C 1
ATOM 3100 O O . VAL A 1 389 ? 19.105 -2.758 8.337 1.00 67.06 389 VAL A O 1
ATOM 3103 N N . PHE A 1 390 ? 18.080 -2.789 10.344 1.00 65.62 390 PHE A N 1
ATOM 3104 C CA . PHE A 1 390 ? 17.633 -4.177 10.292 1.00 65.62 390 PHE A CA 1
ATOM 3105 C C . PHE A 1 390 ? 16.143 -4.242 9.969 1.00 65.62 390 PHE A C 1
ATOM 3107 O O . PHE A 1 390 ? 15.348 -3.465 10.503 1.00 65.62 390 PHE A O 1
ATOM 3114 N N . ASP A 1 391 ? 15.781 -5.182 9.098 1.00 65.62 391 ASP A N 1
ATOM 3115 C CA . ASP A 1 391 ? 14.396 -5.548 8.828 1.00 65.62 391 ASP A CA 1
ATOM 3116 C C . ASP A 1 391 ? 13.939 -6.590 9.861 1.00 65.62 391 ASP A C 1
ATOM 3118 O O . ASP A 1 391 ? 14.412 -7.727 9.877 1.00 65.62 391 ASP A O 1
ATOM 3122 N N . CYS A 1 392 ? 13.022 -6.186 10.735 1.00 67.56 392 CYS A N 1
ATOM 3123 C CA . CYS A 1 392 ? 12.475 -7.006 11.814 1.00 67.56 392 CYS A CA 1
ATOM 3124 C C . CYS A 1 392 ? 11.123 -7.637 11.442 1.00 67.56 392 CYS A C 1
ATOM 3126 O O . CYS A 1 392 ? 10.449 -8.199 12.301 1.00 67.56 392 CYS A O 1
ATOM 3128 N N . THR A 1 393 ? 10.695 -7.551 10.178 1.00 59.25 393 THR A N 1
ATOM 3129 C CA . THR A 1 393 ? 9.336 -7.936 9.752 1.00 59.25 393 THR A CA 1
ATOM 3130 C C . THR A 1 393 ? 9.001 -9.409 10.000 1.00 59.25 393 THR A C 1
ATOM 3132 O O . THR A 1 393 ? 7.840 -9.735 10.239 1.00 59.25 393 THR A O 1
ATOM 3135 N N . TYR A 1 394 ? 10.005 -10.289 9.995 1.00 53.91 394 TYR A N 1
ATOM 3136 C CA . TYR A 1 394 ? 9.845 -11.736 10.196 1.00 53.91 394 TYR A CA 1
ATOM 3137 C C . TYR A 1 394 ? 10.531 -12.263 11.464 1.00 53.91 394 TYR A C 1
ATOM 3139 O O . TYR A 1 394 ? 10.622 -13.473 11.643 1.00 53.91 394 TYR A O 1
ATOM 3147 N N . PHE A 1 395 ? 11.033 -11.385 12.338 1.00 49.59 395 PHE A N 1
ATOM 3148 C CA . PHE A 1 395 ? 11.896 -11.799 13.453 1.00 49.59 395 PHE A CA 1
ATOM 3149 C C . PHE A 1 395 ? 11.152 -12.454 14.633 1.00 49.59 395 PHE A C 1
ATOM 3151 O O . PHE A 1 395 ? 11.798 -12.977 15.532 1.00 49.59 395 PHE A O 1
ATOM 3158 N N . ASP A 1 396 ? 9.817 -12.490 14.602 1.00 45.16 396 ASP A N 1
ATOM 3159 C CA . ASP A 1 396 ? 8.968 -12.986 15.698 1.00 45.16 396 ASP A CA 1
ATOM 3160 C C . ASP A 1 396 ? 8.401 -14.405 15.464 1.00 45.16 396 ASP A C 1
ATOM 3162 O O . ASP A 1 396 ? 7.408 -14.807 16.069 1.00 45.16 396 ASP A O 1
ATOM 3166 N N . SER A 1 397 ? 9.015 -15.206 14.584 1.00 36.78 397 SER A N 1
ATOM 3167 C CA . SER A 1 397 ? 8.700 -16.638 14.488 1.00 36.78 397 SER A CA 1
ATOM 3168 C C . SER A 1 397 ? 9.419 -17.418 15.595 1.00 36.78 397 SER A C 1
ATOM 3170 O O . SER A 1 397 ? 10.478 -17.979 15.334 1.00 36.78 397 SER A O 1
ATOM 3172 N N . ASP A 1 398 ? 8.883 -17.418 16.821 1.00 34.62 398 ASP A N 1
ATOM 3173 C CA . ASP A 1 398 ? 9.187 -18.355 17.930 1.00 34.62 398 ASP A CA 1
ATOM 3174 C C . ASP A 1 398 ? 10.671 -18.615 18.291 1.00 34.62 398 ASP A C 1
ATOM 3176 O O . ASP A 1 398 ? 10.977 -19.485 19.113 1.00 34.62 398 ASP A O 1
ATOM 3180 N N . ASN A 1 399 ? 11.617 -17.846 17.750 1.00 29.56 399 ASN A N 1
ATOM 3181 C CA . ASN A 1 399 ? 13.036 -17.974 18.043 1.00 29.56 399 ASN A CA 1
ATOM 3182 C C . ASN A 1 399 ? 13.328 -17.272 19.366 1.00 29.56 399 ASN A C 1
ATOM 3184 O O . ASN A 1 399 ? 13.846 -16.158 19.421 1.00 29.56 399 ASN A O 1
ATOM 3188 N N . ARG A 1 400 ? 13.007 -17.963 20.460 1.00 27.11 400 ARG A N 1
ATOM 3189 C CA . ARG A 1 400 ? 13.640 -17.701 21.749 1.00 27.11 400 ARG A CA 1
ATOM 3190 C C . ARG A 1 400 ? 15.138 -17.938 21.560 1.00 27.11 400 ARG A C 1
ATOM 3192 O O . ARG A 1 400 ? 15.565 -19.084 21.443 1.00 27.11 400 ARG A O 1
ATOM 3199 N N . PHE A 1 401 ? 15.928 -16.868 21.510 1.00 28.88 401 PHE A N 1
ATOM 3200 C CA . PHE A 1 401 ? 17.354 -16.973 21.800 1.00 28.88 401 PHE A CA 1
ATOM 3201 C C . PHE A 1 401 ? 17.464 -17.379 23.274 1.00 28.88 401 PHE A C 1
ATOM 3203 O O . PHE A 1 401 ? 17.250 -16.559 24.165 1.00 28.88 401 PHE A O 1
ATOM 3210 N N . GLY A 1 402 ? 17.645 -18.681 23.497 1.00 29.00 402 GLY A N 1
ATOM 3211 C CA . GLY A 1 402 ? 17.997 -19.261 24.791 1.00 29.00 402 GLY A CA 1
ATOM 3212 C C . GLY A 1 402 ? 19.478 -19.122 25.083 1.00 29.00 402 GLY A C 1
ATOM 3213 O O . GLY A 1 402 ? 20.264 -19.071 24.107 1.00 29.00 402 GLY A O 1
#

Foldseek 3Di:
DDDDPQLVVVVVPDDPVDDCDCPDPVSVVSRVVSVVVVVVVVVVVQVVQLQDLVRFDQVQDPKLPDPRGGSNSVNVVVVCVVLVHDSPQIDLDSPDPLVSLLVVQLVVLVVVACQDQLNLLSNLLSLLSLRDPDPLSVVQSVQKDKAWDDFDWDWQDKDFADAFDKDKTADQDQAKFQKWKKKFFDPPDPWWWAWKWKAFPPPRAIQTDHGIPPDRMDISQDDDPPGRDIDGHTMTMIGIWTWTQDPVRDTATANDDDPPDDDPVRHDDDDRGGGIIMIIITGRDDFGEMETEHECDRPPRQPCQVVGPDGSNVCSLVSSVSSHDPRYYYHYWYKYKDKDKDWDWDWDWDDDDDDDDDDDDDDDDDDDDDPPPPGDTDTDIDIDIDMDIDTCSPVPPPPDPD

Radius of gyration: 42.3 Å; chains: 1; bounding box: 149×36×116 Å

pLDDT: mean 71.16, std 16.38, range [27.11, 92.81]

Secondary structure (DSSP, 8-state):
-PPPHHHHHHHTTS-TTS--STTSHHHHHHHHHHHHHHHHHHHHHHHHHHTSTTT---TT---TTSS---HHHHHHHHHHHHTT--TT---S-TT-HHHHHHHHHHHHHHHHHTTSHHHHHHHHHHHTT--SSSHHHHHHHHH-EEEE---EEEEEEEEEE-TT-EEEEEE-SSS-B--EEEEEE-SS---EEEEEEEEETTT--EEE--SB--SSEEETT-S-TT----BPSEEEEEEEEEEEE-TTS-EEEES---TTT--GGG-----SS--EEEEEEEEE---SEEEEEEES--TTTSGGGTTSSS-GGGGHHHHHHHHSPTT-EEEEEEEEEEEEEEEEEEEE-----------------------------EEEEEEEEEEEEEE-TTTTSS----